Protein AF-0000000076752621 (afdb_homodimer)

Secondary structure (DSSP, 8-state):
-------------HHHHHHHHHHHHHHHTSS-TT-B--HHHHHHHHT--HHHHHHHHHHHHHTTSEEEETTTEEEE----HHHHHHHHHHHHHHHHHHHHHHHHHHHTT---HHHHHHHHHHHHHHHH--HHHHHHHHHHHHHHHHHHTT-HHHHHHHHHHHHHHHHHHHHH--TTS--HHHHHHHHHHHHHTT-HHHHHHHHHHHHHHHHHHHHHHHHHTT--/-------------HHHHHHHHHHHHHHHTSS-TT-B--HHHHHHHHT--HHHHHHHHHHHHHTTSEEEETTTEEEE----HHHHHHHHHHHHHHHHHHHHHHHHHHHTT---HHHHHHHHHHHHHHHH--HHHHHHHHHHHHHHHHHHTT-HHHHHHHHHHHHHHHHHHHHH--TTS--HHHHHHHHHHHHHTT-HHHHHHHHHHHHHHHHHHHHHHHHHTT--

Organism: NCBI:txid927661

Solvent-accessible surface area (backbone atoms only — not comparable to full-atom values): 23106 Å² total; per-residue (Å²): 133,86,71,90,69,80,81,70,73,72,75,72,52,68,25,53,51,51,35,53,52,50,50,50,32,42,58,74,48,76,45,45,67,61,36,70,58,53,63,69,60,50,22,61,75,68,71,47,62,64,66,44,49,65,57,16,49,59,54,37,33,69,32,54,54,31,44,76,43,89,98,66,42,40,24,29,41,68,81,30,48,66,58,54,50,46,51,48,56,48,41,54,24,48,52,19,43,25,27,25,44,20,1,46,36,34,62,73,64,49,82,57,61,66,45,51,50,31,49,51,44,33,50,50,20,66,73,72,40,54,63,64,50,30,17,44,25,54,35,46,34,57,49,36,38,33,53,52,47,69,37,65,68,57,44,59,63,40,48,35,51,41,52,46,44,23,38,50,38,42,74,32,61,51,93,82,49,74,59,66,55,56,58,51,49,53,40,49,51,25,22,69,66,23,39,36,67,52,9,30,54,45,38,44,53,51,52,51,50,51,41,55,51,38,52,51,36,38,46,73,74,69,40,88,132,86,71,89,70,78,80,71,72,72,76,72,52,67,26,54,52,51,34,52,51,50,50,50,33,43,58,74,48,76,46,44,66,62,34,69,58,52,64,70,60,50,22,62,73,69,71,46,60,63,66,45,50,65,58,16,49,60,54,37,34,70,33,55,53,29,44,74,42,89,97,66,42,40,23,29,42,69,80,30,48,65,57,52,50,46,51,47,56,48,41,53,24,49,52,20,42,26,27,24,44,20,1,47,34,34,63,72,65,49,82,56,60,66,44,51,50,31,51,50,46,32,49,50,20,66,74,72,40,53,64,62,51,30,17,44,27,54,33,44,35,55,50,35,38,33,53,53,46,69,36,66,66,58,45,60,65,40,48,35,52,42,52,46,44,22,39,49,38,42,75,32,61,52,92,82,50,79,58,68,55,56,59,50,49,53,40,48,52,27,23,69,65,23,38,37,67,52,10,30,53,45,38,44,53,50,51,51,50,51,43,55,50,38,52,52,36,38,47,72,73,67,40,88

InterPro domains:
  IPR000524 Transcription regulator HTH, GntR [PF00392] (14-76)
  IPR000524 Transcription regulator HTH, GntR [PR00035] (36-50)
  IPR000524 Transcription regulator HTH, GntR [PR00035] (50-66)
  IPR000524 Transcription regulator HTH, GntR [PS50949] (12-79)
  IPR000524 Transcription regulator HTH, GntR [SM00345] (18-76)
  IPR000524 Transcription regulator HTH, GntR [cd07377] (13-77)
  IPR008920 Transcription regulator FadR/GntR, C-terminal [G3DSA:1.20.120.530] (81-222)
  IPR008920 Transcription regulator FadR/GntR, C-terminal [SSF48008] (85-213)
  IPR011711 GntR, C-terminal [PF07729] (86-205)
  IPR011711 GntR, C-terminal [SM00895] (86-209)
  IPR036388 Winged helix-like DNA-binding domain superfamily [G3DSA:1.10.10.10] (10-77)
  IPR036390 Winged helix DNA-binding domain superfamily [SSF46785] (9-80)

Structure (mmCIF, N/CA/C/O backbone):
data_AF-0000000076752621-model_v1
#
loop_
_entity.id
_entity.type
_entity.pdbx_description
1 polymer 'Transcriptional regulator'
#
loop_
_atom_site.group_PDB
_atom_site.id
_atom_site.type_symbol
_atom_site.label_atom_id
_atom_site.label_alt_id
_atom_site.label_comp_id
_atom_site.label_asym_id
_atom_site.label_entity_id
_atom_site.label_seq_id
_atom_site.pdbx_PDB_ins_code
_atom_site.Cartn_x
_atom_site.Cartn_y
_atom_site.Cartn_z
_atom_site.occupancy
_atom_site.B_iso_or_equiv
_atom_site.auth_seq_id
_atom_site.auth_comp_id
_atom_site.auth_asym_id
_atom_site.auth_atom_id
_atom_site.pdbx_PDB_model_num
ATOM 1 N N . MET A 1 1 ? 38.031 -4.023 28.828 1 28.09 1 MET A N 1
ATOM 2 C CA . MET A 1 1 ? 37.969 -3.855 27.391 1 28.09 1 MET A CA 1
ATOM 3 C C . MET A 1 1 ? 36.656 -3.164 26.969 1 28.09 1 MET A C 1
ATOM 5 O O . MET A 1 1 ? 35.594 -3.506 27.453 1 28.09 1 MET A O 1
ATOM 9 N N . ALA A 1 2 ? 36.75 -1.874 26.328 1 31.66 2 ALA A N 1
ATOM 10 C CA . ALA A 1 2 ? 35.75 -0.868 25.984 1 31.66 2 ALA A CA 1
ATOM 11 C C . ALA A 1 2 ? 34.656 -1.459 25.094 1 31.66 2 ALA A C 1
ATOM 13 O O . ALA A 1 2 ? 34.969 -2.111 24.094 1 31.66 2 ALA A O 1
ATOM 14 N N . GLU A 1 3 ? 33.469 -1.844 25.547 1 33.03 3 GLU A N 1
ATOM 15 C CA . GLU A 1 3 ? 32.344 -2.461 24.844 1 33.03 3 GLU A CA 1
ATOM 16 C C . GLU A 1 3 ? 31.922 -1.619 23.656 1 33.03 3 GLU A C 1
ATOM 18 O O . GLU A 1 3 ? 31.703 -0.413 23.781 1 33.03 3 GLU A O 1
ATOM 23 N N . PRO A 1 4 ? 32.531 -1.815 22.422 1 37.19 4 PRO A N 1
ATOM 24 C CA . PRO A 1 4 ? 32.281 -0.915 21.297 1 37.19 4 PRO A CA 1
ATOM 25 C C . PRO A 1 4 ? 30.797 -0.611 21.109 1 37.19 4 PRO A C 1
ATOM 27 O O . PRO A 1 4 ? 30 -1.524 20.875 1 37.19 4 PRO A O 1
ATOM 30 N N . THR A 1 5 ? 30.266 0.3 21.906 1 31.91 5 THR A N 1
ATOM 31 C CA . THR A 1 5 ? 28.906 0.725 22.219 1 31.91 5 THR A CA 1
ATOM 32 C C . THR A 1 5 ? 28.109 0.977 20.938 1 31.91 5 THR A C 1
ATOM 34 O O . THR A 1 5 ? 26.969 0.499 20.797 1 31.91 5 THR A O 1
ATOM 37 N N . GLY A 1 6 ? 28.25 2.23 20.344 1 32.59 6 GLY A N 1
ATOM 38 C CA . GLY A 1 6 ? 27.188 3.057 19.797 1 32.59 6 GLY A CA 1
ATOM 39 C C . GLY A 1 6 ? 26.797 2.672 18.375 1 32.59 6 GLY A C 1
ATOM 40 O O . GLY A 1 6 ? 27.656 2.664 17.484 1 32.59 6 GLY A O 1
ATOM 41 N N . SER A 1 7 ? 26.078 1.664 18.062 1 34.28 7 SER A N 1
ATOM 42 C CA . SER A 1 7 ? 25.547 1.316 16.75 1 34.28 7 SER A CA 1
ATOM 43 C C . SER A 1 7 ? 25.188 2.564 15.953 1 34.28 7 SER A C 1
ATOM 45 O O . SER A 1 7 ? 24.234 3.271 16.297 1 34.28 7 SER A O 1
ATOM 47 N N . LEU A 1 8 ? 26.062 3.494 15.555 1 35.16 8 LEU A N 1
ATOM 48 C CA . LEU A 1 8 ? 25.922 4.707 14.758 1 35.16 8 LEU A CA 1
ATOM 49 C C . LEU A 1 8 ? 24.953 4.484 13.594 1 35.16 8 LEU A C 1
ATOM 51 O O . LEU A 1 8 ? 25.109 3.52 12.844 1 35.16 8 LEU A O 1
ATOM 55 N N . SER A 1 9 ? 23.703 4.812 13.703 1 39.31 9 SER A N 1
ATOM 56 C CA . SER A 1 9 ? 22.672 4.863 12.664 1 39.31 9 SER A CA 1
ATOM 57 C C . SER A 1 9 ? 23.281 5.254 11.312 1 39.31 9 SER A C 1
ATOM 59 O O . SER A 1 9 ? 24.062 6.195 11.227 1 39.31 9 SER A O 1
ATOM 61 N N . LYS A 1 10 ? 23.641 4.473 10.492 1 45.78 10 LYS A N 1
ATOM 62 C CA . LYS A 1 10 ? 24.156 4.773 9.156 1 45.78 10 LYS A CA 1
ATOM 63 C C . LYS A 1 10 ? 23.516 6.039 8.594 1 45.78 10 LYS A C 1
ATOM 65 O O . LYS A 1 10 ? 22.297 6.223 8.688 1 45.78 10 LYS A O 1
ATOM 70 N N . PRO A 1 11 ? 24.266 7.109 8.469 1 47.91 11 PRO A N 1
ATOM 71 C CA . PRO A 1 11 ? 23.75 8.367 7.918 1 47.91 11 PRO A CA 1
ATOM 72 C C . PRO A 1 11 ? 22.75 8.156 6.789 1 47.91 11 PRO A C 1
ATOM 74 O O . PRO A 1 11 ? 22.922 7.25 5.969 1 47.91 11 PRO A O 1
ATOM 77 N N . GLU A 1 12 ? 21.5 8.602 7.047 1 63.06 12 GLU A N 1
ATOM 78 C CA . GLU A 1 12 ? 20.5 8.578 5.984 1 63.06 12 GLU A CA 1
ATOM 79 C C . GLU A 1 12 ? 21.109 9 4.648 1 63.06 12 GLU A C 1
ATOM 81 O O . GLU A 1 12 ? 21.891 9.938 4.59 1 63.06 12 GLU A O 1
ATOM 86 N N . SER A 1 13 ? 21 8.195 3.645 1 79.56 13 SER A N 1
ATOM 87 C CA . SER A 1 13 ? 21.5 8.539 2.314 1 79.56 13 SER A CA 1
ATOM 88 C C . SER A 1 13 ? 21.094 9.953 1.921 1 79.56 13 SER A C 1
ATOM 90 O O . SER A 1 13 ? 20.125 10.492 2.447 1 79.56 13 SER A O 1
ATOM 92 N N . LEU A 1 14 ? 21.953 10.734 1.468 1 84.81 14 LEU A N 1
ATOM 93 C CA . LEU A 1 14 ? 21.688 12.086 0.981 1 84.81 14 LEU A CA 1
ATOM 94 C C . LEU A 1 14 ? 20.344 12.156 0.271 1 84.81 14 LEU A C 1
ATOM 96 O O . LEU A 1 14 ? 19.609 13.133 0.418 1 84.81 14 LEU A O 1
ATOM 100 N N . SER A 1 15 ? 19.953 11.078 -0.37 1 86.56 15 SER A N 1
ATOM 101 C CA . SER A 1 15 ? 18.688 11.016 -1.069 1 86.56 15 SER A CA 1
ATOM 102 C C . SER A 1 15 ? 17.516 11.055 -0.09 1 86.56 15 SER A C 1
ATOM 104 O O . SER A 1 15 ? 16.5 11.719 -0.34 1 86.56 15 SER A O 1
ATOM 106 N N . ARG A 1 16 ? 17.703 10.453 1.014 1 88.19 16 ARG A N 1
ATOM 107 C CA . ARG A 1 16 ? 16.656 10.438 2.02 1 88.19 16 ARG A CA 1
ATOM 108 C C . ARG A 1 16 ? 16.516 11.797 2.691 1 88.19 16 ARG A C 1
ATOM 110 O O . ARG A 1 16 ? 15.406 12.227 3.02 1 88.19 16 ARG A O 1
ATOM 117 N N . GLN A 1 17 ? 17.609 12.414 2.873 1 91.62 17 GLN A N 1
ATOM 118 C CA . GLN A 1 17 ? 17.578 13.758 3.436 1 91.62 17 GLN A CA 1
ATOM 119 C C . GLN A 1 17 ? 16.891 14.734 2.488 1 91.62 17 GLN A C 1
ATOM 121 O O . GLN A 1 17 ? 16.078 15.562 2.92 1 91.62 17 GLN A O 1
ATOM 126 N N . ILE A 1 18 ? 17.266 14.625 1.257 1 92.06 18 ILE A N 1
ATOM 127 C CA . ILE A 1 18 ? 16.641 15.477 0.244 1 92.06 18 ILE A CA 1
ATOM 128 C C . ILE A 1 18 ? 15.141 15.195 0.183 1 92.06 18 ILE A C 1
ATOM 130 O O . ILE A 1 18 ? 14.336 16.125 0.122 1 92.06 18 ILE A O 1
ATOM 134 N N . TYR A 1 19 ? 14.789 13.961 0.225 1 93.62 19 TYR A N 1
ATOM 135 C CA . TYR A 1 19 ? 13.383 13.578 0.258 1 93.62 19 TYR A CA 1
ATOM 136 C C . TYR A 1 19 ? 12.656 14.266 1.408 1 93.62 19 TYR A C 1
ATOM 138 O O . TYR A 1 19 ? 11.602 14.875 1.209 1 93.62 19 TYR A O 1
ATOM 146 N N . ALA A 1 20 ? 13.25 14.18 2.58 1 94.31 20 ALA A N 1
ATOM 147 C CA . ALA A 1 20 ? 12.625 14.75 3.77 1 94.31 20 ALA A CA 1
ATOM 148 C C . ALA A 1 20 ? 12.477 16.266 3.643 1 94.31 20 ALA A C 1
ATOM 150 O O . ALA A 1 20 ? 11.438 16.828 4.008 1 94.31 20 ALA A O 1
ATOM 151 N N . THR A 1 21 ? 13.445 16.859 3.127 1 94.56 21 THR A N 1
ATOM 152 C CA . THR A 1 21 ? 13.445 18.312 2.975 1 94.56 21 THR A CA 1
ATOM 153 C C . THR A 1 21 ? 12.375 18.75 1.976 1 94.56 21 THR A C 1
ATOM 155 O O . THR A 1 21 ? 11.609 19.688 2.244 1 94.56 21 THR A O 1
ATOM 158 N N . LEU A 1 22 ? 12.305 18.094 0.875 1 95.25 22 LEU A N 1
ATOM 159 C CA . LEU A 1 22 ? 11.336 18.438 -0.159 1 95.25 22 LEU A CA 1
ATOM 160 C C . LEU A 1 22 ? 9.914 18.141 0.301 1 95.25 22 LEU A C 1
ATOM 162 O O . LEU A 1 22 ? 9 18.922 0.054 1 95.25 22 LEU A O 1
ATOM 166 N N . ARG A 1 23 ? 9.789 17.062 0.934 1 96.38 23 ARG A N 1
ATOM 167 C CA . ARG A 1 23 ? 8.484 16.703 1.479 1 96.38 23 ARG A CA 1
ATOM 168 C C . ARG A 1 23 ? 7.969 17.781 2.43 1 96.38 23 ARG A C 1
ATOM 170 O O . ARG A 1 23 ? 6.828 18.234 2.311 1 96.38 23 ARG A O 1
ATOM 177 N N . GLU A 1 24 ? 8.82 18.141 3.354 1 96.69 24 GLU A N 1
ATOM 178 C CA . GLU A 1 24 ? 8.445 19.203 4.293 1 96.69 24 GLU A CA 1
ATOM 179 C C . GLU A 1 24 ? 8.141 20.5 3.562 1 96.69 24 GLU A C 1
ATOM 181 O O . GLU A 1 24 ? 7.164 21.188 3.881 1 96.69 24 GLU A O 1
ATOM 186 N N . GLY A 1 25 ? 8.961 20.859 2.607 1 96.5 25 GLY A N 1
ATOM 187 C CA . GLY A 1 25 ? 8.734 22.062 1.823 1 96.5 25 GLY A CA 1
ATOM 188 C C . GLY A 1 25 ? 7.406 22.047 1.085 1 96.5 25 GLY A C 1
ATOM 189 O O . GLY A 1 25 ? 6.727 23.078 1.006 1 96.5 25 GLY A O 1
ATOM 190 N N . ILE A 1 26 ? 7.027 20.891 0.58 1 97.25 26 ILE A N 1
ATOM 191 C CA . ILE A 1 26 ? 5.758 20.75 -0.124 1 97.25 26 ILE A CA 1
ATOM 192 C C . ILE A 1 26 ? 4.602 20.906 0.863 1 97.25 26 ILE A C 1
ATOM 194 O O . ILE A 1 26 ? 3.66 21.656 0.615 1 97.25 26 ILE A O 1
ATOM 198 N N . ILE A 1 27 ? 4.73 20.328 1.985 1 97.31 27 ILE A N 1
ATOM 199 C CA . ILE A 1 27 ? 3.664 20.328 2.98 1 97.31 27 ILE A CA 1
ATOM 200 C C . ILE A 1 27 ? 3.492 21.734 3.545 1 97.31 27 ILE A C 1
ATOM 202 O O . ILE A 1 27 ? 2.367 22.234 3.686 1 97.31 27 ILE A O 1
ATOM 206 N N . ARG A 1 28 ? 4.59 22.422 3.75 1 96.5 28 ARG A N 1
ATOM 207 C CA . ARG A 1 28 ? 4.543 23.766 4.332 1 96.5 28 ARG A CA 1
ATOM 208 C C . ARG A 1 28 ? 4.168 24.812 3.283 1 96.5 28 ARG A C 1
ATOM 210 O O . ARG A 1 28 ? 3.914 25.969 3.617 1 96.5 28 ARG A O 1
ATOM 217 N N . GLY A 1 29 ? 4.184 24.438 2.006 1 96 29 GLY A N 1
ATOM 218 C CA . GLY A 1 29 ? 3.754 25.328 0.947 1 96 29 GLY A CA 1
ATOM 219 C C . GLY A 1 29 ? 4.898 26.109 0.325 1 96 29 GLY A C 1
ATOM 220 O O . GLY A 1 29 ? 4.676 27.047 -0.437 1 96 29 GLY A O 1
ATOM 221 N N . GLN A 1 30 ? 6.102 25.781 0.724 1 95.88 30 GLN A N 1
ATOM 222 C CA . GLN A 1 30 ? 7.246 26.406 0.059 1 95.88 30 GLN A CA 1
ATOM 223 C C . GLN A 1 30 ? 7.238 26.109 -1.438 1 95.88 30 GLN A C 1
ATOM 225 O O . GLN A 1 30 ? 7.664 26.938 -2.242 1 95.88 30 GLN A O 1
ATOM 230 N N . TYR A 1 31 ? 6.879 24.922 -1.795 1 96.56 31 TYR A N 1
ATOM 231 C CA . TYR A 1 31 ? 6.586 24.531 -3.172 1 96.56 31 TYR A CA 1
ATOM 232 C C . TYR A 1 31 ? 5.086 24.375 -3.387 1 96.56 31 TYR A C 1
ATOM 234 O O . TYR A 1 31 ? 4.477 23.438 -2.883 1 96.56 31 TYR A O 1
ATOM 242 N N . ALA A 1 32 ? 4.5 25.297 -4.125 1 96.19 32 ALA A N 1
ATOM 243 C CA . ALA A 1 32 ? 3.049 25.375 -4.262 1 96.19 32 ALA A CA 1
ATOM 244 C C . ALA A 1 32 ? 2.492 24.156 -4.984 1 96.19 32 ALA A C 1
ATOM 246 O O . ALA A 1 32 ? 3.133 23.625 -5.891 1 96.19 32 ALA A O 1
ATOM 247 N N . GLN A 1 33 ? 1.297 23.781 -4.609 1 95.94 33 GLN A N 1
ATOM 248 C CA . GLN A 1 33 ? 0.602 22.734 -5.355 1 95.94 33 GLN A CA 1
ATOM 249 C C . GLN A 1 33 ? 0.522 23.078 -6.84 1 95.94 33 GLN A C 1
ATOM 251 O O . GLN A 1 33 ? 0.262 24.219 -7.203 1 95.94 33 GLN A O 1
ATOM 256 N N . GLY A 1 34 ? 0.804 22.094 -7.637 1 94.69 34 GLY A N 1
ATOM 257 C CA . GLY A 1 34 ? 0.708 22.297 -9.07 1 94.69 34 GLY A CA 1
ATOM 258 C C . GLY A 1 34 ? 1.95 22.922 -9.68 1 94.69 34 GLY A C 1
ATOM 259 O O . GLY A 1 34 ? 2.102 22.953 -10.898 1 94.69 34 GLY A O 1
ATOM 260 N N . SER A 1 35 ? 2.865 23.391 -8.891 1 95.06 35 SER A N 1
ATOM 261 C CA . SER A 1 35 ? 4.062 24.047 -9.406 1 95.06 35 SER A CA 1
ATOM 262 C C . SER A 1 35 ? 5.09 23.031 -9.883 1 95.06 35 SER A C 1
ATOM 264 O O . SER A 1 35 ? 5.113 21.891 -9.406 1 95.06 35 SER A O 1
ATOM 266 N N . ARG A 1 36 ? 5.934 23.438 -10.742 1 94.25 36 ARG A N 1
ATOM 267 C CA . ARG A 1 36 ? 7.008 22.594 -11.258 1 94.25 36 ARG A CA 1
ATOM 268 C C . ARG A 1 36 ? 8.195 22.578 -10.297 1 94.25 36 ARG A C 1
ATOM 270 O O . ARG A 1 36 ? 8.609 23.625 -9.789 1 94.25 36 ARG A O 1
ATOM 277 N N . LEU A 1 37 ? 8.609 21.375 -9.992 1 92.69 37 LEU A N 1
ATOM 278 C CA . LEU A 1 37 ? 9.859 21.234 -9.25 1 92.69 37 LEU A CA 1
ATOM 279 C C . LEU A 1 37 ? 11.039 21.125 -10.203 1 92.69 37 LEU A C 1
ATOM 281 O O . LEU A 1 37 ? 11.445 20.031 -10.586 1 92.69 37 LEU A O 1
ATOM 285 N N . ALA A 1 38 ? 11.617 22.25 -10.562 1 88.94 38 ALA A N 1
ATOM 286 C CA . ALA A 1 38 ? 12.727 22.297 -11.508 1 88.94 38 ALA A CA 1
ATOM 287 C C . ALA A 1 38 ? 13.992 21.719 -10.898 1 88.94 38 ALA A C 1
ATOM 289 O O . ALA A 1 38 ? 14.531 22.25 -9.93 1 88.94 38 ALA A O 1
ATOM 290 N N . GLU A 1 39 ? 14.438 20.656 -11.484 1 87 39 GLU A N 1
ATOM 291 C CA . GLU A 1 39 ? 15.57 19.891 -10.961 1 87 39 GLU A CA 1
ATOM 292 C C . GLU A 1 39 ? 16.797 20.781 -10.766 1 87 39 GLU A C 1
ATOM 294 O O . GLU A 1 39 ? 17.453 20.734 -9.727 1 87 39 GLU A O 1
ATOM 299 N N . GLN A 1 40 ? 17.094 21.594 -11.789 1 86.88 40 GLN A N 1
ATOM 300 C CA . GLN A 1 40 ? 18.281 22.453 -11.734 1 86.88 40 GLN A CA 1
ATOM 301 C C . GLN A 1 40 ? 18.188 23.453 -10.594 1 86.88 40 GLN A C 1
ATOM 303 O O . GLN A 1 40 ? 19.141 23.641 -9.836 1 86.88 40 GLN A O 1
ATOM 308 N N . ARG A 1 41 ? 17.125 24.078 -10.484 1 89.69 41 ARG A N 1
ATOM 309 C CA . ARG A 1 41 ? 16.922 25.078 -9.438 1 89.69 41 ARG A CA 1
ATOM 310 C C . ARG A 1 41 ? 16.984 24.438 -8.055 1 89.69 41 ARG A C 1
ATOM 312 O O . ARG A 1 41 ? 17.594 24.984 -7.133 1 89.69 41 ARG A O 1
ATOM 319 N N . LEU A 1 42 ? 16.375 23.297 -7.887 1 90.88 42 LEU A N 1
ATOM 320 C CA . LEU A 1 42 ? 16.359 22.594 -6.602 1 90.88 42 LEU A CA 1
ATOM 321 C C . LEU A 1 42 ? 17.766 22.172 -6.199 1 90.88 42 LEU A C 1
ATOM 323 O O . LEU A 1 42 ? 18.141 22.266 -5.027 1 90.88 42 LEU A O 1
ATOM 327 N N . ALA A 1 43 ? 18.469 21.688 -7.191 1 91.12 43 ALA A N 1
ATOM 328 C CA . ALA A 1 43 ? 19.844 21.281 -6.934 1 91.12 43 ALA A CA 1
ATOM 329 C C . ALA A 1 43 ? 20.672 22.453 -6.418 1 91.12 43 ALA A C 1
ATOM 331 O O . ALA A 1 43 ? 21.469 22.297 -5.48 1 91.12 43 ALA A O 1
ATOM 332 N N . GLU A 1 44 ? 20.484 23.562 -7.035 1 91.88 44 GLU A N 1
ATOM 333 C CA . GLU A 1 44 ? 21.188 24.781 -6.621 1 91.88 44 GLU A CA 1
ATOM 334 C C . GLU A 1 44 ? 20.766 25.219 -5.23 1 91.88 44 GLU A C 1
ATOM 336 O O . GLU A 1 44 ? 21.594 25.516 -4.375 1 91.88 44 GLU A O 1
ATOM 341 N N . GLU A 1 45 ? 19.5 25.188 -4.996 1 90.94 45 GLU A N 1
ATOM 342 C CA . GLU A 1 45 ? 18.938 25.625 -3.727 1 90.94 45 GLU A CA 1
ATOM 343 C C . GLU A 1 45 ? 19.406 24.734 -2.574 1 90.94 45 GLU A C 1
ATOM 345 O O . GLU A 1 45 ? 19.688 25.234 -1.481 1 90.94 45 GLU A O 1
ATOM 350 N N . LEU A 1 46 ? 19.5 23.453 -2.836 1 91.12 46 LEU A N 1
ATOM 351 C CA . LEU A 1 46 ? 19.828 22.5 -1.783 1 91.12 46 LEU A CA 1
ATOM 352 C C . LEU A 1 46 ? 21.328 22.203 -1.76 1 91.12 46 LEU A C 1
ATOM 354 O O . LEU A 1 46 ? 21.797 21.453 -0.904 1 91.12 46 LEU A O 1
ATOM 358 N N . ALA A 1 47 ? 22.031 22.766 -2.701 1 92.31 47 ALA A N 1
ATOM 359 C CA . ALA A 1 47 ? 23.469 22.594 -2.818 1 92.31 47 ALA A CA 1
ATOM 360 C C . ALA A 1 47 ? 23.844 21.125 -2.932 1 92.31 47 ALA A C 1
ATOM 362 O O . ALA A 1 47 ? 24.719 20.641 -2.203 1 92.31 47 ALA A O 1
ATOM 363 N N . VAL A 1 48 ? 23.172 20.453 -3.766 1 90.69 48 VAL A N 1
ATOM 364 C CA . VAL A 1 48 ? 23.438 19.047 -4.031 1 90.69 48 VAL A CA 1
ATOM 365 C C . VAL A 1 48 ? 23.531 18.812 -5.539 1 90.69 48 VAL A C 1
ATOM 367 O O . VAL A 1 48 ? 23.125 19.672 -6.332 1 90.69 48 VAL A O 1
ATOM 370 N N . SER A 1 49 ? 24.094 17.719 -5.832 1 87.12 49 SER A N 1
ATOM 371 C CA . SER A 1 49 ? 24.125 17.328 -7.234 1 87.12 49 SER A CA 1
ATOM 372 C C . SER A 1 49 ? 22.781 16.766 -7.676 1 87.12 49 SER A C 1
ATOM 374 O O . SER A 1 49 ? 21.891 16.562 -6.855 1 87.12 49 SER A O 1
ATOM 376 N N . ARG A 1 50 ? 22.688 16.547 -8.961 1 85.88 50 ARG A N 1
ATOM 377 C CA . ARG A 1 50 ? 21.422 16.062 -9.523 1 85.88 50 ARG A CA 1
ATOM 378 C C . ARG A 1 50 ? 21.203 14.586 -9.203 1 85.88 50 ARG A C 1
ATOM 380 O O . ARG A 1 50 ? 20.078 14.102 -9.219 1 85.88 50 ARG A O 1
ATOM 387 N N . VAL A 1 51 ? 22.25 13.938 -8.906 1 81.12 51 VAL A N 1
ATOM 388 C CA . VAL A 1 51 ? 22.172 12.492 -8.719 1 81.12 51 VAL A CA 1
ATOM 389 C C . VAL A 1 51 ? 21.297 12.18 -7.508 1 81.12 51 VAL A C 1
ATOM 391 O O . VAL A 1 51 ? 20.297 11.469 -7.621 1 81.12 51 VAL A O 1
ATOM 394 N N . PRO A 1 52 ? 21.594 12.703 -6.336 1 85.81 52 PRO A N 1
ATOM 395 C CA . PRO A 1 52 ? 20.734 12.391 -5.188 1 85.81 52 PRO A CA 1
ATOM 396 C C . PRO A 1 52 ? 19.312 12.945 -5.348 1 85.81 52 PRO A C 1
ATOM 398 O O . PRO A 1 52 ? 18.359 12.375 -4.805 1 85.81 52 PRO A O 1
ATOM 401 N N . LEU A 1 53 ? 19.156 14 -6.062 1 87.25 53 LEU A N 1
ATOM 402 C CA . LEU A 1 53 ? 17.844 14.555 -6.324 1 87.25 53 LEU A CA 1
ATOM 403 C C . LEU A 1 53 ? 17 13.602 -7.164 1 87.25 53 LEU A C 1
ATOM 405 O O . LEU A 1 53 ? 15.828 13.367 -6.863 1 87.25 53 LEU A O 1
ATOM 409 N N . ARG A 1 54 ? 17.594 13.023 -8.125 1 81.12 54 ARG A N 1
ATOM 410 C CA . ARG A 1 54 ? 16.906 12.078 -9.008 1 81.12 54 ARG A CA 1
ATOM 411 C C . ARG A 1 54 ? 16.531 10.805 -8.266 1 81.12 54 ARG A C 1
ATOM 413 O O . ARG A 1 54 ? 15.602 10.094 -8.656 1 81.12 54 ARG A O 1
ATOM 420 N N . GLU A 1 55 ? 17.25 10.633 -7.199 1 82.44 55 GLU A N 1
ATOM 421 C CA . GLU A 1 55 ? 16.922 9.477 -6.371 1 82.44 55 GLU A CA 1
ATOM 422 C C . GLU A 1 55 ? 15.781 9.797 -5.402 1 82.44 55 GLU A C 1
ATOM 424 O O . GLU A 1 55 ? 15.016 8.906 -5.02 1 82.44 55 GLU A O 1
ATOM 429 N N . ALA A 1 56 ? 15.633 11.023 -5.086 1 88.5 56 ALA A N 1
ATOM 430 C CA . ALA A 1 56 ? 14.641 11.445 -4.098 1 88.5 56 ALA A CA 1
ATOM 431 C C . ALA A 1 56 ? 13.273 11.641 -4.742 1 88.5 56 ALA A C 1
ATOM 433 O O . ALA A 1 56 ? 12.242 11.375 -4.121 1 88.5 56 ALA A O 1
ATOM 434 N N . VAL A 1 57 ? 13.211 12.055 -5.969 1 88 57 VAL A N 1
ATOM 435 C CA . VAL A 1 57 ? 11.984 12.469 -6.641 1 88 57 VAL A CA 1
ATOM 436 C C . VAL A 1 57 ? 11.07 11.258 -6.828 1 88 57 VAL A C 1
ATOM 438 O O . VAL A 1 57 ? 9.875 11.336 -6.547 1 88 57 VAL A O 1
ATOM 441 N N . PRO A 1 58 ? 11.625 10.102 -7.191 1 83.75 58 PRO A N 1
ATOM 442 C CA . PRO A 1 58 ? 10.75 8.93 -7.316 1 83.75 58 PRO A CA 1
ATOM 443 C C . PRO A 1 58 ? 10.109 8.531 -5.988 1 83.75 58 PRO A C 1
ATOM 445 O O . PRO A 1 58 ? 8.984 8.031 -5.973 1 83.75 58 PRO A O 1
ATOM 448 N N . LEU A 1 59 ? 10.789 8.781 -4.926 1 86.62 59 LEU A N 1
ATOM 449 C CA . LEU A 1 59 ? 10.227 8.5 -3.613 1 86.62 59 LEU A CA 1
ATOM 450 C C . LEU A 1 59 ? 9.078 9.453 -3.301 1 86.62 59 LEU A C 1
ATOM 452 O O . LEU A 1 59 ? 8.039 9.031 -2.781 1 86.62 59 LEU A O 1
ATOM 456 N N . LEU A 1 60 ? 9.25 10.695 -3.654 1 92.62 60 LEU A N 1
ATOM 457 C CA . LEU A 1 60 ? 8.203 11.695 -3.48 1 92.62 60 LEU A CA 1
ATOM 458 C C . LEU A 1 60 ? 6.98 11.352 -4.32 1 92.62 60 LEU A C 1
ATOM 460 O O . LEU A 1 60 ? 5.844 11.562 -3.885 1 92.62 60 LEU A O 1
ATOM 464 N N . GLU A 1 61 ? 7.246 10.852 -5.492 1 90.31 61 GLU A N 1
ATOM 465 C CA . GLU A 1 61 ? 6.152 10.477 -6.387 1 90.31 61 GLU A CA 1
ATOM 466 C C . GLU A 1 61 ? 5.391 9.266 -5.855 1 90.31 61 GLU A C 1
ATOM 468 O O . GLU A 1 61 ? 4.16 9.25 -5.867 1 90.31 61 GLU A O 1
ATOM 473 N N . ARG A 1 62 ? 6.117 8.375 -5.406 1 83.62 62 ARG A N 1
ATOM 474 C CA . ARG A 1 62 ? 5.516 7.18 -4.82 1 83.62 62 ARG A CA 1
ATOM 475 C C . ARG A 1 62 ? 4.613 7.543 -3.645 1 83.62 62 ARG A C 1
ATOM 477 O O . ARG A 1 62 ? 3.525 6.984 -3.494 1 83.62 62 ARG A O 1
ATOM 484 N N . ASP A 1 63 ? 5.121 8.5 -2.939 1 88.62 63 ASP A N 1
ATOM 485 C CA . ASP A 1 63 ? 4.375 8.891 -1.746 1 88.62 63 ASP A CA 1
ATOM 486 C C . ASP A 1 63 ? 3.291 9.906 -2.082 1 88.62 63 ASP A C 1
ATOM 488 O O . ASP A 1 63 ? 2.506 10.297 -1.214 1 88.62 63 ASP A O 1
ATOM 492 N N . GLY A 1 64 ? 3.205 10.414 -3.324 1 91 64 GLY A N 1
ATOM 493 C CA . GLY A 1 64 ? 2.076 11.18 -3.824 1 91 64 GLY A CA 1
ATOM 494 C C . GLY A 1 64 ? 2.293 12.68 -3.738 1 91 64 GLY A C 1
ATOM 495 O O . GLY A 1 64 ? 1.363 13.461 -3.953 1 91 64 GLY A O 1
ATOM 496 N N . PHE A 1 65 ? 3.484 13.07 -3.457 1 95.88 65 PHE A N 1
ATOM 497 C CA . PHE A 1 65 ? 3.748 14.492 -3.264 1 95.88 65 PHE A CA 1
ATOM 498 C C . PHE A 1 65 ? 3.961 15.195 -4.602 1 95.88 65 PHE A C 1
ATOM 500 O O . PHE A 1 65 ? 3.727 16.391 -4.723 1 95.88 65 PHE A O 1
ATOM 507 N N . VAL A 1 66 ? 4.469 14.375 -5.586 1 95.81 66 VAL A N 1
ATOM 508 C CA . VAL A 1 66 ? 4.715 14.945 -6.906 1 95.81 66 VAL A CA 1
ATOM 509 C C . VAL A 1 66 ? 4.238 13.977 -7.984 1 95.81 66 VAL A C 1
ATOM 511 O O . VAL A 1 66 ? 3.924 12.82 -7.695 1 95.81 66 VAL A O 1
ATOM 514 N N . ARG A 1 67 ? 4.078 14.461 -9.156 1 92.31 67 ARG A N 1
ATOM 515 C CA . ARG A 1 67 ? 3.789 13.688 -10.359 1 92.31 67 ARG A CA 1
ATOM 516 C C . ARG A 1 67 ? 4.719 14.086 -11.5 1 92.31 67 ARG A C 1
ATOM 518 O O . ARG A 1 67 ? 4.996 15.273 -11.703 1 92.31 67 ARG A O 1
ATOM 525 N N . THR A 1 68 ? 5.207 13.086 -12.102 1 88.12 68 THR A N 1
ATOM 526 C CA . THR A 1 68 ? 6.035 13.352 -13.273 1 88.12 68 THR A CA 1
ATOM 527 C C . THR A 1 68 ? 5.215 13.25 -14.555 1 88.12 68 THR A C 1
ATOM 529 O O . THR A 1 68 ? 4.625 12.203 -14.836 1 88.12 68 THR A O 1
ATOM 532 N N . LEU A 1 69 ? 5.078 14.266 -15.227 1 85 69 LEU A N 1
ATOM 533 C CA . LEU A 1 69 ? 4.277 14.352 -16.438 1 85 69 LEU A CA 1
ATOM 534 C C . LEU A 1 69 ? 5.168 14.383 -17.688 1 85 69 LEU A C 1
ATOM 536 O O . LEU A 1 69 ? 6.262 14.953 -17.656 1 85 69 LEU A O 1
ATOM 540 N N . PRO A 1 70 ? 4.629 13.742 -18.719 1 80 70 PRO A N 1
ATOM 541 C CA . PRO A 1 70 ? 5.387 13.828 -19.969 1 80 70 PRO A CA 1
ATOM 542 C C . PRO A 1 70 ? 5.605 15.266 -20.438 1 80 70 PRO A C 1
ATOM 544 O O . PRO A 1 70 ? 4.668 16.062 -20.422 1 80 70 PRO A O 1
ATOM 547 N N . ARG A 1 71 ? 6.836 15.617 -20.719 1 76.81 71 ARG A N 1
ATOM 548 C CA . ARG A 1 71 ? 7.23 16.891 -21.312 1 76.81 71 ARG A CA 1
ATOM 549 C C . ARG A 1 71 ? 7.078 18.031 -20.312 1 76.81 71 ARG A C 1
ATOM 551 O O . ARG A 1 71 ? 7.258 19.203 -20.672 1 76.81 71 ARG A O 1
ATOM 558 N N . ARG A 1 72 ? 6.453 17.844 -19.156 1 79.31 72 ARG A N 1
ATOM 559 C CA . ARG A 1 72 ? 6.277 18.922 -18.172 1 79.31 72 ARG A CA 1
ATOM 560 C C . ARG A 1 72 ? 7.176 18.703 -16.969 1 79.31 72 ARG A C 1
ATOM 562 O O . ARG A 1 72 ? 7.312 19.594 -16.125 1 79.31 72 ARG A O 1
ATOM 569 N N . GLY A 1 73 ? 7.688 17.609 -16.906 1 88.12 73 GLY A N 1
ATOM 570 C CA . GLY A 1 73 ? 8.578 17.344 -15.797 1 88.12 73 GLY A CA 1
ATOM 571 C C . GLY A 1 73 ? 7.84 16.969 -14.523 1 88.12 73 GLY A C 1
ATOM 572 O O . GLY A 1 73 ? 6.742 16.422 -14.57 1 88.12 73 GLY A O 1
ATOM 573 N N . THR A 1 74 ? 8.508 17.219 -13.375 1 93.38 74 THR A N 1
ATOM 574 C CA . THR A 1 74 ? 7.957 16.859 -12.07 1 93.38 74 THR A CA 1
ATOM 575 C C . THR A 1 74 ? 7.184 18.031 -11.469 1 93.38 74 THR A C 1
ATOM 577 O O . THR A 1 74 ? 7.703 19.141 -11.375 1 93.38 74 THR A O 1
ATOM 580 N N . VAL A 1 75 ? 5.891 17.797 -11.117 1 96.31 75 VAL A N 1
ATOM 581 C CA . VAL A 1 75 ? 5.035 18.828 -10.562 1 96.31 75 VAL A CA 1
ATOM 582 C C . VAL A 1 75 ? 4.523 18.406 -9.188 1 96.31 75 VAL A C 1
ATOM 584 O O . VAL A 1 75 ? 4.293 17.219 -8.945 1 96.31 75 VAL A O 1
ATOM 587 N N . VAL A 1 76 ? 4.375 19.375 -8.328 1 97.06 76 VAL A N 1
ATOM 588 C CA . VAL A 1 76 ? 3.805 19.109 -7.016 1 97.06 76 VAL A CA 1
ATOM 589 C C . VAL A 1 76 ? 2.342 18.688 -7.16 1 97.06 76 VAL A C 1
ATOM 591 O O . VAL A 1 76 ? 1.591 19.312 -7.922 1 97.06 76 VAL A O 1
ATOM 594 N N . SER A 1 77 ? 1.934 17.688 -6.469 1 96.19 77 SER A N 1
ATOM 595 C CA . SER A 1 77 ? 0.563 17.203 -6.523 1 96.19 77 SER A CA 1
ATOM 596 C C . SER A 1 77 ? -0.422 18.234 -5.984 1 96.19 77 SER A C 1
ATOM 598 O O . SER A 1 77 ? -0.052 19.094 -5.184 1 96.19 77 SER A O 1
ATOM 600 N N . THR A 1 78 ? -1.672 18.141 -6.461 1 95.56 78 THR A N 1
ATOM 601 C CA . THR A 1 78 ? -2.744 19 -5.996 1 95.56 78 THR A CA 1
ATOM 602 C C . THR A 1 78 ? -3.844 18.203 -5.312 1 95.56 78 THR A C 1
ATOM 604 O O . THR A 1 78 ? -4.172 17.094 -5.75 1 95.56 78 THR A O 1
ATOM 607 N N . TRP A 1 79 ? -4.383 18.781 -4.285 1 95.62 79 TRP A N 1
ATOM 608 C CA . TRP A 1 79 ? -5.5 18.156 -3.588 1 95.62 79 TRP A CA 1
ATOM 609 C C . TRP A 1 79 ? -6.82 18.453 -4.285 1 95.62 79 TRP A C 1
ATOM 611 O O . TRP A 1 79 ? -7.039 19.578 -4.75 1 95.62 79 TRP A O 1
ATOM 621 N N . SER A 1 80 ? -7.633 17.547 -4.375 1 95.56 80 SER A N 1
ATOM 622 C CA . SER A 1 80 ? -9.062 17.672 -4.645 1 95.56 80 SER A CA 1
ATOM 623 C C . SER A 1 80 ? -9.891 17.031 -3.541 1 95.56 80 SER A C 1
ATOM 625 O O . SER A 1 80 ? -9.398 16.188 -2.801 1 95.56 80 SER A O 1
ATOM 627 N N . VAL A 1 81 ? -11.086 17.422 -3.416 1 95.38 81 VAL A N 1
ATOM 628 C CA . VAL A 1 81 ? -11.969 16.812 -2.422 1 95.38 81 VAL A CA 1
ATOM 629 C C . VAL A 1 81 ? -12.125 15.328 -2.705 1 95.38 81 VAL A C 1
ATOM 631 O O . VAL A 1 81 ? -12.117 14.508 -1.781 1 95.38 81 VAL A O 1
ATOM 634 N N . ALA A 1 82 ? -12.148 15.008 -3.936 1 92.69 82 ALA A N 1
ATOM 635 C CA . ALA A 1 82 ? -12.281 13.609 -4.332 1 92.69 82 ALA A CA 1
ATOM 636 C C . ALA A 1 82 ? -11.055 12.805 -3.93 1 92.69 82 ALA A C 1
ATOM 638 O O . ALA A 1 82 ? -11.172 11.68 -3.436 1 92.69 82 ALA A O 1
ATOM 639 N N . ALA A 1 83 ? -9.883 13.367 -4.125 1 92.62 83 ALA A N 1
ATOM 640 C CA . ALA A 1 83 ? -8.641 12.68 -3.762 1 92.62 83 ALA A CA 1
ATOM 641 C C . ALA A 1 83 ? -8.547 12.484 -2.25 1 92.62 83 ALA A C 1
ATOM 643 O O . ALA A 1 83 ? -8.094 11.445 -1.779 1 92.62 83 ALA A O 1
ATOM 644 N N . ALA A 1 84 ? -8.977 13.492 -1.547 1 95.94 84 ALA A N 1
ATOM 645 C CA . ALA A 1 84 ? -8.984 13.391 -0.091 1 95.94 84 ALA A CA 1
ATOM 646 C C . ALA A 1 84 ? -9.977 12.328 0.374 1 95.94 84 ALA A C 1
ATOM 648 O O . ALA A 1 84 ? -9.68 11.547 1.284 1 95.94 84 ALA A O 1
ATOM 649 N N . ASP A 1 85 ? -11.117 12.352 -0.283 1 94 85 ASP A N 1
ATOM 650 C CA . ASP A 1 85 ? -12.133 11.352 0.05 1 94 85 ASP A CA 1
ATOM 651 C C . ASP A 1 85 ? -11.617 9.938 -0.219 1 94 85 ASP A C 1
ATOM 653 O O . ASP A 1 85 ? -11.828 9.031 0.59 1 94 85 ASP A O 1
ATOM 657 N N . ASP A 1 86 ? -10.953 9.734 -1.275 1 91.31 86 ASP A N 1
ATOM 658 C CA . ASP A 1 86 ? -10.352 8.445 -1.615 1 91.31 86 ASP A CA 1
ATOM 659 C C . ASP A 1 86 ? -9.336 8.016 -0.564 1 91.31 86 ASP A C 1
ATOM 661 O O . ASP A 1 86 ? -9.234 6.836 -0.229 1 91.31 86 ASP A O 1
ATOM 665 N N . LEU A 1 87 ? -8.555 8.938 -0.14 1 94.94 87 LEU A N 1
ATOM 666 C CA . LEU A 1 87 ? -7.578 8.648 0.902 1 94.94 87 LEU A CA 1
ATOM 667 C C . LEU A 1 87 ? -8.266 8.125 2.162 1 94.94 87 LEU A C 1
ATOM 669 O O . LEU A 1 87 ? -7.785 7.18 2.785 1 94.94 87 LEU A O 1
ATOM 673 N N . PHE A 1 88 ? -9.367 8.703 2.527 1 95.12 88 PHE A N 1
ATOM 674 C CA . PHE A 1 88 ? -10.062 8.281 3.738 1 95.12 88 PHE A CA 1
ATOM 675 C C . PHE A 1 88 ? -10.68 6.902 3.561 1 95.12 88 PHE A C 1
ATOM 677 O O . PHE A 1 88 ? -10.734 6.113 4.508 1 95.12 88 PHE A O 1
ATOM 684 N N . ASP A 1 89 ? -11.164 6.609 2.346 1 91.19 89 ASP A N 1
ATOM 685 C CA . ASP A 1 89 ? -11.633 5.254 2.086 1 91.19 89 ASP A CA 1
ATOM 686 C C . ASP A 1 89 ? -10.523 4.23 2.338 1 91.19 89 ASP A C 1
ATOM 688 O O . ASP A 1 89 ? -10.758 3.193 2.963 1 91.19 89 ASP A O 1
ATOM 692 N N . LEU A 1 90 ? -9.438 4.531 1.871 1 91.5 90 LEU A N 1
ATOM 693 C CA . LEU A 1 90 ? -8.297 3.639 2.057 1 91.5 90 LEU A CA 1
ATOM 694 C C . LEU A 1 90 ? -7.934 3.52 3.535 1 91.5 90 LEU A C 1
ATOM 696 O O . LEU A 1 90 ? -7.613 2.43 4.012 1 91.5 90 LEU A O 1
ATOM 700 N N . ARG A 1 91 ? -7.922 4.602 4.246 1 93.31 91 ARG A N 1
ATOM 701 C CA . ARG A 1 91 ? -7.641 4.586 5.676 1 93.31 91 ARG A CA 1
ATOM 702 C C . ARG A 1 91 ? -8.578 3.637 6.41 1 93.31 91 ARG A C 1
ATOM 704 O O . ARG A 1 91 ? -8.148 2.875 7.277 1 93.31 91 ARG A O 1
ATOM 711 N N . LEU A 1 92 ? -9.836 3.688 6.07 1 91.88 92 LEU A N 1
ATOM 712 C CA . LEU A 1 92 ? -10.812 2.844 6.742 1 91.88 92 LEU A CA 1
ATOM 713 C C . LEU A 1 92 ? -10.461 1.368 6.586 1 91.88 92 LEU A C 1
ATOM 715 O O . LEU A 1 92 ? -10.602 0.588 7.531 1 91.88 92 LEU A O 1
ATOM 719 N N . TYR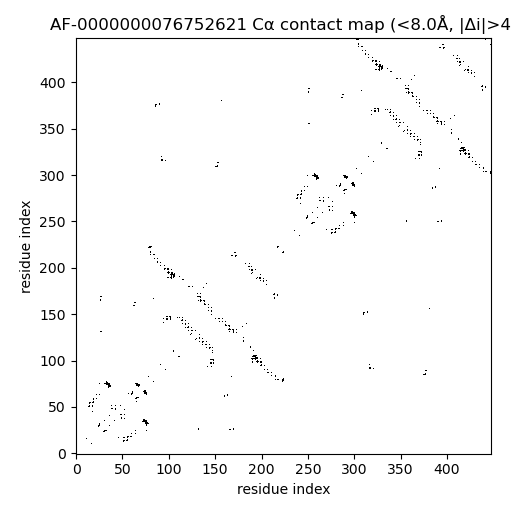 A 1 93 ? -9.93 1.046 5.531 1 86 93 TYR A N 1
ATOM 720 C CA . TYR A 1 93 ? -9.617 -0.359 5.289 1 86 93 TYR A CA 1
ATOM 721 C C . TYR A 1 93 ? -8.266 -0.731 5.895 1 86 93 TYR A C 1
ATOM 723 O O . TYR A 1 93 ? -8.125 -1.797 6.5 1 86 93 TYR A O 1
ATOM 731 N N . LEU A 1 94 ? -7.344 0.119 5.789 1 89.62 94 LEU A N 1
ATOM 732 C CA . LEU A 1 94 ? -6 -0.21 6.246 1 89.62 94 LEU A CA 1
ATOM 733 C C . LEU A 1 94 ? -5.863 0.03 7.746 1 89.62 94 LEU A C 1
ATOM 735 O O . LEU A 1 94 ? -5.449 -0.865 8.484 1 89.62 94 LEU A O 1
ATOM 739 N N . GLU A 1 95 ? -6.277 1.187 8.188 1 93.88 95 GLU A N 1
ATOM 740 C CA . GLU A 1 95 ? -5.977 1.592 9.555 1 93.88 95 GLU A CA 1
ATOM 741 C C . GLU A 1 95 ? -6.957 0.966 10.547 1 93.88 95 GLU A C 1
ATOM 743 O O . GLU A 1 95 ? -6.602 0.695 11.695 1 93.88 95 GLU A O 1
ATOM 748 N N . VAL A 1 96 ? -8.203 0.785 10.125 1 94.19 96 VAL A N 1
ATOM 749 C CA . VAL A 1 96 ? -9.133 0.078 11 1 94.19 96 VAL A CA 1
ATOM 750 C C . VAL A 1 96 ? -8.656 -1.359 11.203 1 94.19 96 VAL A C 1
ATOM 752 O O . VAL A 1 96 ? -8.641 -1.858 12.336 1 94.19 96 VAL A O 1
ATOM 755 N N . GLY A 1 97 ? -8.273 -1.985 10.125 1 91.88 97 GLY A N 1
ATOM 756 C CA . GLY A 1 97 ? -7.695 -3.316 10.242 1 91.88 97 GLY A CA 1
ATOM 757 C C . GLY A 1 97 ? -6.457 -3.354 11.117 1 91.88 97 GLY A C 1
ATOM 758 O O . GLY A 1 97 ? -6.293 -4.262 11.93 1 91.88 97 GLY A O 1
ATOM 759 N N . ALA A 1 98 ? -5.602 -2.389 10.938 1 94.88 98 ALA A N 1
ATOM 760 C CA . ALA A 1 98 ? -4.391 -2.309 11.75 1 94.88 98 ALA A CA 1
ATOM 761 C C . ALA A 1 98 ? -4.734 -2.195 13.234 1 94.88 98 ALA A C 1
ATOM 763 O O . ALA A 1 98 ? -4.082 -2.814 14.078 1 94.88 98 ALA A O 1
ATOM 764 N N . ALA A 1 99 ? -5.762 -1.404 13.531 1 97.06 99 ALA A N 1
ATOM 765 C CA . ALA A 1 99 ? -6.188 -1.243 14.922 1 97.06 99 ALA A CA 1
ATOM 766 C C . ALA A 1 99 ? -6.656 -2.57 15.508 1 97.06 99 ALA A C 1
ATOM 768 O O . ALA A 1 99 ? -6.328 -2.902 16.656 1 97.06 99 ALA A O 1
ATOM 769 N N . VAL A 1 100 ? -7.395 -3.322 14.758 1 95.19 100 VAL A N 1
ATOM 770 C CA . VAL A 1 100 ? -7.895 -4.625 15.188 1 95.19 100 VAL A CA 1
ATOM 771 C C . VAL A 1 100 ? -6.723 -5.562 15.469 1 95.19 100 VAL A C 1
ATOM 773 O O . VAL A 1 100 ? -6.66 -6.191 16.531 1 95.19 100 VAL A O 1
ATOM 776 N N . TYR A 1 101 ? -5.809 -5.59 14.539 1 93.81 101 TYR A N 1
ATOM 777 C CA . TYR A 1 101 ? -4.664 -6.484 14.695 1 93.81 101 TYR A CA 1
ATOM 778 C C . TYR A 1 101 ? -3.773 -6.039 15.844 1 93.81 101 TYR A C 1
ATOM 780 O O . TYR A 1 101 ? -3.244 -6.871 16.578 1 93.81 101 TYR A O 1
ATOM 788 N N . ALA A 1 102 ? -3.588 -4.789 15.922 1 97.19 102 ALA A N 1
ATOM 789 C CA . ALA A 1 102 ? -2.797 -4.262 17.031 1 97.19 102 ALA A CA 1
ATOM 790 C C . ALA A 1 102 ? -3.412 -4.652 18.375 1 97.19 102 ALA A C 1
ATOM 792 O O . ALA A 1 102 ? -2.699 -5.066 19.297 1 97.19 102 ALA A O 1
ATOM 793 N N . ALA A 1 103 ? -4.719 -4.547 18.484 1 97.94 103 ALA A N 1
ATOM 794 C CA . ALA A 1 103 ? -5.406 -4.949 19.719 1 97.94 103 ALA A CA 1
ATOM 795 C C . ALA A 1 103 ? -5.176 -6.43 20.016 1 97.94 103 ALA A C 1
ATOM 797 O O . ALA A 1 103 ? -4.949 -6.809 21.156 1 97.94 103 ALA A O 1
ATOM 798 N N . ARG A 1 104 ? -5.23 -7.195 18.984 1 95.88 104 ARG A N 1
ATOM 799 C CA . ARG A 1 104 ? -4.973 -8.625 19.141 1 95.88 104 ARG A CA 1
ATOM 800 C C . ARG A 1 104 ? -3.57 -8.875 19.688 1 95.88 104 ARG A C 1
ATOM 802 O O . ARG A 1 104 ? -3.381 -9.711 20.562 1 95.88 104 ARG A O 1
ATOM 809 N N . LYS A 1 105 ? -2.598 -8.188 19.125 1 96.69 105 LYS A N 1
ATOM 810 C CA . LYS A 1 105 ? -1.216 -8.32 19.578 1 96.69 105 LYS A CA 1
ATOM 811 C C . LYS A 1 105 ? -1.067 -7.883 21.031 1 96.69 105 LYS A C 1
ATOM 813 O O . LYS A 1 105 ? -0.327 -8.5 21.797 1 96.69 105 LYS A O 1
ATOM 818 N N . VAL A 1 106 ? -1.759 -6.875 21.375 1 97.75 106 VAL A N 1
ATOM 819 C CA . VAL A 1 106 ? -1.722 -6.383 22.75 1 97.75 106 VAL A CA 1
ATOM 820 C C . VAL A 1 106 ? -2.303 -7.438 23.688 1 97.75 106 VAL A C 1
ATOM 822 O O . VAL A 1 106 ? -1.729 -7.723 24.734 1 97.75 106 VAL A O 1
ATOM 825 N N . ALA A 1 107 ? -3.438 -7.988 23.297 1 97.69 107 ALA A N 1
ATOM 826 C CA . ALA A 1 107 ? -4.043 -9.047 24.094 1 97.69 107 ALA A CA 1
ATOM 827 C C . ALA A 1 107 ? -3.076 -10.211 24.281 1 97.69 107 ALA A C 1
ATOM 829 O O . ALA A 1 107 ? -3.115 -10.898 25.312 1 97.69 107 ALA A O 1
ATOM 830 N N . ALA A 1 108 ? -2.191 -10.367 23.359 1 97.19 108 ALA A N 1
ATOM 831 C CA . ALA A 1 108 ? -1.22 -11.453 23.406 1 97.19 108 ALA A CA 1
ATOM 832 C C . ALA A 1 108 ? 0.056 -11.023 24.125 1 97.19 108 ALA A C 1
ATOM 834 O O . ALA A 1 108 ? 1.029 -11.773 24.188 1 97.19 108 ALA A O 1
ATOM 835 N N . GLY A 1 109 ? 0.152 -9.797 24.547 1 97.31 109 GLY A N 1
ATOM 836 C CA . GLY A 1 109 ? 1.247 -9.391 25.406 1 97.31 109 GLY A CA 1
ATOM 837 C C . GLY A 1 109 ? 2.215 -8.438 24.734 1 97.31 109 GLY A C 1
ATOM 838 O O . GLY A 1 109 ? 3.311 -8.195 25.25 1 97.31 109 GLY A O 1
ATOM 839 N N . ALA A 1 110 ? 1.84 -7.898 23.609 1 96.81 110 ALA A N 1
ATOM 840 C CA . ALA A 1 110 ? 2.723 -6.953 22.922 1 96.81 110 ALA A CA 1
ATOM 841 C C . ALA A 1 110 ? 2.955 -5.707 23.781 1 96.81 110 ALA A C 1
ATOM 843 O O . ALA A 1 110 ? 2.059 -5.266 24.5 1 96.81 110 ALA A O 1
ATOM 844 N N . ASP A 1 111 ? 4.133 -5.117 23.625 1 96.94 111 ASP A N 1
ATOM 845 C CA . ASP A 1 111 ? 4.512 -3.9 24.344 1 96.94 111 ASP A CA 1
ATOM 846 C C . ASP A 1 111 ? 3.809 -2.678 23.766 1 96.94 111 ASP A C 1
ATOM 848 O O . ASP A 1 111 ? 3.928 -2.4 22.562 1 96.94 111 ASP A O 1
ATOM 852 N N . THR A 1 112 ? 3.145 -1.926 24.562 1 97.69 112 THR A N 1
ATOM 853 C CA . THR A 1 112 ? 2.365 -0.782 24.109 1 97.69 112 THR A CA 1
ATOM 854 C C . THR A 1 112 ? 3.133 0.519 24.328 1 97.69 112 THR A C 1
ATOM 856 O O . THR A 1 112 ? 2.635 1.601 24 1 97.69 112 THR A O 1
ATOM 859 N N . ALA A 1 113 ? 4.312 0.494 24.812 1 97.69 113 ALA A N 1
ATOM 860 C CA . ALA A 1 113 ? 5.102 1.674 25.172 1 97.69 113 ALA A CA 1
ATOM 861 C C . ALA A 1 113 ? 5.316 2.568 23.953 1 97.69 113 ALA A C 1
ATOM 863 O O . ALA A 1 113 ? 5.176 3.791 24.031 1 97.69 113 ALA A O 1
ATOM 864 N N . PRO A 1 114 ? 5.645 1.953 22.781 1 97.06 114 PRO A N 1
ATOM 865 C CA . PRO A 1 114 ? 5.816 2.824 21.625 1 97.06 114 PRO A CA 1
ATOM 866 C C . PRO A 1 114 ? 4.547 3.59 21.266 1 97.06 114 PRO A C 1
ATOM 868 O O . PRO A 1 114 ? 4.613 4.75 20.844 1 97.06 114 PRO A O 1
ATOM 871 N N . LEU A 1 115 ? 3.41 2.969 21.438 1 97.75 115 LEU A N 1
ATOM 872 C CA . LEU A 1 115 ? 2.143 3.633 21.156 1 97.75 115 LEU A CA 1
ATOM 873 C C . LEU A 1 115 ? 1.866 4.734 22.172 1 97.75 115 LEU A C 1
ATOM 875 O O . LEU A 1 115 ? 1.394 5.812 21.812 1 97.75 115 LEU A O 1
ATOM 879 N N . ALA A 1 116 ? 2.184 4.453 23.406 1 97.69 116 ALA A N 1
ATOM 880 C CA . ALA A 1 116 ? 2.043 5.461 24.453 1 97.69 116 ALA A CA 1
ATOM 881 C C . ALA A 1 116 ? 2.936 6.668 24.188 1 97.69 116 ALA A C 1
ATOM 883 O O . ALA A 1 116 ? 2.512 7.812 24.359 1 97.69 116 ALA A O 1
ATOM 884 N N . ALA A 1 117 ? 4.117 6.395 23.766 1 97.69 117 ALA A N 1
ATOM 885 C CA . ALA A 1 117 ? 5.047 7.473 23.438 1 97.69 117 ALA A CA 1
ATOM 886 C C . ALA A 1 117 ? 4.523 8.32 22.281 1 97.69 117 ALA A C 1
ATOM 888 O O . ALA A 1 117 ? 4.664 9.547 22.297 1 97.69 117 ALA A O 1
ATOM 889 N N . ALA A 1 118 ? 3.971 7.672 21.297 1 96.69 118 ALA A N 1
ATOM 890 C CA . ALA A 1 118 ? 3.398 8.391 20.156 1 96.69 118 ALA A CA 1
ATOM 891 C C . ALA A 1 118 ? 2.238 9.281 20.594 1 96.69 118 ALA A C 1
ATOM 893 O O . ALA A 1 118 ? 2.098 10.406 20.125 1 96.69 118 ALA A O 1
ATOM 894 N N . LEU A 1 119 ? 1.389 8.773 21.5 1 96.06 119 LEU A N 1
ATOM 895 C CA . LEU A 1 119 ? 0.282 9.562 22.031 1 96.06 119 LEU A CA 1
ATOM 896 C C . LEU A 1 119 ? 0.797 10.789 22.781 1 96.06 119 LEU A C 1
ATOM 898 O O . LEU A 1 119 ? 0.281 11.898 22.609 1 96.06 119 LEU A O 1
ATOM 902 N N . GLU A 1 120 ? 1.783 10.562 23.594 1 95.81 120 GLU A N 1
ATOM 903 C CA . GLU A 1 120 ? 2.371 11.664 24.344 1 95.81 120 GLU A CA 1
ATOM 904 C C . GLU A 1 120 ? 2.955 12.719 23.406 1 95.81 120 GLU A C 1
ATOM 906 O O . GLU A 1 120 ? 2.861 13.914 23.672 1 95.81 120 GLU A O 1
ATOM 911 N N . ARG A 1 121 ? 3.545 12.289 22.344 1 94.81 121 ARG A N 1
ATOM 912 C CA . ARG A 1 121 ? 4.09 13.211 21.344 1 94.81 121 ARG A CA 1
ATOM 913 C C . ARG A 1 121 ? 2.99 14.07 20.734 1 94.81 121 ARG A C 1
ATOM 915 O O . ARG A 1 121 ? 3.188 15.258 20.484 1 94.81 121 ARG A O 1
ATOM 922 N N . THR A 1 122 ? 1.849 13.438 20.422 1 93 122 THR A N 1
ATOM 923 C CA . THR A 1 122 ? 0.736 14.203 19.875 1 93 122 THR A CA 1
ATOM 924 C C . THR A 1 122 ? 0.314 15.312 20.828 1 93 122 THR A C 1
ATOM 926 O O . THR A 1 122 ? 0.054 16.438 20.406 1 93 122 THR A O 1
ATOM 929 N N . ARG A 1 123 ? 0.312 15 22.125 1 90.88 123 ARG A N 1
ATOM 930 C CA . ARG A 1 123 ? -0.06 15.984 23.141 1 90.88 123 ARG A CA 1
ATOM 931 C C . ARG A 1 123 ? 0.98 17.094 23.234 1 90.88 123 ARG A C 1
ATOM 933 O O . ARG A 1 123 ? 0.632 18.266 23.281 1 90.88 123 ARG A O 1
ATOM 940 N N . ALA A 1 124 ? 2.184 16.719 23.266 1 93.38 124 ALA A N 1
ATOM 941 C CA . ALA A 1 124 ? 3.275 17.688 23.391 1 93.38 124 ALA A CA 1
ATOM 942 C C . ALA A 1 124 ? 3.283 18.641 22.203 1 93.38 124 ALA A C 1
ATOM 944 O O . ALA A 1 124 ? 3.406 19.859 22.391 1 93.38 124 ALA A O 1
ATOM 945 N N . GLU A 1 125 ? 3.117 18.078 20.969 1 91.69 125 GLU A N 1
ATOM 946 C CA . GLU A 1 125 ? 3.164 18.922 19.766 1 91.69 125 GLU A CA 1
ATOM 947 C C . GLU A 1 125 ? 1.926 19.812 19.672 1 91.69 125 GLU A C 1
ATOM 949 O O . GLU A 1 125 ? 1.994 20.922 19.141 1 91.69 125 GLU A O 1
ATOM 954 N N . ALA A 1 126 ? 0.793 19.328 20.188 1 87.5 126 ALA A N 1
ATOM 955 C CA . ALA A 1 126 ? -0.415 20.141 20.203 1 87.5 126 ALA A CA 1
ATOM 956 C C . ALA A 1 126 ? -0.215 21.406 21.031 1 87.5 126 ALA A C 1
ATOM 958 O O . ALA A 1 126 ? -0.795 22.453 20.75 1 87.5 126 ALA A O 1
ATOM 959 N N . THR A 1 127 ? 0.604 21.25 22.047 1 87.06 127 THR A N 1
ATOM 960 C CA . THR A 1 127 ? 0.831 22.344 22.969 1 87.06 127 THR A CA 1
ATOM 961 C C . THR A 1 127 ? 1.94 23.266 22.469 1 87.06 127 THR A C 1
ATOM 963 O O . THR A 1 127 ? 1.797 24.484 22.469 1 87.06 127 THR A O 1
ATOM 966 N N . ASP A 1 128 ? 3.006 22.641 21.938 1 88.19 128 ASP A N 1
ATOM 967 C CA . ASP A 1 128 ? 4.223 23.422 21.75 1 88.19 128 ASP A CA 1
ATOM 968 C C . ASP A 1 128 ? 4.641 23.438 20.281 1 88.19 128 ASP A C 1
ATOM 970 O O . ASP A 1 128 ? 5.543 24.188 19.906 1 88.19 128 ASP A O 1
ATOM 974 N N . GLY A 1 129 ? 4.043 22.641 19.531 1 88.75 129 GLY A N 1
ATOM 975 C CA . GLY A 1 129 ? 4.52 22.484 18.172 1 88.75 129 GLY A CA 1
ATOM 976 C C . GLY A 1 129 ? 3.855 23.422 17.188 1 88.75 129 GLY A C 1
ATOM 977 O O . GLY A 1 129 ? 2.816 24.016 17.484 1 88.75 129 GLY A O 1
ATOM 978 N N . ASP A 1 130 ? 4.527 23.594 16.031 1 91.88 130 ASP A N 1
ATOM 979 C CA . ASP A 1 130 ? 3.871 24.312 14.945 1 91.88 130 ASP A CA 1
ATOM 980 C C . ASP A 1 130 ? 2.914 23.391 14.188 1 91.88 130 ASP A C 1
ATOM 982 O O . ASP A 1 130 ? 2.775 22.219 14.516 1 91.88 130 ASP A O 1
ATOM 986 N N . ALA A 1 131 ? 2.221 23.922 13.219 1 92.12 131 ALA A N 1
ATOM 987 C CA . ALA A 1 131 ? 1.174 23.188 12.508 1 92.12 131 ALA A CA 1
ATOM 988 C C . ALA A 1 131 ? 1.729 21.922 11.852 1 92.12 131 ALA A C 1
ATOM 990 O O . ALA A 1 131 ? 1.057 20.891 11.805 1 92.12 131 ALA A O 1
ATOM 991 N N . TYR A 1 132 ? 2.932 22.047 11.328 1 94.62 132 TYR A N 1
ATOM 992 C CA . TYR A 1 132 ? 3.557 20.891 10.68 1 94.62 132 TYR A CA 1
ATOM 993 C C . TYR A 1 132 ? 3.869 19.797 11.695 1 94.62 132 TYR A C 1
ATOM 995 O O . TYR A 1 132 ? 3.598 18.625 11.453 1 94.62 132 TYR A O 1
ATOM 1003 N N . GLN A 1 133 ? 4.422 20.172 12.797 1 93.5 133 GLN A N 1
ATOM 1004 C CA . GLN A 1 133 ? 4.762 19.219 13.852 1 93.5 133 GLN A CA 1
ATOM 1005 C C . GLN A 1 133 ? 3.512 18.547 14.406 1 93.5 133 GLN A C 1
ATOM 1007 O O . GLN A 1 133 ? 3.523 17.359 14.711 1 93.5 133 GLN A O 1
ATOM 1012 N N . VAL A 1 134 ? 2.473 19.312 14.547 1 92.62 134 VAL A N 1
ATOM 1013 C CA . VAL A 1 134 ? 1.199 18.766 15.016 1 92.62 134 VAL A CA 1
ATOM 1014 C C . VAL A 1 134 ? 0.672 17.734 14.023 1 92.62 134 VAL A C 1
ATOM 1016 O O . VAL A 1 134 ? 0.283 16.641 14.422 1 92.62 134 VAL A O 1
ATOM 1019 N N . ALA A 1 135 ? 0.71 18.078 12.75 1 94.06 135 ALA A N 1
ATOM 1020 C CA . ALA A 1 135 ? 0.235 17.172 11.711 1 94.06 135 ALA A CA 1
ATOM 1021 C C . ALA A 1 135 ? 1.065 15.898 11.68 1 94.06 135 ALA A C 1
ATOM 1023 O O . ALA A 1 135 ? 0.521 14.797 11.547 1 94.06 135 ALA A O 1
ATOM 1024 N N . GLN A 1 136 ? 2.359 16.047 11.828 1 94.56 136 GLN A N 1
ATOM 1025 C CA . GLN A 1 136 ? 3.266 14.906 11.828 1 94.56 136 GLN A CA 1
ATOM 1026 C C . GLN A 1 136 ? 2.982 13.977 13.008 1 94.56 136 GLN A C 1
ATOM 1028 O O . GLN A 1 136 ? 2.975 12.75 12.852 1 94.56 136 GLN A O 1
ATOM 1033 N N . ALA A 1 137 ? 2.795 14.578 14.117 1 93.5 137 ALA A N 1
ATOM 1034 C CA . ALA A 1 137 ? 2.525 13.781 15.312 1 93.5 137 ALA A CA 1
ATOM 1035 C C . ALA A 1 137 ? 1.197 13.047 15.188 1 93.5 137 ALA A C 1
ATOM 1037 O O . ALA A 1 137 ? 1.087 11.883 15.594 1 93.5 137 ALA A O 1
ATOM 1038 N N . ARG A 1 138 ? 0.222 13.68 14.672 1 92.31 138 ARG A N 1
ATOM 1039 C CA . ARG A 1 138 ? -1.087 13.062 14.469 1 92.31 138 ARG A CA 1
ATOM 1040 C C . ARG A 1 138 ? -0.989 11.852 13.547 1 92.31 138 ARG A C 1
ATOM 1042 O O . ARG A 1 138 ? -1.513 10.781 13.859 1 92.31 138 ARG A O 1
ATOM 1049 N N . ALA A 1 139 ? -0.332 12.039 12.461 1 93.62 139 ALA A N 1
ATOM 1050 C CA . ALA A 1 139 ? -0.126 10.922 11.539 1 93.62 139 ALA A CA 1
ATOM 1051 C C . ALA A 1 139 ? 0.739 9.836 12.18 1 93.62 139 ALA A C 1
ATOM 1053 O O . ALA A 1 139 ? 0.475 8.648 12.008 1 93.62 139 ALA A O 1
ATOM 1054 N N . GLY A 1 140 ? 1.746 10.258 12.875 1 94.69 140 GLY A N 1
ATOM 1055 C CA . GLY A 1 140 ? 2.668 9.344 13.523 1 94.69 140 GLY A CA 1
ATOM 1056 C C . GLY A 1 140 ? 1.993 8.422 14.531 1 94.69 140 GLY A C 1
ATOM 1057 O O . GLY A 1 140 ? 2.426 7.289 14.734 1 94.69 140 GLY A O 1
ATOM 1058 N N . PHE A 1 141 ? 0.935 8.93 15.133 1 95.88 141 PHE A N 1
ATOM 1059 C CA . PHE A 1 141 ? 0.182 8.102 16.062 1 95.88 141 PHE A CA 1
ATOM 1060 C C . PHE A 1 141 ? -0.432 6.906 15.359 1 95.88 141 PHE A C 1
ATOM 1062 O O . PHE A 1 141 ? -0.363 5.781 15.852 1 95.88 141 PHE A O 1
ATOM 1069 N N . HIS A 1 142 ? -1.003 7.074 14.242 1 94.81 142 HIS A N 1
ATOM 1070 C CA . HIS A 1 142 ? -1.569 5.984 13.453 1 94.81 142 HIS A CA 1
ATOM 1071 C C . HIS A 1 142 ? -0.48 5.035 12.961 1 94.81 142 HIS A C 1
ATOM 1073 O O . HIS A 1 142 ? -0.679 3.82 12.93 1 94.81 142 HIS A O 1
ATOM 1079 N N . ASP A 1 143 ? 0.685 5.605 12.625 1 95.75 143 ASP A N 1
ATOM 1080 C CA . ASP A 1 143 ? 1.815 4.773 12.227 1 95.75 143 ASP A CA 1
ATOM 1081 C C . ASP A 1 143 ? 2.219 3.82 13.352 1 95.75 143 ASP A C 1
ATOM 1083 O O . ASP A 1 143 ? 2.57 2.666 13.102 1 95.75 143 ASP A O 1
ATOM 1087 N N . ALA A 1 144 ? 2.166 4.363 14.539 1 9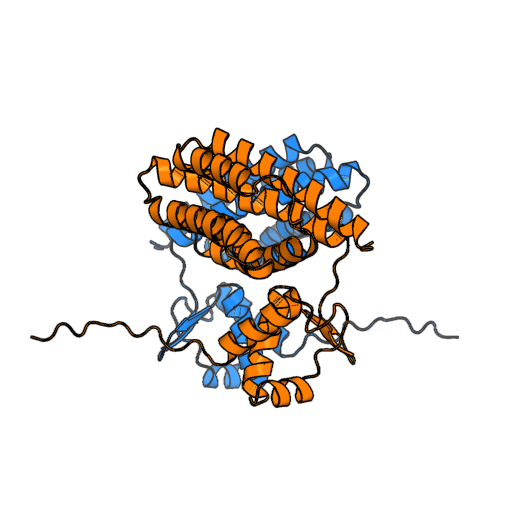6.88 144 ALA A N 1
ATOM 1088 C CA . ALA A 1 144 ? 2.539 3.549 15.695 1 96.88 144 ALA A CA 1
ATOM 1089 C C . ALA A 1 144 ? 1.574 2.379 15.875 1 96.88 144 ALA A C 1
ATOM 1091 O O . ALA A 1 144 ? 1.977 1.295 16.297 1 96.88 144 ALA A O 1
ATOM 1092 N N . ILE A 1 145 ? 0.319 2.605 15.57 1 97.44 145 ILE A N 1
ATOM 1093 C CA . ILE A 1 145 ? -0.661 1.526 15.625 1 97.44 145 ILE A CA 1
ATOM 1094 C C . ILE A 1 145 ? -0.311 0.456 14.594 1 97.44 145 ILE A C 1
ATOM 1096 O O . ILE A 1 145 ? -0.328 -0.739 14.898 1 97.44 145 ILE A O 1
ATOM 1100 N N . VAL A 1 146 ? 0.009 0.859 13.43 1 95.25 146 VAL A N 1
ATOM 1101 C CA . VAL A 1 146 ? 0.378 -0.067 12.367 1 95.25 146 VAL A CA 1
ATOM 1102 C C . VAL A 1 146 ? 1.628 -0.847 12.766 1 95.25 146 VAL A C 1
ATOM 1104 O O . VAL A 1 146 ? 1.702 -2.061 12.562 1 95.25 146 VAL A O 1
ATOM 1107 N N . GLU A 1 147 ? 2.58 -0.175 13.352 1 95.44 147 GLU A N 1
ATOM 1108 C CA . GLU A 1 147 ? 3.816 -0.828 13.773 1 95.44 147 GLU A CA 1
ATOM 1109 C C . GLU A 1 147 ? 3.545 -1.893 14.828 1 95.44 147 GLU A C 1
ATOM 1111 O O . GLU A 1 147 ? 4.227 -2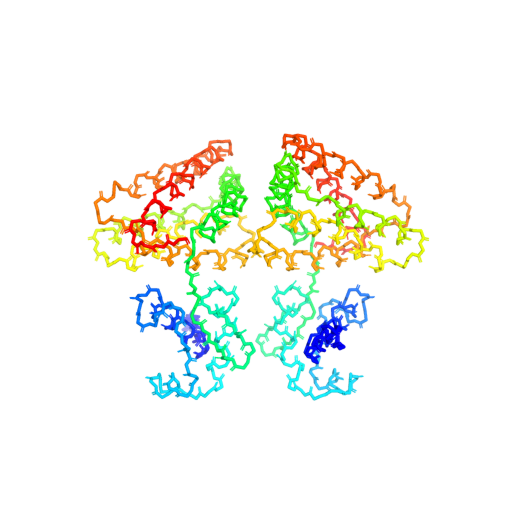.918 14.875 1 95.44 147 GLU A O 1
ATOM 1116 N N . LEU A 1 148 ? 2.574 -1.669 15.617 1 95.75 148 LEU A N 1
ATOM 1117 C CA . LEU A 1 148 ? 2.211 -2.59 16.688 1 95.75 148 LEU A CA 1
ATOM 1118 C C . LEU A 1 148 ? 1.694 -3.908 16.125 1 95.75 148 LEU A C 1
ATOM 1120 O O . LEU A 1 148 ? 1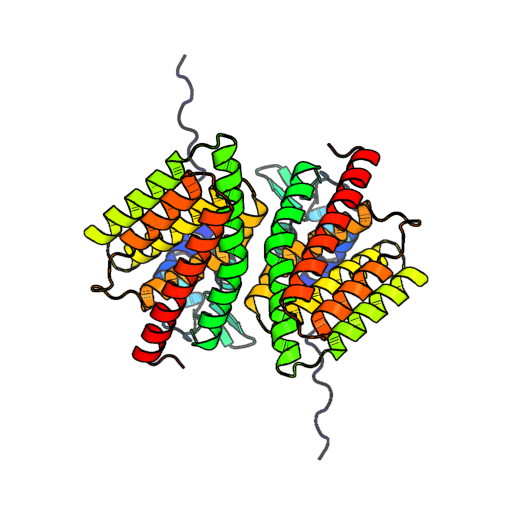.678 -4.926 16.828 1 95.75 148 LEU A O 1
ATOM 1124 N N . THR A 1 149 ? 1.229 -3.875 14.906 1 93.44 149 THR A N 1
ATOM 1125 C CA . THR A 1 149 ? 0.749 -5.098 14.273 1 93.44 149 THR A CA 1
ATOM 1126 C C . THR A 1 149 ? 1.899 -6.074 14.039 1 93.44 149 THR A C 1
ATOM 1128 O O . THR A 1 149 ? 1.679 -7.277 13.883 1 93.44 149 THR A O 1
ATOM 1131 N N . GLY A 1 150 ? 3.113 -5.539 13.93 1 91.62 150 GLY A N 1
ATOM 1132 C CA . GLY A 1 150 ? 4.27 -6.363 13.617 1 91.62 150 GLY A CA 1
ATOM 1133 C C . GLY A 1 150 ? 4.316 -6.809 12.172 1 91.62 150 GLY A C 1
ATOM 1134 O O . GLY A 1 150 ? 5.133 -7.652 11.805 1 91.62 150 GLY A O 1
ATOM 1135 N N . ASN A 1 151 ? 3.475 -6.32 11.398 1 91.69 151 ASN A N 1
ATOM 1136 C CA . ASN A 1 151 ? 3.422 -6.656 9.977 1 91.69 151 ASN A CA 1
ATOM 1137 C C . ASN A 1 151 ? 4.246 -5.684 9.141 1 91.69 151 ASN A C 1
ATOM 1139 O O . ASN A 1 151 ? 3.801 -4.57 8.859 1 91.69 151 ASN A O 1
ATOM 1143 N N . ALA A 1 152 ? 5.371 -6.117 8.672 1 86.5 152 ALA A N 1
ATOM 1144 C CA . ALA A 1 152 ? 6.32 -5.25 7.973 1 86.5 152 ALA A CA 1
ATOM 1145 C C . ALA A 1 152 ? 5.746 -4.762 6.648 1 86.5 152 ALA A C 1
ATOM 1147 O O . ALA A 1 152 ? 6.016 -3.637 6.223 1 86.5 152 ALA A O 1
ATOM 1148 N N . LEU A 1 153 ? 4.992 -5.605 6.027 1 87.5 153 LEU A N 1
ATOM 1149 C CA . LEU A 1 153 ? 4.387 -5.215 4.758 1 87.5 153 LEU A CA 1
ATOM 1150 C C . LEU A 1 153 ? 3.363 -4.105 4.961 1 87.5 153 LEU A C 1
ATOM 1152 O O . LEU A 1 153 ? 3.318 -3.145 4.191 1 87.5 153 LEU A O 1
ATOM 1156 N N . MET A 1 154 ? 2.594 -4.188 5.977 1 89.81 154 MET A N 1
ATOM 1157 C CA . MET A 1 154 ? 1.623 -3.145 6.289 1 89.81 154 MET A CA 1
ATOM 1158 C C . MET A 1 154 ? 2.32 -1.817 6.57 1 89.81 154 MET A C 1
ATOM 1160 O O . MET A 1 154 ? 1.888 -0.77 6.086 1 89.81 154 MET A O 1
ATOM 1164 N N . THR A 1 155 ? 3.379 -1.9 7.34 1 90.31 155 THR A N 1
ATOM 1165 C CA . THR A 1 155 ? 4.152 -0.708 7.664 1 90.31 155 THR A CA 1
ATOM 1166 C C . THR A 1 155 ? 4.676 -0.042 6.395 1 90.31 155 THR A C 1
ATOM 1168 O O . THR A 1 155 ? 4.605 1.181 6.258 1 90.31 155 THR A O 1
ATOM 1171 N N . THR A 1 156 ? 5.094 -0.856 5.484 1 85.69 156 THR A N 1
ATOM 1172 C CA . THR A 1 156 ? 5.633 -0.343 4.23 1 85.69 156 THR A CA 1
ATOM 1173 C C . THR A 1 156 ? 4.531 0.317 3.402 1 85.69 156 THR A C 1
ATOM 1175 O O . THR A 1 156 ? 4.73 1.403 2.854 1 85.69 156 THR A O 1
ATOM 1178 N N . LEU A 1 157 ? 3.389 -0.247 3.336 1 87.94 157 LEU A N 1
ATOM 1179 C CA . LEU A 1 157 ? 2.293 0.255 2.516 1 87.94 157 LEU A CA 1
ATOM 1180 C C . LEU A 1 157 ? 1.687 1.513 3.127 1 87.94 157 LEU A C 1
ATOM 1182 O O . LEU A 1 157 ? 1.05 2.305 2.428 1 87.94 157 LEU A O 1
ATOM 1186 N N . MET A 1 158 ? 1.926 1.688 4.43 1 91 158 MET A N 1
ATOM 1187 C CA . MET A 1 158 ? 1.346 2.826 5.137 1 91 158 MET A CA 1
ATOM 1188 C C . MET A 1 158 ? 2.139 4.102 4.855 1 91 158 MET A C 1
ATOM 1190 O O . MET A 1 158 ? 1.632 5.207 5.055 1 91 158 MET A O 1
ATOM 1194 N N . ARG A 1 159 ? 3.32 4.008 4.336 1 87.19 159 ARG A N 1
ATOM 1195 C CA . ARG A 1 159 ? 4.211 5.152 4.184 1 87.19 159 ARG A CA 1
ATOM 1196 C C . ARG A 1 159 ? 3.594 6.211 3.277 1 87.19 159 ARG A C 1
ATOM 1198 O O . ARG A 1 159 ? 3.48 7.379 3.662 1 87.19 159 ARG A O 1
ATOM 1205 N N . PRO A 1 160 ? 3.107 5.797 2.074 1 88.69 160 PRO A N 1
ATOM 1206 C CA . PRO A 1 160 ? 2.482 6.816 1.226 1 88.69 160 PRO A CA 1
ATOM 1207 C C . PRO A 1 160 ? 1.211 7.398 1.84 1 88.69 160 PRO A C 1
ATOM 1209 O O . PRO A 1 160 ? 0.885 8.562 1.605 1 88.69 160 PRO A O 1
ATOM 1212 N N . VAL A 1 161 ? 0.534 6.641 2.637 1 93.44 161 VAL A N 1
ATOM 1213 C CA . VAL A 1 161 ? -0.692 7.09 3.287 1 93.44 161 VAL A CA 1
ATOM 1214 C C . VAL A 1 161 ? -0.356 8.102 4.375 1 93.44 161 VAL A C 1
ATOM 1216 O O . VAL A 1 161 ? -0.951 9.18 4.434 1 93.44 161 VAL A O 1
ATOM 1219 N N . SER A 1 162 ? 0.648 7.781 5.152 1 93.69 162 SER A N 1
ATOM 1220 C CA . SER A 1 162 ? 1.068 8.625 6.266 1 93.69 162 SER A CA 1
ATOM 1221 C C . SER A 1 162 ? 1.528 9.992 5.781 1 93.69 162 SER A C 1
ATOM 1223 O O . SER A 1 162 ? 1.189 11.016 6.379 1 93.69 162 SER A O 1
ATOM 1225 N N . GLY A 1 163 ? 2.283 10 4.754 1 93.75 163 GLY A N 1
ATOM 1226 C CA . GLY A 1 163 ? 2.725 11.266 4.195 1 93.75 163 GLY A CA 1
ATOM 1227 C C . GLY A 1 163 ? 1.579 12.141 3.719 1 93.75 163 GLY A C 1
ATOM 1228 O O . GLY A 1 163 ? 1.55 13.344 4 1 93.75 163 GLY A O 1
ATOM 1229 N N . ARG A 1 164 ? 0.677 11.586 3.027 1 94.75 164 ARG A N 1
ATOM 1230 C CA . ARG A 1 164 ? -0.48 12.312 2.52 1 94.75 164 ARG A CA 1
ATOM 1231 C C . ARG A 1 164 ? -1.366 12.797 3.662 1 94.75 164 ARG A C 1
ATOM 1233 O O . ARG A 1 164 ? -1.896 13.914 3.613 1 94.75 164 ARG A O 1
ATOM 1240 N N . MET A 1 165 ? -1.476 12 4.633 1 95.12 165 MET A N 1
ATOM 1241 C CA . MET A 1 165 ? -2.254 12.398 5.801 1 95.12 165 MET A CA 1
ATOM 1242 C C . MET A 1 165 ? -1.618 13.602 6.496 1 95.12 165 MET A C 1
ATOM 1244 O O . MET A 1 165 ? -2.314 14.547 6.875 1 95.12 165 MET A O 1
ATOM 1248 N N . THR A 1 166 ? -0.312 13.547 6.672 1 95.81 166 THR A N 1
ATOM 1249 C CA . THR A 1 166 ? 0.385 14.672 7.277 1 95.81 166 THR A CA 1
ATOM 1250 C C . THR A 1 166 ? 0.106 15.961 6.5 1 95.81 166 THR A C 1
ATOM 1252 O O . THR A 1 166 ? -0.189 17 7.094 1 95.81 166 THR A O 1
ATOM 1255 N N . TRP A 1 167 ? 0.168 15.844 5.203 1 97.06 167 TRP A N 1
ATOM 1256 C CA . TRP A 1 167 ? -0.085 16.984 4.336 1 97.06 167 TRP A CA 1
ATOM 1257 C C . TRP A 1 167 ? -1.521 17.484 4.488 1 97.06 167 TRP A C 1
ATOM 1259 O O . TRP A 1 167 ? -1.757 18.672 4.68 1 97.06 167 TRP A O 1
ATOM 1269 N N . LEU A 1 168 ? -2.434 16.594 4.449 1 96 168 LEU A N 1
ATOM 1270 C CA . LEU A 1 168 ? -3.848 16.938 4.566 1 96 168 LEU A CA 1
ATOM 1271 C C . LEU A 1 168 ? -4.145 17.562 5.922 1 96 168 LEU A C 1
ATOM 1273 O O . LEU A 1 168 ? -4.836 18.578 6 1 96 168 LEU A O 1
ATOM 1277 N N . PHE A 1 169 ? -3.617 16.969 6.949 1 93.62 169 PHE A N 1
ATOM 1278 C CA . PHE A 1 169 ? -3.84 17.484 8.289 1 93.62 169 PHE A CA 1
ATOM 1279 C C . PHE A 1 169 ? -3.217 18.875 8.445 1 93.62 169 PHE A C 1
ATOM 1281 O O . PHE A 1 169 ? -3.773 19.734 9.117 1 93.62 169 PHE A O 1
ATOM 1288 N N . TYR A 1 170 ? -2.117 19.031 7.883 1 95 170 TYR A N 1
ATOM 1289 C CA . TYR A 1 170 ? -1.5 20.344 7.91 1 95 170 TYR A CA 1
ATOM 1290 C C . TYR A 1 170 ? -2.422 21.391 7.293 1 95 170 TYR A C 1
ATOM 1292 O O . TYR A 1 170 ? -2.559 22.5 7.824 1 95 170 TYR A O 1
ATOM 1300 N N . LEU A 1 171 ? -3.053 21.047 6.238 1 94.25 171 LEU A N 1
ATOM 1301 C CA . LEU A 1 171 ? -3.898 21.969 5.496 1 94.25 171 LEU A CA 1
ATOM 1302 C C . LEU A 1 171 ? -5.219 22.203 6.219 1 94.25 171 LEU A C 1
ATOM 1304 O O . LEU A 1 171 ? -5.855 23.234 6.039 1 94.25 171 LEU A O 1
ATOM 1308 N N . THR A 1 172 ? -5.578 21.219 7.066 1 92 172 THR A N 1
ATOM 1309 C CA . THR A 1 172 ? -6.98 21.25 7.465 1 92 172 THR A CA 1
ATOM 1310 C C . THR A 1 172 ? -7.105 21.359 8.984 1 92 172 THR A C 1
ATOM 1312 O O . THR A 1 172 ? -8.219 21.438 9.516 1 92 172 THR A O 1
ATOM 1315 N N . THR A 1 173 ? -6.02 21.219 9.617 1 81.62 173 THR A N 1
ATOM 1316 C CA . THR A 1 173 ? -6.125 21.344 11.07 1 81.62 173 THR A CA 1
ATOM 1317 C C . THR A 1 173 ? -6.332 22.797 11.477 1 81.62 173 THR A C 1
ATOM 1319 O O . THR A 1 173 ? -5.566 23.672 11.078 1 81.62 173 THR A O 1
ATOM 1322 N N . GLU A 1 174 ? -7.484 22.906 12.133 1 72.44 174 GLU A N 1
ATOM 1323 C CA . GLU A 1 174 ? -7.797 24.234 12.648 1 72.44 174 GLU A CA 1
ATOM 1324 C C . GLU A 1 174 ? -7.301 24.406 14.086 1 72.44 174 GLU A C 1
ATOM 1326 O O . GLU A 1 174 ? -7.383 23.469 14.883 1 72.44 174 GLU A O 1
ATOM 1331 N N . PRO A 1 175 ? -6.637 25.5 14.297 1 62.12 175 PRO A N 1
ATOM 1332 C CA . PRO A 1 175 ? -6.129 25.766 15.648 1 62.12 175 PRO A CA 1
ATOM 1333 C C . PRO A 1 175 ? -7.168 25.484 16.734 1 62.12 175 PRO A C 1
ATOM 1335 O O . PRO A 1 175 ? -6.816 25.031 17.812 1 62.12 175 PRO A O 1
ATOM 1338 N N . ASP A 1 176 ? -8.477 25.766 16.484 1 58.69 176 ASP A N 1
ATOM 1339 C CA . ASP A 1 176 ? -9.484 25.656 17.531 1 58.69 176 ASP A CA 1
ATOM 1340 C C . ASP A 1 176 ? -10.188 24.312 17.5 1 58.69 176 ASP A C 1
ATOM 1342 O O . ASP A 1 176 ? -11.234 24.125 18.125 1 58.69 176 ASP A O 1
ATOM 1346 N N . SER A 1 177 ? -9.609 23.516 16.719 1 58.47 177 SER A N 1
ATOM 1347 C CA . SER A 1 177 ? -10.297 22.234 16.594 1 58.47 177 SER A CA 1
ATOM 1348 C C . SER A 1 177 ? -10.195 21.422 17.891 1 58.47 177 SER A C 1
ATOM 1350 O O . SER A 1 177 ? -9.148 21.438 18.547 1 58.47 177 SER A O 1
ATOM 1352 N N . PRO A 1 178 ? -11.469 21.062 18.391 1 53.62 178 PRO A N 1
ATOM 1353 C CA . PRO A 1 178 ? -11.406 20.219 19.578 1 53.62 178 PRO A CA 1
ATOM 1354 C C . PRO A 1 178 ? -10.258 19.219 19.531 1 53.62 178 PRO A C 1
ATOM 1356 O O . PRO A 1 178 ? -9.781 18.859 18.453 1 53.62 178 PRO A O 1
ATOM 1359 N N . ASP A 1 179 ? -9.711 18.844 20.688 1 53.75 179 ASP A N 1
ATOM 1360 C CA . ASP A 1 179 ? -8.445 18.188 21 1 53.75 179 ASP A CA 1
ATOM 1361 C C . ASP A 1 179 ? -8.297 16.891 20.219 1 53.75 179 ASP A C 1
ATOM 1363 O O . ASP A 1 179 ? -8.961 15.891 20.531 1 53.75 179 ASP A O 1
ATOM 1367 N N . PRO A 1 180 ? -7.758 16.953 18.969 1 58.81 180 PRO A N 1
ATOM 1368 C CA . PRO A 1 180 ? -7.293 15.68 18.391 1 58.81 180 PRO A CA 1
ATOM 1369 C C . PRO A 1 180 ? -6.734 14.727 19.453 1 58.81 180 PRO A C 1
ATOM 1371 O O . PRO A 1 180 ? -6.812 13.508 19.281 1 58.81 180 PRO A O 1
ATOM 1374 N N . ALA A 1 181 ? -6.477 15.336 20.578 1 63.12 181 ALA A N 1
ATOM 1375 C CA . ALA A 1 181 ? -5.902 14.523 21.656 1 63.12 181 ALA A CA 1
ATOM 1376 C C . ALA A 1 181 ? -6.953 13.609 22.266 1 63.12 181 ALA A C 1
ATOM 1378 O O . ALA A 1 181 ? -6.66 12.469 22.625 1 63.12 181 ALA A O 1
ATOM 1379 N N . ALA A 1 182 ? -8.164 14.18 22.203 1 75.06 182 ALA A N 1
ATOM 1380 C CA . ALA A 1 182 ? -9.195 13.336 22.797 1 75.06 182 ALA A CA 1
ATOM 1381 C C . ALA A 1 182 ? -9.492 12.117 21.938 1 75.06 182 ALA A C 1
ATOM 1383 O O . ALA A 1 182 ? -9.648 11.008 22.438 1 75.06 182 ALA A O 1
ATOM 1384 N N . GLY A 1 183 ? -9.508 12.336 20.688 1 84.25 183 GLY A N 1
ATOM 1385 C CA . GLY A 1 183 ? -9.742 11.227 19.781 1 84.25 183 GLY A CA 1
ATOM 1386 C C . GLY A 1 183 ? -8.633 10.195 19.797 1 84.25 183 GLY A C 1
ATOM 1387 O O . GLY A 1 183 ? -8.898 8.992 19.859 1 84.25 183 GLY A O 1
ATOM 1388 N N . ASN A 1 184 ? -7.414 10.711 19.875 1 90 184 ASN A N 1
ATOM 1389 C CA . ASN A 1 184 ? -6.277 9.797 19.906 1 90 184 ASN A CA 1
ATOM 1390 C C . ASN A 1 184 ? -6.25 8.992 21.219 1 90 184 ASN A C 1
ATOM 1392 O O . ASN A 1 184 ? -5.879 7.82 21.219 1 90 184 ASN A O 1
ATOM 1396 N N . GLY A 1 185 ? -6.684 9.688 22.25 1 93 185 GLY A N 1
ATOM 1397 C CA . GLY A 1 185 ? -6.758 8.992 23.531 1 93 185 GLY A CA 1
ATOM 1398 C C . GLY A 1 185 ? -7.758 7.852 23.531 1 93 185 GLY A C 1
ATOM 1399 O O . GLY A 1 185 ? -7.48 6.781 24.078 1 93 185 GLY A O 1
ATOM 1400 N N . GLN A 1 186 ? -8.891 8.078 22.938 1 94.38 186 GLN A N 1
ATOM 1401 C CA . GLN A 1 186 ? -9.906 7.035 22.828 1 94.38 186 GLN A CA 1
ATOM 1402 C C . GLN A 1 186 ? -9.391 5.852 22.016 1 94.38 186 GLN A C 1
ATOM 1404 O O . GLN A 1 186 ? -9.594 4.695 22.406 1 94.38 186 GLN A O 1
ATOM 1409 N N . LEU A 1 187 ? -8.742 6.145 20.953 1 96.25 187 LEU A N 1
ATOM 1410 C CA . LEU A 1 187 ? -8.203 5.086 20.109 1 96.25 187 LEU A CA 1
ATOM 1411 C C . LEU A 1 187 ? -7.098 4.32 20.828 1 96.25 187 LEU A C 1
ATOM 1413 O O . LEU A 1 187 ? -7.035 3.092 20.75 1 96.25 187 LEU A O 1
ATOM 1417 N N . PHE A 1 188 ? -6.301 5.066 21.547 1 97.5 188 PHE A N 1
ATOM 1418 C CA . PHE A 1 188 ? -5.254 4.449 22.344 1 97.5 188 PHE A CA 1
ATOM 1419 C C . PHE A 1 188 ? -5.848 3.443 23.328 1 97.5 188 PHE A C 1
ATOM 1421 O O . PHE A 1 188 ? -5.395 2.299 23.406 1 97.5 188 PHE A O 1
ATOM 1428 N N . ARG A 1 189 ? -6.836 3.863 24.031 1 97.56 189 ARG A N 1
ATOM 1429 C CA . ARG A 1 189 ? -7.465 3.01 25.031 1 97.56 189 ARG A CA 1
ATOM 1430 C C . ARG A 1 189 ? -8.133 1.803 24.375 1 97.56 189 ARG A C 1
ATOM 1432 O O . ARG A 1 189 ? -8.07 0.692 24.906 1 97.56 189 ARG A O 1
ATOM 1439 N N . ALA A 1 190 ? -8.766 2.025 23.25 1 98.06 190 ALA A N 1
ATOM 1440 C CA . ALA A 1 190 ? -9.43 0.933 22.547 1 98.06 190 ALA A CA 1
ATOM 1441 C C . ALA A 1 190 ? -8.422 -0.131 22.125 1 98.06 190 ALA A C 1
ATOM 1443 O O . ALA A 1 190 ? -8.633 -1.323 22.359 1 98.06 190 ALA A O 1
ATOM 1444 N N . VAL A 1 191 ? -7.312 0.258 21.562 1 98.38 191 VAL A N 1
ATOM 1445 C CA . VAL A 1 191 ? -6.297 -0.667 21.078 1 98.38 191 VAL A CA 1
ATOM 1446 C C . VAL A 1 191 ? -5.625 -1.371 22.25 1 98.38 191 VAL A C 1
ATOM 1448 O O . VAL A 1 191 ? -5.445 -2.592 22.234 1 98.38 191 VAL A O 1
ATOM 1451 N N . THR A 1 192 ? -5.34 -0.629 23.328 1 98.12 192 THR A N 1
ATOM 1452 C CA . THR A 1 192 ? -4.566 -1.184 24.438 1 98.12 192 THR A CA 1
ATOM 1453 C C . THR A 1 192 ? -5.445 -2.049 25.328 1 98.12 192 THR A C 1
ATOM 1455 O O . THR A 1 192 ? -4.941 -2.797 26.172 1 98.12 192 THR A O 1
ATOM 1458 N N . SER A 1 193 ? -6.723 -1.974 25.188 1 97.88 193 SER A N 1
ATOM 1459 C CA . SER A 1 193 ? -7.621 -2.857 25.922 1 97.88 193 SER A CA 1
ATOM 1460 C C . SER A 1 193 ? -7.504 -4.297 25.438 1 97.88 193 SER A C 1
ATOM 1462 O O . SER A 1 193 ? -7.953 -5.227 26.109 1 97.88 193 SER A O 1
ATOM 1464 N N . GLY A 1 194 ? -7.031 -4.398 24.188 1 98 194 GLY A N 1
ATOM 1465 C CA . GLY A 1 194 ? -6.93 -5.715 23.594 1 98 194 GLY A CA 1
ATOM 1466 C C . GLY A 1 194 ? -8.242 -6.207 23 1 98 194 GLY A C 1
ATOM 1467 O O . GLY A 1 194 ? -8.312 -7.328 22.484 1 98 194 GLY A O 1
ATOM 1468 N N . ASN A 1 195 ? -9.242 -5.438 23.094 1 97.94 195 ASN A N 1
ATOM 1469 C CA . ASN A 1 195 ? -10.547 -5.785 22.547 1 97.94 195 ASN A CA 1
ATOM 1470 C C . ASN A 1 195 ? -10.656 -5.41 21.078 1 97.94 195 ASN A C 1
ATOM 1472 O O . ASN A 1 195 ? -10.82 -4.234 20.734 1 97.94 195 ASN A O 1
ATOM 1476 N N . GLU A 1 196 ? -10.648 -6.398 20.203 1 97.06 196 GLU A N 1
ATOM 1477 C CA . GLU A 1 196 ? -10.617 -6.184 18.766 1 97.06 196 GLU A CA 1
ATOM 1478 C C . GLU A 1 196 ? -11.836 -5.402 18.297 1 97.06 196 GLU A C 1
ATOM 1480 O O . GLU A 1 196 ? -11.719 -4.5 17.469 1 97.06 196 GLU A O 1
ATOM 1485 N N . ARG A 1 197 ? -12.969 -5.734 18.797 1 96 197 ARG A N 1
ATOM 1486 C CA . ARG A 1 197 ? -14.203 -5.098 18.359 1 96 197 ARG A CA 1
ATOM 1487 C C . ARG A 1 197 ? -14.242 -3.629 18.781 1 96 197 ARG A C 1
ATOM 1489 O O . ARG A 1 197 ? -14.719 -2.777 18.031 1 96 197 ARG A O 1
ATOM 1496 N N . MET A 1 198 ? -13.797 -3.355 19.969 1 97.5 198 MET A N 1
ATOM 1497 C CA . MET A 1 198 ? -13.711 -1.971 20.438 1 97.5 198 MET A CA 1
ATOM 1498 C C . MET A 1 198 ? -12.734 -1.178 19.578 1 97.5 198 MET A C 1
ATOM 1500 O O . MET A 1 198 ? -13.023 -0.054 19.172 1 97.5 198 MET A O 1
ATOM 1504 N N . ALA A 1 199 ? -11.547 -1.773 19.297 1 98 199 ALA A N 1
ATOM 1505 C CA . ALA A 1 199 ? -10.539 -1.12 18.453 1 98 199 ALA A CA 1
ATOM 1506 C C . ALA A 1 199 ? -11.102 -0.807 17.078 1 98 199 ALA A C 1
ATOM 1508 O O . ALA A 1 199 ? -10.891 0.29 16.547 1 98 199 ALA A O 1
ATOM 1509 N N . GLU A 1 200 ? -11.82 -1.74 16.516 1 95.94 200 GLU A N 1
ATOM 1510 C CA . GLU A 1 200 ? -12.43 -1.566 15.203 1 95.94 200 GLU A CA 1
ATOM 1511 C C . GLU A 1 200 ? -13.414 -0.401 15.203 1 95.94 200 GLU A C 1
ATOM 1513 O O . GLU A 1 200 ? -13.32 0.49 14.352 1 95.94 200 GLU A O 1
ATOM 1518 N N . ALA A 1 201 ? -14.336 -0.424 16.141 1 96.56 201 ALA A N 1
ATOM 1519 C CA . ALA A 1 201 ? -15.406 0.564 16.203 1 96.56 201 ALA A CA 1
ATOM 1520 C C . ALA A 1 201 ? -14.852 1.968 16.422 1 96.56 201 ALA A C 1
ATOM 1522 O O . ALA A 1 201 ? -15.258 2.918 15.742 1 96.56 201 ALA A O 1
ATOM 1523 N N . VAL A 1 202 ? -13.945 2.115 17.312 1 96.94 202 VAL A N 1
ATOM 1524 C CA . VAL A 1 202 ? -13.406 3.426 17.641 1 96.94 202 VAL A CA 1
ATOM 1525 C C . VAL A 1 202 ? -12.539 3.947 16.5 1 96.94 202 VAL A C 1
ATOM 1527 O O . VAL A 1 202 ? -12.625 5.125 16.141 1 96.94 202 VAL A O 1
ATOM 1530 N N . ALA A 1 203 ? -11.703 3.078 15.898 1 96.94 203 ALA A N 1
ATOM 1531 C CA . ALA A 1 203 ? -10.891 3.488 14.758 1 96.94 203 ALA A CA 1
ATOM 1532 C C . ALA A 1 203 ? -11.766 3.973 13.609 1 96.94 203 ALA A C 1
ATOM 1534 O O . ALA A 1 203 ? -11.492 5.016 13.008 1 96.94 203 ALA A O 1
ATOM 1535 N N . TYR A 1 204 ? -12.812 3.207 13.328 1 94.88 204 TYR A N 1
ATOM 1536 C CA . TYR A 1 204 ? -13.727 3.574 12.25 1 94.88 204 TYR A CA 1
ATOM 1537 C C . TYR A 1 204 ? -14.352 4.941 12.508 1 94.88 204 TYR A C 1
ATOM 1539 O O . TYR A 1 204 ? -14.344 5.809 11.633 1 94.88 204 TYR A O 1
ATOM 1547 N N . ALA A 1 205 ? -14.875 5.113 13.703 1 95.5 205 ALA A N 1
ATOM 1548 C CA . ALA A 1 205 ? -15.531 6.363 14.062 1 95.5 205 ALA A CA 1
ATOM 1549 C C . ALA A 1 205 ? -14.555 7.535 14 1 95.5 205 ALA A C 1
ATOM 1551 O O . ALA A 1 205 ? -14.906 8.609 13.508 1 95.5 205 ALA A O 1
ATOM 1552 N N . ARG A 1 206 ? -13.383 7.332 14.43 1 94 206 ARG A N 1
ATOM 1553 C CA . ARG A 1 206 ? -12.383 8.398 14.469 1 94 206 ARG A CA 1
ATOM 1554 C C . ARG A 1 206 ? -11.961 8.805 13.055 1 94 206 ARG A C 1
ATOM 1556 O O . ARG A 1 206 ? -11.828 9.992 12.758 1 94 206 ARG A O 1
ATOM 1563 N N . ILE A 1 207 ? -11.75 7.875 12.195 1 94.5 207 ILE A N 1
ATOM 1564 C CA . ILE A 1 207 ? -11.336 8.156 10.828 1 94.5 207 ILE A CA 1
ATOM 1565 C C . ILE A 1 207 ? -12.453 8.891 10.086 1 94.5 207 ILE A C 1
ATOM 1567 O O . ILE A 1 207 ? -12.203 9.844 9.344 1 94.5 207 ILE A O 1
ATOM 1571 N N . GLU A 1 208 ? -13.68 8.453 10.391 1 94.5 208 GLU A N 1
ATOM 1572 C CA . GLU A 1 208 ? -14.797 9.125 9.742 1 94.5 208 GLU A CA 1
ATOM 1573 C C . GLU A 1 208 ? -14.953 10.562 10.25 1 94.5 208 GLU A C 1
ATOM 1575 O O . GLU A 1 208 ? -15.32 11.461 9.492 1 94.5 208 GLU A O 1
ATOM 1580 N N . CYS A 1 209 ? -14.703 10.758 11.516 1 91.62 209 CYS A N 1
ATOM 1581 C CA . CYS A 1 209 ? -14.703 12.117 12.047 1 91.62 209 CYS A CA 1
ATOM 1582 C C . CYS A 1 209 ? -13.648 12.977 11.359 1 91.62 209 CYS A C 1
ATOM 1584 O O . CYS A 1 209 ? -13.93 14.094 10.93 1 91.62 209 CYS A O 1
ATOM 1586 N N . ASP A 1 210 ? -12.445 12.445 11.266 1 91.06 210 ASP A N 1
ATOM 1587 C CA . ASP A 1 210 ? -11.367 13.141 10.562 1 91.06 210 ASP A CA 1
ATOM 1588 C C . ASP A 1 210 ? -11.758 13.453 9.125 1 91.06 210 ASP A C 1
ATOM 1590 O O . ASP A 1 210 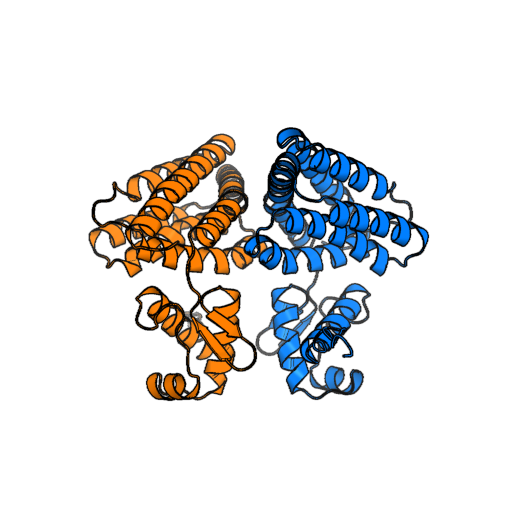? -11.43 14.516 8.602 1 91.06 210 ASP A O 1
ATOM 1594 N N . ARG A 1 211 ? -12.414 12.477 8.516 1 94.44 211 ARG A N 1
ATOM 1595 C CA . ARG A 1 211 ? -12.875 12.656 7.141 1 94.44 211 ARG A CA 1
ATOM 1596 C C . ARG A 1 211 ? -13.781 13.883 7.023 1 94.44 211 ARG A C 1
ATOM 1598 O O . ARG A 1 211 ? -13.523 14.773 6.207 1 94.44 211 ARG A O 1
ATOM 1605 N N . ARG A 1 212 ? -14.789 13.914 7.84 1 93.75 212 ARG A N 1
ATOM 1606 C CA . ARG A 1 212 ? -15.758 15 7.793 1 93.75 212 ARG A CA 1
ATOM 1607 C C . ARG A 1 212 ? -15.078 16.344 8.016 1 93.75 212 ARG A C 1
ATOM 1609 O O . ARG A 1 212 ? -15.312 17.297 7.27 1 93.75 212 ARG A O 1
ATOM 1616 N N . GLU A 1 213 ? -14.258 16.406 8.977 1 90.69 213 GLU A N 1
ATOM 1617 C CA . GLU A 1 213 ? -13.586 17.656 9.336 1 90.69 213 GLU A CA 1
ATOM 1618 C C . GLU A 1 213 ? -12.625 18.094 8.234 1 90.69 213 GLU A C 1
ATOM 1620 O O . GLU A 1 213 ? -12.586 19.281 7.871 1 90.69 213 GLU A O 1
ATOM 1625 N N . SER A 1 214 ? -11.844 17.188 7.742 1 94.06 214 SER A N 1
ATOM 1626 C CA . SER A 1 214 ? -10.852 17.516 6.727 1 94.06 214 SER A CA 1
ATOM 1627 C C . SER A 1 214 ? -11.508 17.938 5.418 1 94.06 214 SER A C 1
ATOM 1629 O O . SER A 1 214 ? -11.078 18.891 4.781 1 94.06 214 SER A O 1
ATOM 1631 N N . LEU A 1 215 ? -12.555 17.234 5.008 1 95.06 215 LEU A N 1
ATOM 1632 C CA . LEU A 1 215 ? -13.219 17.562 3.752 1 95.06 215 LEU A CA 1
ATOM 1633 C C . LEU A 1 215 ? -13.906 18.922 3.842 1 95.06 215 LEU A C 1
ATOM 1635 O O . LEU A 1 215 ? -13.867 19.703 2.891 1 95.06 215 LEU A O 1
ATOM 1639 N N . ALA A 1 216 ? -14.508 19.219 4.98 1 93.81 216 ALA A N 1
ATOM 1640 C CA . ALA A 1 216 ? -15.109 20.531 5.191 1 93.81 216 ALA A CA 1
ATOM 1641 C C . ALA A 1 216 ? -14.062 21.641 5.133 1 93.81 216 ALA A C 1
ATOM 1643 O O . ALA A 1 216 ? -14.289 22.688 4.523 1 93.81 216 ALA A O 1
ATOM 1644 N N . ALA A 1 217 ? -12.961 21.344 5.785 1 93.44 217 ALA A N 1
ATOM 1645 C CA . ALA A 1 217 ? -11.883 22.328 5.797 1 93.44 217 ALA A CA 1
ATOM 1646 C C . ALA A 1 217 ? -11.328 22.562 4.395 1 93.44 217 ALA A C 1
ATOM 1648 O O . ALA A 1 217 ? -11 23.703 4.027 1 93.44 217 ALA A O 1
ATOM 1649 N N . LEU A 1 218 ? -11.164 21.516 3.58 1 94.88 218 LEU A N 1
ATOM 1650 C CA . LEU A 1 218 ? -10.688 21.625 2.209 1 94.88 218 LEU A CA 1
ATOM 1651 C C . LEU A 1 218 ? -11.617 22.5 1.38 1 94.88 218 LEU A C 1
ATOM 1653 O O . LEU A 1 218 ? -11.164 23.359 0.61 1 94.88 218 LEU A O 1
ATOM 1657 N N . ARG A 1 219 ? -12.883 22.297 1.579 1 94.12 219 ARG A N 1
ATOM 1658 C CA . ARG A 1 219 ? -13.859 23.109 0.849 1 94.12 219 ARG A CA 1
ATOM 1659 C C . ARG A 1 219 ? -13.789 24.562 1.271 1 94.12 219 ARG A C 1
ATOM 1661 O O . ARG A 1 219 ? -13.906 25.469 0.436 1 94.12 219 ARG A O 1
ATOM 1668 N N . ARG A 1 220 ? -13.531 24.812 2.512 1 91.94 220 ARG A N 1
ATOM 1669 C CA . ARG A 1 220 ? -13.445 26.156 3.037 1 91.94 220 ARG A CA 1
ATOM 1670 C C . ARG A 1 220 ? -12.25 26.906 2.443 1 91.94 220 ARG A C 1
ATOM 1672 O O . ARG A 1 220 ? -12.305 28.125 2.24 1 91.94 220 ARG A O 1
ATOM 1679 N N . ILE A 1 221 ? -11.211 26.172 2.121 1 91.12 221 ILE A N 1
ATOM 1680 C CA . ILE A 1 221 ? -10.023 26.844 1.619 1 91.12 221 ILE A CA 1
ATOM 1681 C C . ILE A 1 221 ? -10.008 26.797 0.093 1 91.12 221 ILE A C 1
ATOM 1683 O O . ILE A 1 221 ? -8.977 27.062 -0.532 1 91.12 221 ILE A O 1
ATOM 1687 N N . GLY A 1 222 ? -11.078 26.344 -0.544 1 91.5 222 GLY A N 1
ATOM 1688 C CA . GLY A 1 222 ? -11.273 26.531 -1.971 1 91.5 222 GLY A CA 1
ATOM 1689 C C . GLY A 1 222 ? -10.883 25.328 -2.797 1 91.5 222 GLY A C 1
ATOM 1690 O O . GLY A 1 222 ? -10.75 25.422 -4.02 1 91.5 222 GLY A O 1
ATOM 1691 N N . VAL A 1 223 ? -10.617 24.25 -2.115 1 89.88 223 VAL A N 1
ATOM 1692 C CA . VAL A 1 223 ? -10.297 23.031 -2.852 1 89.88 223 VAL A CA 1
ATOM 1693 C C . VAL A 1 223 ? -11.578 22.375 -3.352 1 89.88 223 VAL A C 1
ATOM 1695 O O . VAL A 1 223 ? -12.555 22.234 -2.602 1 89.88 223 VAL A O 1
ATOM 1698 N N . GLU A 1 224 ? -11.609 22.078 -4.684 1 85.12 224 GLU A N 1
ATOM 1699 C CA . GLU A 1 224 ? -12.781 21.469 -5.309 1 85.12 224 GLU A CA 1
ATOM 1700 C C . GLU A 1 224 ? -12.602 19.969 -5.453 1 85.12 224 GLU A C 1
ATOM 1702 O O . GLU A 1 224 ? -11.477 19.469 -5.566 1 85.12 224 GLU A O 1
ATOM 1707 N N . MET B 1 1 ? -11.672 13.984 -43.375 1 28.11 1 MET B N 1
ATOM 1708 C CA . MET B 1 1 ? -10.602 14.375 -42.469 1 28.11 1 MET B CA 1
ATOM 1709 C C . MET B 1 1 ? -10.219 13.211 -41.531 1 28.11 1 MET B C 1
ATOM 1711 O O . MET B 1 1 ? -11.086 12.641 -40.875 1 28.11 1 MET B O 1
ATOM 1715 N N . ALA B 1 2 ? -9.047 12.477 -41.812 1 32.09 2 ALA B N 1
ATOM 1716 C CA . ALA B 1 2 ? -8.562 11.211 -41.281 1 32.09 2 ALA B CA 1
ATOM 1717 C C . ALA B 1 2 ? -8.453 11.266 -39.75 1 32.09 2 ALA B C 1
ATOM 1719 O O . ALA B 1 2 ? -7.867 12.203 -39.219 1 32.09 2 ALA B O 1
ATOM 1720 N N . GLU B 1 3 ? -9.398 10.789 -38.938 1 31.91 3 GLU B N 1
ATOM 1721 C CA . GLU B 1 3 ? -9.477 10.797 -37.5 1 31.91 3 GLU B CA 1
ATOM 1722 C C . GLU B 1 3 ? -8.227 10.18 -36.875 1 31.91 3 GLU B C 1
ATOM 1724 O O . GLU B 1 3 ? -7.82 9.078 -37.25 1 31.91 3 GLU B O 1
ATOM 1729 N N . PRO B 1 4 ? -7.137 11.008 -36.625 1 36.28 4 PRO B N 1
ATOM 1730 C CA . PRO B 1 4 ? -5.871 10.422 -36.188 1 36.28 4 PRO B CA 1
ATOM 1731 C C . PRO B 1 4 ? -6.062 9.383 -35.062 1 36.28 4 PRO B C 1
ATOM 1733 O O . PRO B 1 4 ? -6.594 9.711 -34 1 36.28 4 PRO B O 1
ATOM 1736 N N . THR B 1 5 ? -6.422 8.164 -35.438 1 31.39 5 THR B N 1
ATOM 1737 C CA . THR B 1 5 ? -6.91 6.996 -34.719 1 31.39 5 THR B CA 1
ATOM 1738 C C . THR B 1 5 ? -6.043 6.711 -33.469 1 31.39 5 THR B C 1
ATOM 1740 O O . THR B 1 5 ? -6.555 6.535 -32.375 1 31.39 5 THR B O 1
ATOM 1743 N N . GLY B 1 6 ? -4.945 5.883 -33.688 1 32.34 6 GLY B N 1
ATOM 1744 C CA . GLY B 1 6 ? -4.477 4.82 -32.812 1 32.34 6 GLY B CA 1
ATOM 1745 C C . GLY B 1 6 ? -3.605 5.324 -31.672 1 32.34 6 GLY B C 1
ATOM 1746 O O . GLY B 1 6 ? -2.559 5.93 -31.906 1 32.34 6 GLY B O 1
ATOM 1747 N N . SER B 1 7 ? -4.047 5.93 -30.625 1 34.12 7 SER B N 1
ATOM 1748 C CA . SER B 1 7 ? -3.293 6.32 -29.438 1 34.12 7 SER B CA 1
ATOM 1749 C C . SER B 1 7 ? -2.221 5.289 -29.109 1 34.12 7 SER B C 1
ATOM 1751 O O . SER B 1 7 ? -2.537 4.164 -28.703 1 34.12 7 SER B O 1
ATOM 1753 N N . LEU B 1 8 ? -1.175 4.996 -29.891 1 35.44 8 LEU B N 1
ATOM 1754 C CA . LEU B 1 8 ? -0.019 4.125 -29.703 1 35.44 8 LEU B CA 1
ATOM 1755 C C . LEU B 1 8 ? 0.474 4.184 -28.266 1 35.44 8 LEU B C 1
ATOM 1757 O O . LEU B 1 8 ? 0.705 5.27 -27.719 1 35.44 8 LEU B O 1
ATOM 1761 N N . SER B 1 9 ? 0.037 3.318 -27.406 1 39.34 9 SER B N 1
ATOM 1762 C CA . SER B 1 9 ? 0.521 3.09 -26.047 1 39.34 9 SER B CA 1
ATOM 1763 C C . SER B 1 9 ? 2.018 3.359 -25.938 1 39.34 9 SER B C 1
ATOM 1765 O O . SER B 1 9 ? 2.795 2.928 -26.797 1 39.34 9 SER B O 1
ATOM 1767 N N . LYS B 1 10 ? 2.498 4.406 -25.609 1 45.97 10 LYS B N 1
ATOM 1768 C CA . LYS B 1 10 ? 3.908 4.727 -25.406 1 45.97 10 LYS B CA 1
ATOM 1769 C C . LYS B 1 10 ? 4.691 3.502 -24.938 1 45.97 10 LYS B C 1
ATOM 1771 O O . LYS B 1 10 ? 4.242 2.775 -24.047 1 45.97 10 LYS B O 1
ATOM 1776 N N . PRO B 1 11 ? 5.551 2.949 -25.781 1 47.84 11 PRO B N 1
ATOM 1777 C CA . PRO B 1 11 ? 6.371 1.793 -25.406 1 47.84 11 PRO B CA 1
ATOM 1778 C C . PRO B 1 11 ? 6.812 1.816 -23.953 1 47.84 11 PRO B C 1
ATOM 1780 O O . PRO B 1 11 ? 7.094 2.885 -23.406 1 47.84 11 PRO B O 1
ATOM 1783 N N . GLU B 1 12 ? 6.348 0.777 -23.203 1 63.09 12 GLU B N 1
ATOM 1784 C CA . GLU B 1 12 ? 6.832 0.621 -21.844 1 63.09 12 GLU B CA 1
ATOM 1785 C C . GLU B 1 12 ? 8.328 0.914 -21.75 1 63.09 12 GLU B C 1
ATOM 1787 O O . GLU B 1 12 ? 9.102 0.504 -22.609 1 63.09 12 GLU B O 1
ATOM 1792 N N . SER B 1 13 ? 8.734 1.816 -20.938 1 79.5 13 SER B N 1
ATOM 1793 C CA . SER B 1 13 ? 10.148 2.123 -20.719 1 79.5 13 SER B CA 1
ATOM 1794 C C . SER B 1 13 ? 10.969 0.851 -20.562 1 79.5 13 SER B C 1
ATOM 1796 O O . SER B 1 13 ? 10.438 -0.2 -20.203 1 79.5 13 SER B O 1
ATOM 1798 N N . LEU B 1 14 ? 12.016 0.723 -21.234 1 84.69 14 LEU B N 1
ATOM 1799 C CA . LEU B 1 14 ? 12.938 -0.403 -21.141 1 84.69 14 LEU B CA 1
ATOM 1800 C C . LEU B 1 14 ? 13.039 -0.89 -19.688 1 84.69 14 LEU B C 1
ATOM 1802 O O . LEU B 1 14 ? 13.102 -2.096 -19.438 1 84.69 14 LEU B O 1
ATOM 1806 N N . SER B 1 15 ? 12.914 0.02 -18.75 1 86.5 15 SER B N 1
ATOM 1807 C CA . SER B 1 15 ? 12.977 -0.329 -17.328 1 86.5 15 SER B CA 1
ATOM 1808 C C . SER B 1 15 ? 11.773 -1.169 -16.922 1 86.5 15 SER B C 1
ATOM 1810 O O . SER B 1 15 ? 11.914 -2.131 -16.156 1 86.5 15 SER B O 1
ATOM 1812 N N . ARG B 1 16 ? 10.672 -0.879 -17.484 1 88.12 16 ARG B N 1
ATOM 1813 C CA . ARG B 1 16 ? 9.469 -1.633 -17.172 1 88.12 16 ARG B CA 1
ATOM 1814 C C . ARG B 1 16 ? 9.516 -3.027 -17.781 1 88.12 16 ARG B C 1
ATOM 1816 O O . ARG B 1 16 ? 9.031 -3.992 -17.188 1 88.12 16 ARG B O 1
ATOM 1823 N N . GLN B 1 17 ? 10.062 -3.09 -18.922 1 91.5 17 GLN B N 1
ATOM 1824 C CA . GLN B 1 17 ? 10.227 -4.391 -19.562 1 91.5 17 GLN B CA 1
ATOM 1825 C C . GLN B 1 17 ? 11.188 -5.273 -18.766 1 91.5 17 GLN B C 1
ATOM 1827 O O . GLN B 1 17 ? 10.922 -6.465 -18.578 1 91.5 17 GLN B O 1
ATOM 1832 N N . ILE B 1 18 ? 12.258 -4.676 -18.391 1 92.06 18 ILE B N 1
ATOM 1833 C CA . ILE B 1 18 ? 13.234 -5.398 -17.578 1 92.06 18 ILE B CA 1
ATOM 1834 C C . ILE B 1 18 ? 12.602 -5.844 -16.266 1 92.06 18 ILE B C 1
ATOM 1836 O O . ILE B 1 18 ? 12.781 -6.984 -15.844 1 92.06 18 ILE B O 1
ATOM 1840 N N . TYR B 1 19 ? 11.859 -4.98 -15.68 1 93.56 19 TYR B N 1
ATOM 1841 C CA . TYR B 1 19 ? 11.133 -5.32 -14.461 1 93.56 19 TYR B CA 1
ATOM 1842 C C . TYR B 1 19 ? 10.258 -6.547 -14.672 1 93.56 19 TYR B C 1
ATOM 1844 O O . TYR B 1 19 ? 10.312 -7.5 -13.883 1 93.56 19 TYR B O 1
ATOM 1852 N N . ALA B 1 20 ? 9.5 -6.52 -15.75 1 94.25 20 ALA B N 1
ATOM 1853 C CA . ALA B 1 20 ? 8.578 -7.617 -16.031 1 94.25 20 ALA B CA 1
ATOM 1854 C C . ALA B 1 20 ? 9.328 -8.93 -16.25 1 94.25 20 ALA B C 1
ATOM 1856 O O . ALA B 1 20 ? 8.914 -9.977 -15.758 1 94.25 20 ALA B O 1
ATOM 1857 N N . THR B 1 21 ? 10.383 -8.844 -16.922 1 94.56 21 THR B N 1
ATOM 1858 C CA . THR B 1 21 ? 11.188 -10.023 -17.234 1 94.56 21 THR B CA 1
ATOM 1859 C C . THR B 1 21 ? 11.789 -10.617 -15.961 1 94.56 21 THR B C 1
ATOM 1861 O O . THR B 1 21 ? 11.719 -11.828 -15.734 1 94.56 21 THR B O 1
ATOM 1864 N N . LEU B 1 22 ? 12.336 -9.789 -15.141 1 95.25 22 LEU B N 1
ATOM 1865 C CA . LEU B 1 22 ? 12.977 -10.25 -13.906 1 95.25 22 LEU B CA 1
ATOM 1866 C C . LEU B 1 22 ? 11.938 -10.781 -12.93 1 95.25 22 LEU B C 1
ATOM 1868 O O . LEU B 1 22 ? 12.164 -11.805 -12.273 1 95.25 22 LEU B O 1
ATOM 1872 N N . ARG B 1 23 ? 10.875 -10.102 -12.859 1 96.31 23 ARG B N 1
ATOM 1873 C CA . ARG B 1 23 ? 9.789 -10.555 -12 1 96.31 23 ARG B CA 1
ATOM 1874 C C . ARG B 1 23 ? 9.328 -11.961 -12.383 1 96.31 23 ARG B C 1
ATOM 1876 O O . ARG B 1 23 ? 9.211 -12.836 -11.523 1 96.31 23 ARG B O 1
ATOM 1883 N N . GLU B 1 24 ? 9.078 -12.125 -13.656 1 96.69 24 GLU B N 1
ATOM 1884 C CA . GLU B 1 24 ? 8.672 -13.445 -14.141 1 96.69 24 GLU B CA 1
ATOM 1885 C C . GLU B 1 24 ? 9.75 -14.484 -13.867 1 96.69 24 GLU B C 1
ATOM 1887 O O . GLU B 1 24 ? 9.453 -15.602 -13.43 1 96.69 24 GLU B O 1
ATOM 1892 N N . GLY B 1 25 ? 10.992 -14.148 -14.117 1 96.44 25 GLY B N 1
ATOM 1893 C CA . GLY B 1 25 ? 12.094 -15.055 -13.852 1 96.44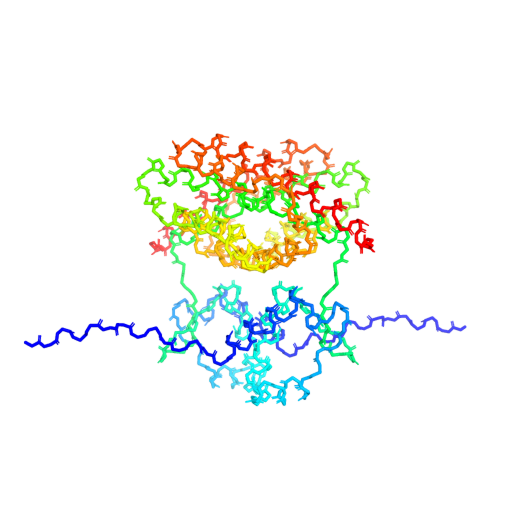 25 GLY B CA 1
ATOM 1894 C C . GLY B 1 25 ? 12.188 -15.453 -12.391 1 96.44 25 GLY B C 1
ATOM 1895 O O . GLY B 1 25 ? 12.484 -16.609 -12.078 1 96.44 25 GLY B O 1
ATOM 1896 N N . ILE B 1 26 ? 11.922 -14.516 -11.508 1 97.25 26 ILE B N 1
ATOM 1897 C CA . ILE B 1 26 ? 11.945 -14.789 -10.07 1 97.25 26 ILE B CA 1
ATOM 1898 C C . ILE B 1 26 ? 10.797 -15.719 -9.703 1 97.25 26 ILE B C 1
ATOM 1900 O O . ILE B 1 26 ? 10.992 -16.734 -9.023 1 97.25 26 ILE B O 1
ATOM 1904 N N . ILE B 1 27 ? 9.664 -15.484 -10.234 1 97.31 27 ILE B N 1
ATOM 1905 C CA . ILE B 1 27 ? 8.477 -16.25 -9.906 1 97.31 27 ILE B CA 1
ATOM 1906 C C . ILE B 1 27 ? 8.609 -17.672 -10.445 1 97.31 27 ILE B C 1
ATOM 1908 O O . ILE B 1 27 ? 8.305 -18.641 -9.75 1 97.31 27 ILE B O 1
ATOM 1912 N N . ARG B 1 28 ? 9.172 -17.797 -11.625 1 96.5 28 ARG B N 1
ATOM 1913 C CA . ARG B 1 28 ? 9.305 -19.109 -12.258 1 96.5 28 ARG B CA 1
ATOM 1914 C C . ARG B 1 28 ? 10.492 -19.875 -11.688 1 96.5 28 ARG B C 1
ATOM 1916 O O . ARG B 1 28 ? 10.672 -21.062 -11.977 1 96.5 28 ARG B O 1
ATOM 1923 N N . GLY B 1 29 ? 11.352 -19.203 -10.93 1 96 29 GLY B N 1
ATOM 1924 C CA . GLY B 1 29 ? 12.461 -19.875 -10.266 1 96 29 GLY B CA 1
ATOM 1925 C C . GLY B 1 29 ? 13.75 -19.828 -11.078 1 96 29 GLY B C 1
ATOM 1926 O O . GLY B 1 29 ? 14.719 -20.516 -10.75 1 96 29 GLY B O 1
ATOM 1927 N N . GLN B 1 30 ? 13.719 -19.109 -12.164 1 95.81 30 GLN B N 1
ATOM 1928 C CA . GLN B 1 30 ? 14.969 -18.906 -12.898 1 95.81 30 GLN B CA 1
ATOM 1929 C C . GLN B 1 30 ? 16.031 -18.25 -12.023 1 95.81 30 GLN B C 1
ATOM 1931 O O . GLN B 1 30 ? 17.219 -18.531 -12.164 1 95.81 30 GLN B O 1
ATOM 1936 N N . TYR B 1 31 ? 15.633 -17.328 -11.219 1 96.5 31 TYR B N 1
ATOM 1937 C CA . TYR B 1 31 ? 16.453 -16.766 -10.148 1 96.5 31 TYR B CA 1
ATOM 1938 C C . TYR B 1 31 ? 15.992 -17.266 -8.789 1 96.5 31 TYR B C 1
ATOM 1940 O O . TYR B 1 31 ? 14.922 -16.891 -8.305 1 96.5 31 TYR B O 1
ATOM 1948 N N . ALA B 1 32 ? 16.797 -18.109 -8.18 1 96.12 32 ALA B N 1
ATOM 1949 C CA . ALA B 1 32 ? 16.406 -18.812 -6.961 1 96.12 32 ALA B CA 1
ATOM 1950 C C . ALA B 1 32 ? 16.219 -17.844 -5.797 1 96.12 32 ALA B C 1
ATOM 1952 O O . ALA B 1 32 ? 16.938 -16.859 -5.688 1 96.12 32 ALA B O 1
ATOM 1953 N N . GLN B 1 33 ? 15.297 -18.188 -4.945 1 95.94 33 GLN B N 1
ATOM 1954 C CA . GLN B 1 33 ? 15.156 -17.422 -3.709 1 95.94 33 GLN B CA 1
ATOM 1955 C C . GLN B 1 33 ? 16.484 -17.344 -2.953 1 95.94 33 GLN B C 1
ATOM 1957 O O . GLN B 1 33 ? 17.203 -18.344 -2.867 1 95.94 33 GLN B O 1
ATOM 1962 N N . GLY B 1 34 ? 16.766 -16.172 -2.494 1 94.69 34 GLY B N 1
ATOM 1963 C CA . GLY B 1 34 ? 17.984 -15.984 -1.709 1 94.69 34 GLY B CA 1
ATOM 1964 C C . GLY B 1 34 ? 19.219 -15.773 -2.561 1 94.69 34 GLY B C 1
ATOM 1965 O O . GLY B 1 34 ? 20.266 -15.406 -2.045 1 94.69 34 GLY B O 1
ATOM 1966 N N . SER B 1 35 ? 19.141 -15.969 -3.84 1 95 35 SER B N 1
ATOM 1967 C CA . SER B 1 35 ? 20.297 -15.82 -4.707 1 95 35 SER B CA 1
ATOM 1968 C C . SER B 1 35 ? 20.594 -14.359 -5 1 95 35 SER B C 1
ATOM 1970 O O . SER B 1 35 ? 19.688 -13.516 -4.961 1 95 35 SER B O 1
ATOM 1972 N N . ARG B 1 36 ? 21.797 -14.086 -5.332 1 94.31 36 ARG B N 1
ATOM 1973 C CA . ARG B 1 36 ? 22.219 -12.734 -5.695 1 94.31 36 ARG B CA 1
ATOM 1974 C C . ARG B 1 36 ? 21.875 -12.43 -7.152 1 94.31 36 ARG B C 1
ATOM 1976 O O . ARG B 1 36 ? 22.109 -13.258 -8.039 1 94.31 36 ARG B O 1
ATOM 1983 N N . LEU B 1 37 ? 21.219 -11.312 -7.324 1 92.62 37 LEU B N 1
ATOM 1984 C CA . LEU B 1 37 ? 21.016 -10.812 -8.68 1 92.62 37 LEU B CA 1
ATOM 1985 C C . LEU B 1 37 ? 22.172 -9.922 -9.102 1 92.62 37 LEU B C 1
ATOM 1987 O O . LEU B 1 37 ? 22.125 -8.695 -8.938 1 92.62 37 LEU B O 1
ATOM 1991 N N . ALA B 1 38 ? 23.203 -10.492 -9.68 1 88.69 38 ALA B N 1
ATOM 1992 C CA . ALA B 1 38 ? 24.391 -9.758 -10.086 1 88.69 38 ALA B CA 1
ATOM 1993 C C . ALA B 1 38 ? 24.094 -8.844 -11.273 1 88.69 38 ALA B C 1
ATOM 1995 O O . ALA B 1 38 ? 23.781 -9.32 -12.359 1 88.69 38 ALA B O 1
ATOM 1996 N N . GLU B 1 39 ? 24.234 -7.582 -11.031 1 86.88 39 GLU B N 1
ATOM 1997 C CA . GLU B 1 39 ? 23.875 -6.562 -12.016 1 86.88 39 GLU B CA 1
ATOM 1998 C C . GLU B 1 39 ? 24.594 -6.793 -13.336 1 86.88 39 GLU B C 1
ATOM 2000 O O . GLU B 1 39 ? 23.984 -6.719 -14.406 1 86.88 39 GLU B O 1
ATOM 2005 N N . GLN B 1 40 ? 25.906 -7.062 -13.266 1 86.56 40 GLN B N 1
ATOM 2006 C CA . GLN B 1 40 ? 26.703 -7.238 -14.477 1 86.56 40 GLN B CA 1
ATOM 2007 C C . GLN B 1 40 ? 26.234 -8.445 -15.281 1 86.56 40 GLN B C 1
ATOM 2009 O O . GLN B 1 40 ? 26.062 -8.359 -16.5 1 86.56 40 GLN B O 1
ATOM 2014 N N . ARG B 1 41 ? 26.031 -9.492 -14.648 1 89.31 41 ARG B N 1
ATOM 2015 C CA . ARG B 1 41 ? 25.578 -10.711 -15.305 1 89.31 41 ARG B CA 1
ATOM 2016 C C . ARG B 1 41 ? 24.188 -10.516 -15.922 1 89.31 41 ARG B C 1
ATOM 2018 O O . ARG B 1 41 ? 23.938 -10.961 -17.047 1 89.31 41 ARG B O 1
ATOM 2025 N N . LEU B 1 42 ? 23.297 -9.898 -15.211 1 90.75 42 LEU B N 1
ATOM 2026 C CA . LEU B 1 42 ? 21.938 -9.672 -15.688 1 90.75 42 LEU B CA 1
ATOM 2027 C C . LEU B 1 42 ? 21.938 -8.766 -16.922 1 90.75 42 LEU B C 1
ATOM 2029 O O . LEU B 1 42 ? 21.188 -8.992 -17.859 1 90.75 42 LEU B O 1
ATOM 2033 N N . ALA B 1 43 ? 22.781 -7.762 -16.828 1 90.81 43 ALA B N 1
ATOM 2034 C CA . ALA B 1 43 ? 22.891 -6.848 -17.953 1 90.81 43 ALA B CA 1
ATOM 2035 C C . ALA B 1 43 ? 23.328 -7.59 -19.219 1 90.81 43 ALA B C 1
ATOM 2037 O O . ALA B 1 43 ? 22.812 -7.348 -20.297 1 90.81 43 ALA B O 1
ATOM 2038 N N . GLU B 1 44 ? 24.281 -8.453 -19.031 1 91.62 44 GLU B N 1
ATOM 2039 C CA . GLU B 1 44 ? 24.766 -9.258 -20.156 1 91.62 44 GLU B CA 1
ATOM 2040 C C . GLU B 1 44 ? 23.703 -10.219 -20.656 1 91.62 44 GLU B C 1
ATOM 2042 O O . GLU B 1 44 ? 23.469 -10.312 -21.859 1 91.62 44 GLU B O 1
ATOM 2047 N N . GLU B 1 45 ? 23.016 -10.828 -19.766 1 90.75 45 GLU B N 1
ATOM 2048 C CA . GLU B 1 45 ? 22 -11.805 -20.109 1 90.75 45 GLU B CA 1
ATOM 2049 C C . GLU B 1 45 ? 20.828 -11.156 -20.844 1 90.75 45 GLU B C 1
ATOM 2051 O O . GLU B 1 45 ? 20.281 -11.742 -21.781 1 90.75 45 GLU B O 1
ATOM 2056 N N . LEU B 1 46 ? 20.484 -9.961 -20.438 1 90.88 46 LEU B N 1
ATOM 2057 C CA . LEU B 1 46 ? 19.312 -9.289 -21 1 90.88 46 LEU B CA 1
ATOM 2058 C C . LEU B 1 46 ? 19.719 -8.352 -22.141 1 90.88 46 LEU B C 1
ATOM 2060 O O . LEU B 1 46 ? 18.859 -7.73 -22.766 1 90.88 46 LEU B O 1
ATOM 2064 N N . ALA B 1 47 ? 21 -8.242 -22.344 1 92.19 47 ALA B N 1
ATOM 2065 C CA . ALA B 1 47 ? 21.547 -7.398 -23.406 1 92.19 47 ALA B CA 1
ATOM 2066 C C . ALA B 1 47 ? 21.094 -5.949 -23.25 1 92.19 47 ALA B C 1
ATOM 2068 O O . ALA B 1 47 ? 20.609 -5.336 -24.203 1 92.19 47 ALA B O 1
ATOM 2069 N N . VAL B 1 48 ? 21.203 -5.477 -22.078 1 90.5 48 VAL B N 1
ATOM 2070 C CA . VAL B 1 48 ? 20.859 -4.09 -21.766 1 90.5 48 VAL B CA 1
ATOM 2071 C C . VAL B 1 48 ? 22 -3.438 -20.984 1 90.5 48 VAL B C 1
ATOM 2073 O O . VAL B 1 48 ? 22.875 -4.129 -20.469 1 90.5 48 VAL B O 1
ATOM 2076 N N . SER B 1 49 ? 21.922 -2.176 -20.984 1 86.75 49 SER B N 1
ATOM 2077 C CA . SER B 1 49 ? 22.875 -1.442 -20.156 1 86.75 49 SER B CA 1
ATOM 2078 C C . SER B 1 49 ? 22.469 -1.479 -18.688 1 86.75 49 SER B C 1
ATOM 2080 O O . SER B 1 49 ? 21.391 -1.956 -18.344 1 86.75 49 SER B O 1
ATOM 2082 N N . ARG B 1 50 ? 23.359 -0.971 -17.859 1 85.56 50 ARG B N 1
ATOM 2083 C CA . ARG B 1 50 ? 23.125 -0.999 -16.422 1 85.56 50 ARG B CA 1
ATOM 2084 C C . ARG B 1 50 ? 22.109 0.057 -16.016 1 85.56 50 ARG B C 1
ATOM 2086 O O . ARG B 1 50 ? 21.469 -0.059 -14.969 1 85.56 50 ARG B O 1
ATOM 2093 N N . VAL B 1 51 ? 21.953 0.994 -16.828 1 81.06 51 VAL B N 1
ATOM 2094 C CA . VAL B 1 51 ? 21.094 2.123 -16.469 1 81.06 51 VAL B CA 1
ATOM 2095 C C . VAL B 1 51 ? 19.656 1.651 -16.328 1 81.06 51 VAL B C 1
ATOM 2097 O O . VAL B 1 51 ? 19.047 1.811 -15.266 1 81.06 51 VAL B O 1
ATOM 2100 N N . PRO B 1 52 ? 19.062 1.035 -17.328 1 85.69 52 PRO B N 1
ATOM 2101 C CA . PRO B 1 52 ? 17.688 0.582 -17.156 1 85.69 52 PRO B CA 1
ATOM 2102 C C . PRO B 1 52 ? 17.547 -0.495 -16.094 1 85.69 52 PRO B C 1
ATOM 2104 O O . PRO B 1 52 ? 16.484 -0.608 -15.461 1 85.69 52 PRO B O 1
ATOM 2107 N N . LEU B 1 53 ? 18.562 -1.267 -15.867 1 87.06 53 LEU B N 1
ATOM 2108 C CA . LEU B 1 53 ? 18.531 -2.277 -14.82 1 87.06 53 LEU B CA 1
ATOM 2109 C C . LEU B 1 53 ? 18.453 -1.627 -13.438 1 87.06 53 LEU B C 1
ATOM 2111 O O . LEU B 1 53 ? 17.672 -2.061 -12.594 1 87.06 53 LEU B O 1
ATOM 2115 N N . ARG B 1 54 ? 19.172 -0.604 -13.25 1 80.81 54 ARG B N 1
ATOM 2116 C CA . ARG B 1 54 ? 19.188 0.117 -11.977 1 80.81 54 ARG B CA 1
ATOM 2117 C C . ARG B 1 54 ? 17.859 0.817 -11.727 1 80.81 54 ARG B C 1
ATOM 2119 O O . ARG B 1 54 ? 17.5 1.095 -10.578 1 80.81 54 ARG B O 1
ATOM 2126 N N . GLU B 1 55 ? 17.188 0.996 -12.82 1 82.38 55 GLU B N 1
ATOM 2127 C CA . GLU B 1 55 ? 15.859 1.592 -12.68 1 82.38 55 GLU B CA 1
ATOM 2128 C C . GLU B 1 55 ? 14.812 0.531 -12.359 1 82.38 55 GLU B C 1
ATOM 2130 O O . GLU B 1 55 ? 13.812 0.819 -11.703 1 82.38 55 GLU B O 1
ATOM 2135 N N . ALA B 1 56 ? 15.078 -0.655 -12.75 1 88.44 56 ALA B N 1
ATOM 2136 C CA . ALA B 1 56 ? 14.109 -1.738 -12.594 1 88.44 56 ALA B CA 1
ATOM 2137 C C . ALA B 1 56 ? 14.211 -2.363 -11.203 1 88.44 56 ALA B C 1
ATOM 2139 O O . ALA B 1 56 ? 13.211 -2.785 -10.633 1 88.44 56 ALA B O 1
ATOM 2140 N N . VAL B 1 57 ? 15.375 -2.41 -10.617 1 88 57 VAL B N 1
ATOM 2141 C CA . VAL B 1 57 ? 15.648 -3.143 -9.383 1 88 57 VAL B C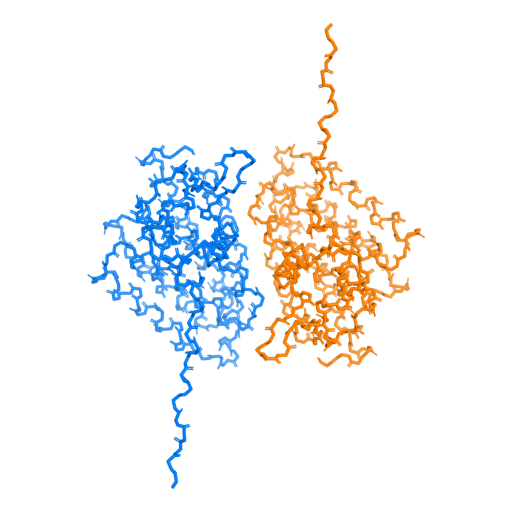A 1
ATOM 2142 C C . VAL B 1 57 ? 14.898 -2.496 -8.227 1 88 57 VAL B C 1
ATOM 2144 O O . VAL B 1 57 ? 14.258 -3.188 -7.426 1 88 57 VAL B O 1
ATOM 2147 N N . PRO B 1 58 ? 14.852 -1.167 -8.164 1 83.69 58 PRO B N 1
ATOM 2148 C CA . PRO B 1 58 ? 14.086 -0.547 -7.078 1 83.69 58 PRO B CA 1
ATOM 2149 C C . PRO B 1 58 ? 12.594 -0.87 -7.152 1 83.69 58 PRO B C 1
ATOM 2151 O O . PRO B 1 58 ? 11.93 -0.971 -6.121 1 83.69 58 PRO B O 1
ATOM 2154 N N . LEU B 1 59 ? 12.109 -1.062 -8.336 1 86.69 59 LEU B N 1
ATOM 2155 C CA . LEU B 1 59 ? 10.711 -1.444 -8.492 1 86.69 59 LEU B CA 1
ATOM 2156 C C . LEU B 1 59 ? 10.477 -2.867 -7.996 1 86.69 59 LEU B C 1
ATOM 2158 O O . LEU B 1 59 ? 9.477 -3.135 -7.32 1 86.69 59 LEU B O 1
ATOM 2162 N N . LEU B 1 60 ? 11.406 -3.73 -8.281 1 92.75 60 LEU B N 1
ATOM 2163 C CA . LEU B 1 60 ? 11.344 -5.105 -7.805 1 92.75 60 LEU B CA 1
ATOM 2164 C C . LEU B 1 60 ? 11.406 -5.156 -6.281 1 92.75 60 LEU B C 1
ATOM 2166 O O . LEU B 1 60 ? 10.734 -5.977 -5.656 1 92.75 60 LEU B O 1
ATOM 2170 N N . GLU B 1 61 ? 12.211 -4.285 -5.746 1 90.31 61 GLU B N 1
ATOM 2171 C CA . GLU B 1 61 ? 12.359 -4.23 -4.293 1 90.31 61 GLU B CA 1
ATOM 2172 C C . GLU B 1 61 ? 11.086 -3.711 -3.631 1 90.31 61 GLU B C 1
ATOM 2174 O O . GLU B 1 61 ? 10.625 -4.266 -2.629 1 90.31 61 GLU B O 1
ATOM 2179 N N . ARG B 1 62 ? 10.57 -2.744 -4.211 1 83.56 62 ARG B N 1
ATOM 2180 C CA . ARG B 1 62 ? 9.32 -2.18 -3.713 1 83.56 62 ARG B CA 1
ATOM 2181 C C . ARG B 1 62 ? 8.211 -3.225 -3.707 1 83.56 62 ARG B C 1
ATOM 2183 O O . ARG B 1 62 ? 7.426 -3.301 -2.76 1 83.56 62 ARG B O 1
ATOM 2190 N N . ASP B 1 63 ? 8.281 -3.988 -4.738 1 88.62 63 ASP B N 1
ATOM 2191 C CA . ASP B 1 63 ? 7.227 -4.984 -4.875 1 88.62 63 ASP B CA 1
ATOM 2192 C C . ASP B 1 63 ? 7.566 -6.258 -4.109 1 88.62 63 ASP B C 1
ATOM 2194 O O . ASP B 1 63 ? 6.762 -7.191 -4.051 1 88.62 63 ASP B O 1
ATOM 2198 N N . GLY B 1 64 ? 8.766 -6.387 -3.523 1 91.06 64 GLY B N 1
ATOM 2199 C CA . GLY B 1 64 ? 9.102 -7.426 -2.561 1 91.06 64 GLY B CA 1
ATOM 2200 C C . GLY B 1 64 ? 9.805 -8.609 -3.188 1 91.06 64 GLY B C 1
ATOM 2201 O O . GLY B 1 64 ? 9.992 -9.648 -2.541 1 91.06 64 GLY B O 1
ATOM 2202 N N . PHE B 1 65 ? 10.211 -8.461 -4.395 1 95.94 65 PHE B N 1
ATOM 2203 C CA . PHE B 1 65 ? 10.812 -9.594 -5.094 1 95.94 65 PHE B CA 1
ATOM 2204 C C . PHE B 1 65 ? 12.289 -9.719 -4.75 1 95.94 65 PHE B C 1
ATOM 2206 O O . PHE B 1 65 ? 12.859 -10.805 -4.824 1 95.94 65 PHE B O 1
ATOM 2213 N N . VAL B 1 66 ? 12.898 -8.531 -4.414 1 95.81 66 VAL B N 1
ATOM 2214 C CA . VAL B 1 66 ? 14.312 -8.539 -4.07 1 95.81 66 VAL B CA 1
ATOM 2215 C C . VAL B 1 66 ? 14.555 -7.645 -2.854 1 95.81 66 VAL B C 1
ATOM 2217 O O . VAL B 1 66 ? 13.664 -6.898 -2.439 1 95.81 66 VAL B O 1
ATOM 2220 N N . ARG B 1 67 ? 15.672 -7.805 -2.24 1 92.31 67 ARG B N 1
ATOM 2221 C CA . ARG B 1 67 ? 16.172 -6.961 -1.163 1 92.31 67 ARG B CA 1
ATOM 2222 C C . ARG B 1 67 ? 17.625 -6.555 -1.416 1 92.31 67 ARG B C 1
ATOM 2224 O O . ARG B 1 67 ? 18.438 -7.379 -1.848 1 92.31 67 ARG B O 1
ATOM 2231 N N . THR B 1 68 ? 17.812 -5.328 -1.224 1 88.19 68 THR B N 1
ATOM 2232 C CA . THR B 1 68 ? 19.188 -4.855 -1.347 1 88.19 68 THR B CA 1
ATOM 2233 C C . THR B 1 68 ? 19.859 -4.793 0.02 1 88.19 68 THR B C 1
ATOM 2235 O O . THR B 1 68 ? 19.391 -4.109 0.926 1 88.19 68 THR B O 1
ATOM 2238 N N . LEU B 1 69 ? 20.828 -5.512 0.211 1 85.06 69 LEU B N 1
ATOM 2239 C CA . LEU B 1 69 ? 21.547 -5.621 1.477 1 85.06 69 LEU B CA 1
ATOM 2240 C C . LEU B 1 69 ? 22.891 -4.898 1.404 1 85.06 69 LEU B C 1
ATOM 2242 O O . LEU B 1 69 ? 23.531 -4.883 0.354 1 85.06 69 LEU B O 1
ATOM 2246 N N . PRO B 1 70 ? 23.234 -4.309 2.559 1 80.12 70 PRO B N 1
ATOM 2247 C CA . PRO B 1 70 ? 24.562 -3.684 2.582 1 80.12 70 PRO B CA 1
ATOM 2248 C C . PRO B 1 70 ? 25.688 -4.664 2.266 1 80.12 70 PRO B C 1
ATOM 2250 O O . PRO B 1 70 ? 25.719 -5.773 2.807 1 80.12 70 PRO B O 1
ATOM 2253 N N . ARG B 1 71 ? 26.531 -4.32 1.315 1 76.88 71 ARG B N 1
ATOM 2254 C CA . ARG B 1 71 ? 27.75 -5.043 0.968 1 76.88 71 ARG B CA 1
ATOM 2255 C C . ARG B 1 71 ? 27.438 -6.359 0.267 1 76.88 71 ARG B C 1
ATOM 2257 O O . ARG B 1 71 ? 28.328 -7.168 0.014 1 76.88 71 ARG B O 1
ATOM 2264 N N . ARG B 1 72 ? 26.172 -6.805 0.198 1 79.5 72 ARG B N 1
ATOM 2265 C CA . ARG B 1 72 ? 25.812 -8.062 -0.458 1 79.5 72 ARG B CA 1
ATOM 2266 C C . ARG B 1 72 ? 25.078 -7.801 -1.766 1 79.5 72 ARG B C 1
ATOM 2268 O O . ARG B 1 72 ? 24.875 -8.719 -2.559 1 79.5 72 ARG B O 1
ATOM 2275 N N . GLY B 1 73 ? 24.688 -6.652 -1.906 1 88.25 73 GLY B N 1
ATOM 2276 C CA . GLY B 1 73 ? 24 -6.336 -3.145 1 88.25 73 GLY B CA 1
ATOM 2277 C C . GLY B 1 73 ? 22.531 -6.711 -3.121 1 88.25 73 GLY B C 1
ATOM 2278 O O . GLY B 1 73 ? 21.906 -6.727 -2.059 1 88.25 73 GLY B O 1
ATOM 2279 N N . THR B 1 74 ? 21.984 -6.934 -4.328 1 93.38 74 THR B N 1
ATOM 2280 C CA . THR B 1 74 ? 20.562 -7.238 -4.469 1 93.38 74 THR B CA 1
ATOM 2281 C C . THR B 1 74 ? 20.328 -8.75 -4.484 1 93.38 74 THR B C 1
ATOM 2283 O O . THR B 1 74 ? 20.969 -9.469 -5.254 1 93.38 74 THR B O 1
ATOM 2286 N N . VAL B 1 75 ? 19.453 -9.242 -3.574 1 96.31 75 VAL B N 1
ATOM 2287 C CA . VAL B 1 75 ? 19.172 -10.664 -3.467 1 96.31 75 VAL B CA 1
ATOM 2288 C C . VAL B 1 75 ? 17.688 -10.914 -3.664 1 96.31 75 VAL B C 1
ATOM 2290 O O . VAL B 1 75 ? 16.859 -10.086 -3.279 1 96.31 75 VAL B O 1
ATOM 2293 N N . VAL B 1 76 ? 17.391 -12.047 -4.262 1 97.12 76 VAL B N 1
ATOM 2294 C CA . VAL B 1 76 ? 15.992 -12.438 -4.422 1 97.12 76 VAL B CA 1
ATOM 2295 C C . VAL B 1 76 ? 15.375 -12.734 -3.059 1 97.12 76 VAL B C 1
ATOM 2297 O O . VAL B 1 76 ? 15.992 -13.391 -2.219 1 97.12 76 VAL B O 1
ATOM 2300 N N . SER B 1 77 ? 14.203 -12.258 -2.818 1 96.19 77 SER B N 1
ATOM 2301 C CA . SER B 1 77 ? 13.508 -12.461 -1.553 1 96.19 77 SER B CA 1
ATOM 2302 C C . SER B 1 77 ? 13.18 -13.93 -1.323 1 96.19 77 SER B C 1
ATOM 2304 O O . SER B 1 77 ? 13.07 -14.703 -2.277 1 96.19 77 SER B O 1
ATOM 2306 N N . THR B 1 78 ? 13.062 -14.297 -0.04 1 95.56 78 THR B N 1
ATOM 2307 C CA . THR B 1 78 ? 12.695 -15.656 0.34 1 95.56 78 THR B CA 1
ATOM 2308 C C . THR B 1 78 ? 11.359 -15.672 1.08 1 95.56 78 THR B C 1
ATOM 2310 O O . THR B 1 78 ? 11.07 -14.766 1.862 1 95.56 78 THR B O 1
ATOM 2313 N N . TRP B 1 79 ? 10.617 -16.703 0.821 1 95.62 79 TRP B N 1
ATOM 2314 C CA . TRP B 1 79 ? 9.352 -16.875 1.523 1 95.62 79 TRP B CA 1
ATOM 2315 C C . TRP B 1 79 ? 9.57 -17.562 2.869 1 95.62 79 TRP B C 1
ATOM 2317 O O . TRP B 1 79 ? 10.375 -18.484 2.982 1 95.62 79 TRP B O 1
ATOM 2327 N N . SER B 1 80 ? 8.906 -17.141 3.822 1 95.5 80 SER B N 1
ATOM 2328 C CA . SER B 1 80 ? 8.656 -17.844 5.074 1 95.5 80 SER B CA 1
ATOM 2329 C C . SER B 1 80 ? 7.16 -17.984 5.332 1 95.5 80 SER B C 1
ATOM 2331 O O . SER B 1 80 ? 6.352 -17.25 4.777 1 95.5 80 SER B O 1
ATOM 2333 N N . VAL B 1 81 ? 6.801 -18.906 6.129 1 95.31 81 VAL B N 1
ATOM 2334 C CA . VAL B 1 81 ? 5.395 -19.078 6.477 1 95.31 81 VAL B CA 1
ATOM 2335 C C . VAL B 1 81 ? 4.871 -17.812 7.156 1 95.31 81 VAL B C 1
ATOM 2337 O O . VAL B 1 81 ? 3.752 -17.375 6.887 1 95.31 81 VAL B O 1
ATOM 2340 N N . ALA B 1 82 ? 5.715 -17.219 7.914 1 92.69 82 ALA B N 1
ATOM 2341 C CA . ALA B 1 82 ? 5.332 -16 8.617 1 92.69 82 ALA B CA 1
ATOM 2342 C C . ALA B 1 82 ? 5.094 -14.859 7.633 1 92.69 82 ALA B C 1
ATOM 2344 O O . ALA B 1 82 ? 4.125 -14.109 7.77 1 92.69 82 ALA B O 1
ATOM 2345 N N . ALA B 1 83 ? 5.941 -14.742 6.637 1 92.56 83 ALA B N 1
ATOM 2346 C CA . ALA B 1 83 ? 5.785 -13.688 5.637 1 92.56 83 ALA B CA 1
ATOM 2347 C C . ALA B 1 83 ? 4.52 -13.891 4.812 1 92.56 83 ALA B C 1
ATOM 2349 O O . ALA B 1 83 ? 3.822 -12.93 4.484 1 92.56 83 ALA B O 1
ATOM 2350 N N . ALA B 1 84 ? 4.27 -15.117 4.516 1 95.94 84 ALA B N 1
ATOM 2351 C CA . ALA B 1 84 ? 3.047 -15.43 3.783 1 95.94 84 ALA B CA 1
ATOM 2352 C C . ALA B 1 84 ? 1.811 -15.117 4.625 1 95.94 84 ALA B C 1
ATOM 2354 O O . ALA B 1 84 ? 0.827 -14.57 4.117 1 95.94 84 ALA B O 1
ATOM 2355 N N . ASP B 1 85 ? 1.915 -15.5 5.875 1 94.12 85 ASP B N 1
ATOM 2356 C CA . ASP B 1 85 ? 0.808 -15.219 6.785 1 94.12 85 ASP B CA 1
ATOM 2357 C C . ASP B 1 85 ? 0.56 -13.719 6.902 1 94.12 85 ASP B C 1
ATOM 2359 O O . ASP B 1 85 ? -0.589 -13.273 6.879 1 94.12 85 ASP B O 1
ATOM 2363 N N . ASP B 1 86 ? 1.567 -12.945 6.98 1 91.38 86 ASP B N 1
ATOM 2364 C CA . ASP B 1 86 ? 1.465 -11.484 7.035 1 91.38 86 ASP B CA 1
ATOM 2365 C C . ASP B 1 86 ? 0.801 -10.938 5.773 1 91.38 86 ASP B C 1
ATOM 2367 O O . ASP B 1 86 ? 0.019 -9.984 5.844 1 91.38 86 ASP B O 1
ATOM 2371 N N . LEU B 1 87 ? 1.176 -11.469 4.676 1 94.94 87 LEU B N 1
ATOM 2372 C CA . LEU B 1 87 ? 0.568 -11.055 3.418 1 94.94 87 LEU B CA 1
ATOM 2373 C C . LEU B 1 87 ? -0.94 -11.273 3.443 1 94.94 87 LEU B C 1
ATOM 2375 O O . LEU B 1 87 ? -1.706 -10.422 2.986 1 94.94 87 LEU B O 1
ATOM 2379 N N . PHE B 1 88 ? -1.383 -12.367 3.979 1 95.19 88 PHE B N 1
ATOM 2380 C CA . PHE B 1 88 ? -2.809 -12.672 4.008 1 95.19 88 PHE B CA 1
ATOM 2381 C C . PHE B 1 88 ? -3.539 -11.75 4.977 1 95.19 88 PHE B C 1
ATOM 2383 O O . PHE B 1 88 ? -4.684 -11.359 4.73 1 95.19 88 PHE B O 1
ATOM 2390 N N . ASP B 1 89 ? -2.877 -11.398 6.086 1 91.31 89 ASP B N 1
ATOM 2391 C CA . ASP B 1 89 ? -3.475 -10.406 6.969 1 91.31 89 ASP B CA 1
ATOM 2392 C C . ASP B 1 89 ? -3.738 -9.094 6.223 1 91.31 89 ASP B C 1
ATOM 2394 O O . ASP B 1 89 ? -4.812 -8.508 6.363 1 91.31 89 ASP B O 1
ATOM 2398 N N . LEU B 1 90 ? -2.803 -8.719 5.508 1 91.56 90 LEU B N 1
ATOM 2399 C CA . LEU B 1 90 ? -2.941 -7.488 4.734 1 91.56 90 LEU B CA 1
ATOM 2400 C C . LEU B 1 90 ? -4.051 -7.621 3.699 1 91.56 90 LEU B C 1
ATOM 2402 O O . LEU B 1 90 ? -4.82 -6.68 3.482 1 91.56 90 LEU B O 1
ATOM 2406 N N . ARG B 1 91 ? -4.133 -8.711 3.025 1 93.44 91 ARG B N 1
ATOM 2407 C CA . ARG B 1 91 ? -5.188 -8.953 2.049 1 93.44 91 ARG B CA 1
ATOM 2408 C C . ARG B 1 91 ? -6.566 -8.789 2.678 1 93.44 91 ARG B C 1
ATOM 2410 O O . ARG B 1 91 ? -7.461 -8.188 2.082 1 93.44 91 ARG B O 1
ATOM 2417 N N . LEU B 1 92 ? -6.73 -9.328 3.855 1 91.94 92 LEU B N 1
ATOM 2418 C CA . LEU B 1 92 ? -8.031 -9.25 4.523 1 91.94 92 LEU B CA 1
ATOM 2419 C C . LEU B 1 92 ? -8.445 -7.797 4.727 1 91.94 92 LEU B C 1
ATOM 2421 O O . LEU B 1 92 ? -9.617 -7.449 4.543 1 91.94 92 LEU B O 1
ATOM 2425 N N . TYR B 1 93 ? -7.543 -7 4.945 1 86.12 93 TYR B N 1
ATOM 2426 C CA . TYR B 1 93 ? -7.875 -5.605 5.215 1 86.12 93 TYR B CA 1
ATOM 2427 C C . TYR B 1 93 ? -8.031 -4.824 3.916 1 86.12 93 TYR B C 1
ATOM 2429 O O . TYR B 1 93 ? -8.938 -3.998 3.789 1 86.12 93 TYR B O 1
ATOM 2437 N N . LEU B 1 94 ? -7.234 -5.094 2.99 1 89.62 94 LEU B N 1
ATOM 2438 C CA . LEU B 1 94 ? -7.254 -4.312 1.758 1 89.62 94 LEU B CA 1
ATOM 2439 C C . LEU B 1 94 ? -8.297 -4.855 0.789 1 89.62 94 LEU B C 1
ATOM 2441 O O . LEU B 1 94 ? -9.156 -4.109 0.314 1 89.62 94 LEU B O 1
ATOM 2445 N N . GLU B 1 95 ? -8.281 -6.145 0.561 1 93.94 95 GLU B N 1
ATOM 2446 C CA . GLU B 1 95 ? -9.086 -6.719 -0.514 1 93.94 95 GLU B CA 1
ATOM 2447 C C . GLU B 1 95 ? -10.531 -6.914 -0.074 1 93.94 95 GLU B C 1
ATOM 2449 O O . GLU B 1 95 ? -11.453 -6.836 -0.893 1 93.94 95 GLU B O 1
ATOM 2454 N N . VAL B 1 96 ? -10.742 -7.223 1.204 1 94.25 96 VAL B N 1
ATOM 2455 C CA . VAL B 1 96 ? -12.117 -7.301 1.681 1 94.25 96 VAL B CA 1
ATOM 2456 C C . VAL B 1 96 ? -12.781 -5.926 1.581 1 94.25 96 VAL B C 1
ATOM 2458 O O . VAL B 1 96 ? -13.906 -5.809 1.104 1 94.25 96 VAL B O 1
ATOM 2461 N N . GLY B 1 97 ? -12.055 -4.926 2.002 1 91.75 97 GLY B N 1
ATOM 2462 C CA . GLY B 1 97 ? -12.555 -3.57 1.838 1 91.75 97 GLY B CA 1
ATOM 2463 C C . GLY B 1 97 ? -12.812 -3.203 0.389 1 91.75 97 GLY B C 1
ATOM 2464 O O . GLY B 1 97 ? -13.836 -2.584 0.072 1 91.75 97 GLY B O 1
ATOM 2465 N N . ALA B 1 98 ? -11.898 -3.568 -0.455 1 94.94 98 ALA B N 1
ATOM 2466 C CA . ALA B 1 98 ? -12.07 -3.297 -1.881 1 94.94 98 ALA B CA 1
ATOM 2467 C C . ALA B 1 98 ? -13.336 -3.955 -2.422 1 94.94 98 ALA B C 1
ATOM 2469 O O . ALA B 1 98 ? -14.055 -3.361 -3.229 1 94.94 98 ALA B O 1
ATOM 2470 N N . ALA B 1 99 ? -13.594 -5.18 -1.966 1 97.06 99 ALA B N 1
ATOM 2471 C CA . ALA B 1 99 ? -14.789 -5.891 -2.406 1 97.06 99 ALA B CA 1
ATOM 2472 C C . ALA B 1 99 ? -16.062 -5.148 -1.978 1 97.06 99 ALA B C 1
ATOM 2474 O O . ALA B 1 99 ? -17 -5.031 -2.756 1 97.06 99 ALA B O 1
ATOM 2475 N N . VAL B 1 100 ? -16.078 -4.656 -0.782 1 95.19 100 VAL B N 1
ATOM 2476 C CA . VAL B 1 100 ? -17.203 -3.908 -0.255 1 95.19 100 VAL B CA 1
ATOM 2477 C C . VAL B 1 100 ? -17.438 -2.65 -1.09 1 95.19 100 VAL B C 1
ATOM 2479 O O . VAL B 1 100 ? -18.547 -2.381 -1.53 1 95.19 100 VAL B O 1
ATOM 2482 N N . TYR B 1 101 ? -16.359 -1.944 -1.333 1 93.81 101 TYR B N 1
ATOM 2483 C CA . TYR B 1 101 ? -16.469 -0.702 -2.088 1 93.81 101 TYR B CA 1
ATOM 2484 C C . TYR B 1 101 ? -16.859 -0.978 -3.535 1 93.81 101 TYR B C 1
ATOM 2486 O O . TYR B 1 101 ? -17.656 -0.234 -4.125 1 93.81 101 TYR B O 1
ATOM 2494 N N . ALA B 1 102 ? -16.281 -1.965 -4.059 1 97.19 102 ALA B N 1
ATOM 2495 C CA . ALA B 1 102 ? -16.641 -2.344 -5.426 1 97.19 102 ALA B CA 1
ATOM 2496 C C . ALA B 1 102 ? -18.125 -2.666 -5.531 1 97.19 102 ALA B C 1
ATOM 2498 O O . ALA B 1 102 ? -18.797 -2.234 -6.477 1 97.19 102 ALA B O 1
ATOM 2499 N N . ALA B 1 103 ? -18.656 -3.391 -4.574 1 97.94 103 ALA B N 1
ATOM 2500 C CA . ALA B 1 103 ? -20.078 -3.703 -4.559 1 97.94 103 ALA B CA 1
ATOM 2501 C C . ALA B 1 103 ? -20.922 -2.432 -4.496 1 97.94 103 ALA B C 1
ATOM 2503 O O . ALA B 1 103 ? -21.938 -2.32 -5.18 1 97.94 103 ALA B O 1
ATOM 2504 N N . ARG B 1 104 ? -20.469 -1.536 -3.711 1 95.81 104 ARG B N 1
ATOM 2505 C CA . ARG B 1 104 ? -21.156 -0.252 -3.607 1 95.81 104 ARG B CA 1
ATOM 2506 C C . ARG B 1 104 ? -21.188 0.461 -4.957 1 95.81 104 ARG B C 1
ATOM 2508 O O . ARG B 1 104 ? -22.219 1.012 -5.348 1 95.81 104 ARG B O 1
ATOM 2515 N N . LYS B 1 105 ? -20.062 0.484 -5.621 1 96.69 105 LYS B N 1
ATOM 2516 C CA . LYS B 1 105 ? -19.984 1.116 -6.934 1 96.69 105 LYS B CA 1
ATOM 2517 C C . LYS B 1 105 ? -20.891 0.419 -7.941 1 96.69 105 LYS B C 1
ATOM 2519 O O . LYS B 1 105 ? -21.516 1.075 -8.773 1 96.69 105 LYS B O 1
ATOM 2524 N N . VAL B 1 106 ? -20.938 -0.843 -7.844 1 97.75 106 VAL B N 1
ATOM 2525 C CA . VAL B 1 106 ? -21.812 -1.614 -8.734 1 97.75 106 VAL B CA 1
ATOM 2526 C C . VAL B 1 106 ? -23.266 -1.252 -8.484 1 97.75 106 VAL B C 1
ATOM 2528 O O . VAL B 1 106 ? -24.031 -1.032 -9.422 1 97.75 106 VAL B O 1
ATOM 2531 N N . ALA B 1 107 ? -23.641 -1.207 -7.215 1 97.69 107 ALA B N 1
ATOM 2532 C CA . ALA B 1 107 ? -25 -0.814 -6.863 1 97.69 107 ALA B CA 1
ATOM 2533 C C . ALA B 1 107 ? -25.328 0.563 -7.426 1 97.69 107 ALA B C 1
ATOM 2535 O O . ALA B 1 107 ? -26.484 0.844 -7.746 1 97.69 107 ALA B O 1
ATOM 2536 N N . ALA B 1 108 ? -24.328 1.35 -7.598 1 97.12 108 ALA B N 1
ATOM 2537 C CA . ALA B 1 108 ? -24.516 2.707 -8.109 1 97.12 108 ALA B CA 1
ATOM 2538 C C . ALA B 1 108 ? -24.406 2.74 -9.633 1 97.12 108 ALA B C 1
ATOM 2540 O O . ALA B 1 108 ? -24.453 3.812 -10.234 1 97.12 108 ALA B O 1
ATOM 2541 N N . GLY B 1 109 ? -24.141 1.644 -10.258 1 97.31 109 GLY B N 1
ATOM 2542 C CA . GLY B 1 109 ? -24.25 1.578 -11.711 1 97.31 109 GLY B CA 1
ATOM 2543 C C . GLY B 1 109 ? -22.906 1.398 -12.398 1 97.31 109 GLY B C 1
ATOM 2544 O O . GLY B 1 109 ? -22.797 1.565 -13.609 1 97.31 109 GLY B O 1
ATOM 2545 N N . ALA B 1 110 ? -21.891 1.074 -11.641 1 96.81 110 ALA B N 1
ATOM 2546 C CA . ALA B 1 110 ? -20.562 0.875 -12.242 1 96.81 110 ALA B CA 1
ATOM 2547 C C . ALA B 1 110 ? -20.594 -0.298 -13.219 1 96.81 110 ALA B C 1
ATOM 2549 O O . ALA B 1 110 ? -21.297 -1.286 -13 1 96.81 110 ALA B O 1
ATOM 2550 N N . ASP B 1 111 ? -19.766 -0.198 -14.258 1 96.94 111 ASP B N 1
ATOM 2551 C CA . ASP B 1 111 ? -19.625 -1.24 -15.273 1 96.94 111 ASP B CA 1
ATOM 2552 C C . ASP B 1 111 ? -18.844 -2.436 -14.734 1 96.94 111 ASP B C 1
ATOM 2554 O O . ASP B 1 111 ? -17.719 -2.287 -14.266 1 96.94 111 ASP B O 1
ATOM 2558 N N . THR B 1 112 ? -19.406 -3.605 -14.82 1 97.69 112 THR B N 1
ATOM 2559 C CA . THR B 1 112 ? -18.781 -4.805 -14.266 1 97.69 112 THR B CA 1
ATOM 2560 C C . THR B 1 112 ? -18.078 -5.605 -15.352 1 97.69 112 THR B C 1
ATOM 2562 O O . THR B 1 112 ? -17.5 -6.66 -15.078 1 97.69 112 THR B O 1
ATOM 2565 N N . ALA B 1 113 ? -18.031 -5.164 -16.562 1 97.69 113 ALA B N 1
ATOM 2566 C CA . ALA B 1 113 ? -17.484 -5.887 -17.703 1 97.69 113 ALA B CA 1
ATOM 2567 C C . ALA B 1 113 ? -16 -6.211 -17.484 1 97.69 113 ALA B C 1
ATOM 2569 O O . ALA B 1 113 ? -15.562 -7.328 -17.734 1 97.69 113 ALA B O 1
ATOM 2570 N N . PRO B 1 114 ? -15.242 -5.227 -16.953 1 97.06 114 PRO B N 1
ATOM 2571 C CA . PRO B 1 114 ? -13.836 -5.562 -16.719 1 97.06 114 PRO B CA 1
ATOM 2572 C C . PRO B 1 114 ? -13.664 -6.699 -15.719 1 97.06 114 PRO B C 1
ATOM 2574 O O . PRO B 1 114 ? -12.766 -7.531 -15.867 1 97.06 114 PRO B O 1
ATOM 2577 N N . LEU B 1 115 ? -14.516 -6.746 -14.727 1 97.81 115 LEU B N 1
ATOM 2578 C CA . LEU B 1 115 ? -14.445 -7.816 -13.742 1 97.81 115 LEU B CA 1
ATOM 2579 C C . LEU B 1 115 ? -14.859 -9.148 -14.359 1 97.81 115 LEU B C 1
ATOM 2581 O O . LEU B 1 115 ? -14.242 -10.18 -14.078 1 97.81 115 LEU B O 1
ATOM 2585 N N . ALA B 1 116 ? -15.867 -9.102 -15.188 1 97.62 116 ALA B N 1
ATOM 2586 C CA . ALA B 1 116 ? -16.297 -10.297 -15.906 1 97.62 116 ALA B CA 1
ATOM 2587 C C . ALA B 1 116 ? -15.18 -10.828 -16.797 1 97.62 116 ALA B C 1
ATOM 2589 O O . ALA B 1 116 ? -14.945 -12.031 -16.859 1 97.62 116 ALA B O 1
ATOM 2590 N N . ALA B 1 117 ? -14.539 -9.938 -17.453 1 97.69 117 ALA B N 1
ATOM 2591 C CA . ALA B 1 117 ? -13.43 -10.32 -18.328 1 97.69 117 ALA B CA 1
ATOM 2592 C C . ALA B 1 117 ? -12.297 -10.969 -17.531 1 97.69 117 ALA B C 1
ATOM 2594 O O . ALA B 1 117 ? -11.688 -11.938 -17.984 1 97.69 117 ALA B O 1
ATOM 2595 N N . ALA B 1 118 ? -12.008 -10.406 -16.391 1 96.75 118 ALA B N 1
ATOM 2596 C CA . ALA B 1 118 ? -10.969 -10.969 -15.523 1 96.75 118 ALA B CA 1
ATOM 2597 C C . ALA B 1 118 ? -11.344 -12.375 -15.062 1 96.75 118 ALA B C 1
ATOM 2599 O O . ALA B 1 118 ? -10.492 -13.266 -15.008 1 96.75 118 ALA B O 1
ATOM 2600 N N . LEU B 1 119 ? -12.625 -12.586 -14.719 1 96.06 119 LEU B N 1
ATOM 2601 C CA . LEU B 1 119 ? -13.086 -13.914 -14.32 1 96.06 119 LEU B CA 1
ATOM 2602 C C . LEU B 1 119 ? -12.93 -14.906 -15.469 1 96.06 119 LEU B C 1
ATOM 2604 O O . LEU B 1 119 ? -12.469 -16.031 -15.258 1 96.06 119 LEU B O 1
ATOM 2608 N N . GLU B 1 120 ? -13.328 -14.477 -16.625 1 95.81 120 GLU B N 1
ATOM 2609 C CA . GLU B 1 120 ? -13.195 -15.344 -17.797 1 95.81 120 GLU B CA 1
ATOM 2610 C C . GLU B 1 120 ? -11.742 -15.703 -18.062 1 95.81 120 GLU B C 1
ATOM 2612 O O . GLU B 1 120 ? -11.43 -16.828 -18.453 1 95.81 120 GLU B O 1
ATOM 2617 N N . ARG B 1 121 ? -10.859 -14.773 -17.859 1 94.88 121 ARG B N 1
ATOM 2618 C CA . ARG B 1 121 ? -9.438 -15.031 -18.031 1 94.88 121 ARG B CA 1
ATOM 2619 C C . ARG B 1 121 ? -8.953 -16.094 -17.047 1 94.88 121 ARG B C 1
ATOM 2621 O O . ARG B 1 121 ? -8.117 -16.938 -17.406 1 94.88 121 ARG B O 1
ATOM 2628 N N . THR B 1 122 ? -9.422 -16.016 -15.797 1 93.06 122 THR B N 1
ATOM 2629 C CA . THR B 1 122 ? -9.039 -17.016 -14.82 1 93.06 122 THR B CA 1
ATOM 2630 C C . THR B 1 122 ? -9.445 -18.406 -15.289 1 93.06 122 THR B C 1
ATOM 2632 O O . THR B 1 122 ? -8.68 -19.375 -15.156 1 93.06 122 THR B O 1
ATOM 2635 N N . ARG B 1 123 ? -10.633 -18.5 -15.883 1 90.88 123 ARG B N 1
ATOM 2636 C CA . ARG B 1 123 ? -11.133 -19.781 -16.391 1 90.88 123 ARG B CA 1
ATOM 2637 C C . ARG B 1 123 ? -10.305 -20.25 -17.578 1 90.88 123 ARG B C 1
ATOM 2639 O O . ARG B 1 123 ? -9.93 -21.422 -17.641 1 90.88 123 ARG B O 1
ATOM 2646 N N . ALA B 1 124 ? -10.07 -19.391 -18.453 1 93.44 124 ALA B N 1
ATOM 2647 C CA . ALA B 1 124 ? -9.305 -19.734 -19.656 1 93.44 124 ALA B CA 1
ATOM 2648 C C . ALA B 1 124 ? -7.91 -20.219 -19.312 1 93.44 124 ALA B C 1
ATOM 2650 O O . ALA B 1 124 ? -7.449 -21.234 -19.828 1 93.44 124 ALA B O 1
ATOM 2651 N N . GLU B 1 125 ? -7.234 -19.484 -18.359 1 91.81 125 GLU B N 1
ATOM 2652 C CA . GLU B 1 125 ? -5.867 -19.844 -18 1 91.81 125 GLU B CA 1
ATOM 2653 C C . GLU B 1 125 ? -5.832 -21.141 -17.188 1 91.81 125 GLU B C 1
ATOM 2655 O O . GLU B 1 125 ? -4.863 -21.891 -17.25 1 91.81 125 GLU B O 1
ATOM 2660 N N . ALA B 1 126 ? -6.895 -21.391 -16.422 1 87.56 126 ALA B N 1
ATOM 2661 C CA . ALA B 1 126 ? -6.973 -22.641 -15.68 1 87.56 126 ALA B CA 1
ATOM 2662 C C . ALA B 1 126 ? -6.992 -23.844 -16.625 1 87.56 126 ALA B C 1
ATOM 2664 O O . ALA B 1 126 ? -6.484 -24.922 -16.281 1 87.56 126 ALA B O 1
ATOM 2665 N N . THR B 1 127 ? -7.57 -23.609 -17.781 1 87.12 127 THR B N 1
ATOM 2666 C CA . THR B 1 127 ? -7.723 -24.688 -18.75 1 87.12 127 THR B CA 1
ATOM 2667 C C . THR B 1 127 ? -6.48 -24.797 -19.625 1 87.12 127 THR B C 1
ATOM 2669 O O . THR B 1 127 ? -5.98 -25.906 -19.844 1 87.12 127 THR B O 1
ATOM 2672 N N . ASP B 1 128 ? -5.949 -23.641 -20.047 1 88.44 128 ASP B N 1
ATOM 2673 C CA . ASP B 1 128 ? -4.98 -23.688 -21.141 1 88.44 128 ASP B CA 1
ATOM 2674 C C . ASP B 1 128 ? -3.635 -23.109 -20.703 1 88.44 128 ASP B C 1
ATOM 2676 O O . ASP B 1 128 ? -2.645 -23.219 -21.422 1 88.44 128 ASP B O 1
ATOM 2680 N N . GLY B 1 129 ? -3.623 -22.516 -19.594 1 88.88 129 GLY B N 1
ATOM 2681 C CA . GLY B 1 129 ? -2.424 -21.781 -19.219 1 88.88 129 GLY B CA 1
ATOM 2682 C C . GLY B 1 129 ? -1.445 -22.625 -18.422 1 88.88 129 GLY B C 1
ATOM 2683 O O . GLY B 1 129 ? -1.808 -23.688 -17.906 1 88.88 129 GLY B O 1
ATOM 2684 N N . ASP B 1 130 ? -0.198 -22.141 -18.375 1 91.94 130 ASP B N 1
ATOM 2685 C CA . ASP B 1 130 ? 0.765 -22.75 -17.484 1 91.94 130 ASP B CA 1
ATOM 2686 C C . ASP B 1 130 ? 0.601 -22.219 -16.047 1 91.94 130 ASP B C 1
ATOM 2688 O O . ASP B 1 130 ? -0.261 -21.375 -15.797 1 91.94 130 ASP B O 1
ATOM 2692 N N . ALA B 1 131 ? 1.366 -22.719 -15.133 1 92.12 131 ALA B N 1
ATOM 2693 C CA . ALA B 1 131 ? 1.213 -22.406 -13.711 1 92.12 131 ALA B CA 1
ATOM 2694 C C . ALA B 1 131 ? 1.36 -20.906 -13.469 1 92.12 131 ALA B C 1
ATOM 2696 O O . ALA B 1 131 ? 0.667 -20.344 -12.625 1 92.12 131 ALA B O 1
ATOM 2697 N N . TYR B 1 132 ? 2.281 -20.297 -14.188 1 94.62 132 TYR B N 1
ATOM 2698 C CA . TYR B 1 132 ? 2.5 -18.859 -14.039 1 94.62 132 TYR B CA 1
ATOM 2699 C C . TYR B 1 132 ? 1.294 -18.078 -14.531 1 94.62 132 TYR B C 1
ATOM 2701 O O . TYR B 1 132 ? 0.841 -17.141 -13.859 1 94.62 132 TYR B O 1
ATOM 2709 N N . GLN B 1 133 ? 0.782 -18.422 -15.656 1 93.5 133 GLN B N 1
ATOM 2710 C CA . GLN B 1 133 ? -0.377 -17.75 -16.234 1 93.5 133 GLN B CA 1
ATOM 2711 C C . GLN B 1 133 ? -1.604 -17.922 -15.336 1 93.5 133 GLN B C 1
ATOM 2713 O O . GLN B 1 133 ? -2.395 -16.984 -15.18 1 93.5 133 GLN B O 1
ATOM 2718 N N . VAL B 1 134 ? -1.748 -19.078 -14.773 1 92.62 134 VAL B N 1
ATOM 2719 C CA . VAL B 1 134 ? -2.85 -19.344 -13.852 1 92.62 134 VAL B CA 1
ATOM 2720 C C . VAL B 1 134 ? -2.727 -18.453 -12.625 1 92.62 134 VAL B C 1
ATOM 2722 O O . VAL B 1 134 ? -3.697 -17.812 -12.219 1 92.62 134 VAL B O 1
ATOM 2725 N N . ALA B 1 135 ? -1.516 -18.375 -12.078 1 94.12 135 ALA B N 1
ATOM 2726 C CA . ALA B 1 135 ? -1.273 -17.547 -10.906 1 94.12 135 ALA B CA 1
ATOM 2727 C C . ALA B 1 135 ? -1.53 -16.078 -11.203 1 94.12 135 ALA B C 1
ATOM 2729 O O . ALA B 1 135 ? -2.137 -15.367 -10.398 1 94.12 135 ALA B O 1
ATOM 2730 N N . GLN B 1 136 ? -1.109 -15.648 -12.367 1 94.62 136 GLN B N 1
ATOM 2731 C CA . GLN B 1 136 ? -1.299 -14.266 -12.781 1 94.62 136 GLN B CA 1
ATOM 2732 C C . GLN B 1 136 ? -2.781 -13.93 -12.922 1 94.62 136 GLN B C 1
ATOM 2734 O O . GLN B 1 136 ? -3.225 -12.859 -12.492 1 94.62 136 GLN B O 1
ATOM 2739 N N . ALA B 1 137 ? -3.469 -14.82 -13.516 1 93.56 137 ALA B N 1
ATOM 2740 C CA . ALA B 1 137 ? -4.898 -14.602 -13.719 1 93.56 137 ALA B CA 1
ATOM 2741 C C . ALA B 1 137 ? -5.641 -14.562 -12.383 1 93.56 137 ALA B C 1
ATOM 2743 O O . ALA B 1 137 ? -6.543 -13.742 -12.188 1 93.56 137 ALA B O 1
ATOM 2744 N N . ARG B 1 138 ? -5.285 -15.406 -11.492 1 92.38 138 ARG B N 1
ATOM 2745 C CA . ARG B 1 138 ? -5.898 -15.438 -10.172 1 92.38 138 ARG B CA 1
ATOM 2746 C C . ARG B 1 138 ? -5.68 -14.125 -9.43 1 92.38 138 ARG B C 1
ATOM 2748 O O . ARG B 1 138 ? -6.621 -13.555 -8.883 1 92.38 138 ARG B O 1
ATOM 2755 N N . ALA B 1 139 ? -4.461 -13.68 -9.445 1 93.69 139 ALA B N 1
ATOM 2756 C CA . ALA B 1 139 ? -4.168 -12.391 -8.82 1 93.69 139 ALA B CA 1
ATOM 2757 C C . ALA B 1 139 ? -4.863 -11.258 -9.562 1 93.69 139 ALA B C 1
ATOM 2759 O O . ALA B 1 139 ? -5.379 -10.328 -8.938 1 93.69 139 ALA B O 1
ATOM 2760 N N . GLY B 1 140 ? -4.867 -11.336 -10.852 1 94.75 140 GLY B N 1
ATOM 2761 C CA . GLY B 1 140 ? -5.473 -10.312 -11.688 1 94.75 140 GLY B CA 1
ATOM 2762 C C . GLY B 1 140 ? -6.957 -10.125 -11.422 1 94.75 140 GLY B C 1
ATOM 2763 O O . GLY B 1 140 ? -7.484 -9.023 -11.57 1 94.75 140 GLY B O 1
ATOM 2764 N N . PHE B 1 141 ? -7.609 -11.219 -11.023 1 95.94 141 PHE B N 1
ATOM 2765 C CA . PHE B 1 141 ? -9.023 -11.125 -10.688 1 95.94 141 PHE B CA 1
ATOM 2766 C C . PHE B 1 141 ? -9.234 -10.203 -9.484 1 95.94 141 PHE B C 1
ATOM 2768 O O . PHE B 1 141 ? -10.133 -9.359 -9.5 1 95.94 141 PHE B O 1
ATOM 2775 N N . HIS B 1 142 ? -8.453 -10.289 -8.492 1 94.88 142 HIS B N 1
ATOM 2776 C CA . HIS B 1 142 ? -8.539 -9.422 -7.324 1 94.88 142 HIS B CA 1
ATOM 2777 C C . HIS B 1 142 ? -8.18 -7.984 -7.68 1 94.88 142 HIS B C 1
ATOM 2779 O O . HIS B 1 142 ? -8.789 -7.043 -7.168 1 94.88 142 HIS B O 1
ATOM 2785 N N . ASP B 1 143 ? -7.219 -7.832 -8.602 1 95.81 143 ASP B N 1
ATOM 2786 C CA . ASP B 1 143 ? -6.867 -6.496 -9.07 1 95.81 143 ASP B CA 1
ATOM 2787 C C . ASP B 1 143 ? -8.062 -5.816 -9.727 1 95.81 143 ASP B C 1
ATOM 2789 O O . ASP B 1 143 ? -8.266 -4.609 -9.562 1 95.81 143 ASP B O 1
ATOM 2793 N N . ALA B 1 144 ? -8.797 -6.621 -10.461 1 96.94 144 ALA B N 1
ATOM 2794 C CA . ALA B 1 144 ? -9.961 -6.078 -11.148 1 96.94 144 ALA B CA 1
ATOM 2795 C C . ALA B 1 144 ? -11.008 -5.59 -10.148 1 96.94 144 ALA B C 1
ATOM 2797 O O . ALA B 1 144 ? -11.703 -4.605 -10.398 1 96.94 144 ALA B O 1
ATOM 2798 N N . ILE B 1 145 ? -11.117 -6.285 -9.031 1 97.5 145 ILE B N 1
ATOM 2799 C CA . ILE B 1 145 ? -12.031 -5.852 -7.98 1 97.5 145 ILE B CA 1
ATOM 2800 C C . ILE B 1 145 ? -11.57 -4.504 -7.426 1 97.5 145 ILE B C 1
ATOM 2802 O O . ILE B 1 145 ? -12.375 -3.59 -7.25 1 97.5 145 ILE B O 1
ATOM 2806 N N . VAL B 1 146 ? -10.32 -4.379 -7.191 1 95.31 146 VAL B N 1
ATOM 2807 C CA . VAL B 1 146 ? -9.758 -3.139 -6.668 1 95.31 146 VAL B CA 1
ATOM 2808 C C . VAL B 1 146 ? -9.977 -2.01 -7.676 1 95.31 146 VAL B C 1
ATOM 2810 O O . VAL B 1 146 ? -10.344 -0.896 -7.293 1 95.31 146 VAL B O 1
ATOM 2813 N N . GLU B 1 147 ? -9.797 -2.285 -8.922 1 95.5 147 GLU B N 1
ATOM 2814 C CA . GLU B 1 147 ? -9.977 -1.277 -9.961 1 95.5 147 GLU B CA 1
ATOM 2815 C C . GLU B 1 147 ? -11.422 -0.794 -10.008 1 95.5 147 GLU B C 1
ATOM 2817 O O . GLU B 1 147 ? -11.688 0.374 -10.305 1 95.5 147 GLU B O 1
ATOM 2822 N N . LEU B 1 148 ? -12.312 -1.648 -9.719 1 95.81 148 LEU B N 1
ATOM 2823 C CA . LEU B 1 148 ? -13.734 -1.334 -9.742 1 95.81 148 LEU B CA 1
ATOM 2824 C C . LEU B 1 148 ? -14.086 -0.308 -8.664 1 95.81 148 LEU B C 1
ATOM 2826 O O . LEU B 1 148 ? -15.125 0.35 -8.75 1 95.81 148 LEU B O 1
ATOM 2830 N N . THR B 1 149 ? -13.258 -0.216 -7.656 1 93.5 149 THR B N 1
ATOM 2831 C CA . THR B 1 149 ? -13.5 0.763 -6.602 1 93.5 149 THR B CA 1
ATOM 2832 C C . THR B 1 149 ? -13.336 2.184 -7.137 1 93.5 149 THR B C 1
ATOM 2834 O O . THR B 1 149 ? -13.852 3.137 -6.551 1 93.5 149 THR B O 1
ATOM 2837 N N . GLY B 1 150 ? -12.555 2.326 -8.195 1 91.69 150 GLY B N 1
ATOM 2838 C CA . GLY B 1 150 ? -12.258 3.643 -8.742 1 91.69 150 GLY B CA 1
ATOM 2839 C C . GLY B 1 150 ? -11.281 4.43 -7.887 1 91.69 150 GLY B C 1
ATOM 2840 O O . GLY B 1 150 ? -11.062 5.621 -8.117 1 91.69 150 GLY B O 1
ATOM 2841 N N . ASN B 1 151 ? -10.734 3.842 -6.941 1 91.75 151 ASN B N 1
ATOM 2842 C CA . ASN B 1 151 ? -9.766 4.48 -6.059 1 91.75 151 ASN B CA 1
ATOM 2843 C C . ASN B 1 151 ? -8.336 4.27 -6.547 1 91.75 151 ASN B C 1
ATOM 2845 O O . ASN B 1 151 ? -7.758 3.201 -6.34 1 91.75 151 ASN B O 1
ATOM 2849 N N . ALA B 1 152 ? -7.746 5.289 -7.094 1 86.69 152 ALA B N 1
ATOM 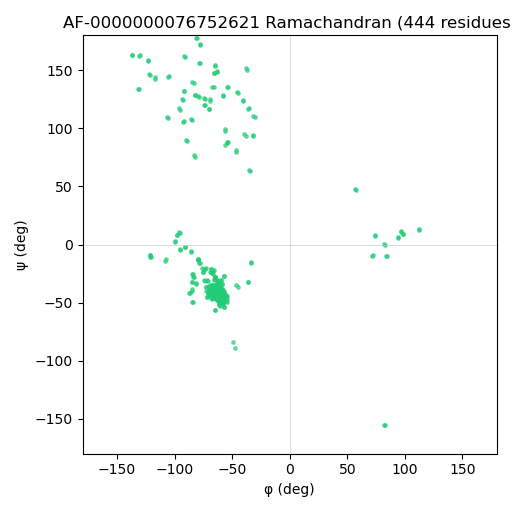2850 C CA . ALA B 1 152 ? -6.434 5.184 -7.727 1 86.69 152 ALA B CA 1
ATOM 2851 C C . ALA B 1 152 ? -5.352 4.871 -6.695 1 86.69 152 ALA B C 1
ATOM 2853 O O . ALA B 1 152 ? -4.391 4.16 -6.996 1 86.69 152 ALA B O 1
ATOM 2854 N N . LEU B 1 153 ? -5.527 5.402 -5.535 1 87.56 153 LEU B N 1
ATOM 2855 C CA . LEU B 1 153 ? -4.551 5.141 -4.488 1 87.56 153 LEU B CA 1
ATOM 2856 C C . LEU B 1 153 ? -4.578 3.672 -4.07 1 87.56 153 LEU B C 1
ATOM 2858 O O . LEU B 1 153 ? -3.527 3.053 -3.889 1 87.56 153 LEU B O 1
ATOM 2862 N N . MET B 1 154 ? -5.711 3.104 -3.957 1 89.88 154 MET B N 1
ATOM 2863 C CA . MET B 1 154 ? -5.84 1.688 -3.623 1 89.88 154 MET B CA 1
ATOM 2864 C C . MET B 1 154 ? -5.188 0.817 -4.691 1 89.88 154 MET B C 1
ATOM 2866 O O . MET B 1 154 ? -4.473 -0.134 -4.375 1 89.88 154 MET B O 1
ATOM 2870 N N . THR B 1 155 ? -5.453 1.17 -5.938 1 90.44 155 THR B N 1
ATOM 2871 C CA . THR B 1 155 ? -4.871 0.438 -7.059 1 90.44 155 THR B CA 1
ATOM 2872 C C . THR B 1 155 ? -3.348 0.465 -6.988 1 90.44 155 THR B C 1
ATOM 2874 O O . THR B 1 155 ? -2.693 -0.561 -7.191 1 90.44 155 THR B O 1
ATOM 2877 N N . THR B 1 156 ? -2.834 1.592 -6.621 1 85.81 156 THR B N 1
ATOM 2878 C CA . THR B 1 156 ? -1.388 1.75 -6.531 1 85.81 156 THR B CA 1
ATOM 2879 C C . THR B 1 156 ? -0.823 0.908 -5.391 1 85.81 156 THR B C 1
ATOM 2881 O O . THR B 1 156 ? 0.197 0.235 -5.555 1 85.81 156 THR B O 1
ATOM 2884 N N . LEU B 1 157 ? -1.45 0.871 -4.285 1 88.06 157 LEU B N 1
ATOM 2885 C CA . LEU B 1 157 ? -0.96 0.162 -3.107 1 88.06 157 LEU B CA 1
ATOM 2886 C C . LEU B 1 157 ? -1.099 -1.346 -3.285 1 88.06 157 LEU B C 1
ATOM 2888 O O . LEU B 1 157 ? -0.411 -2.119 -2.615 1 88.06 157 LEU B O 1
ATOM 2892 N N . MET B 1 158 ? -1.988 -1.734 -4.203 1 91 158 MET B N 1
ATOM 2893 C CA . MET B 1 158 ? -2.244 -3.156 -4.422 1 91 158 MET B CA 1
ATOM 2894 C C . MET B 1 158 ? -1.133 -3.787 -5.254 1 91 158 MET B C 1
ATOM 2896 O O . MET B 1 158 ? -0.965 -5.008 -5.246 1 91 158 MET B O 1
ATOM 2900 N N . ARG B 1 159 ? -0.316 -3.027 -5.906 1 87.31 159 ARG B N 1
ATOM 2901 C CA . ARG B 1 159 ? 0.667 -3.541 -6.855 1 87.31 159 ARG B CA 1
ATOM 2902 C C . ARG B 1 159 ? 1.659 -4.473 -6.164 1 87.31 159 ARG B C 1
ATOM 2904 O O . ARG B 1 159 ? 1.847 -5.613 -6.586 1 87.31 159 ARG B O 1
ATOM 2911 N N . PRO B 1 160 ? 2.25 -4.012 -5.027 1 88.75 160 PRO B N 1
ATOM 2912 C CA . PRO B 1 160 ? 3.172 -4.926 -4.352 1 88.75 160 PRO B CA 1
ATOM 2913 C C . PRO B 1 160 ? 2.475 -6.172 -3.811 1 88.75 160 PRO B C 1
ATOM 2915 O O . PRO B 1 160 ? 3.082 -7.246 -3.74 1 88.75 160 PRO B O 1
ATOM 2918 N N . VAL B 1 161 ? 1.234 -6.062 -3.473 1 93.44 161 VAL B N 1
ATOM 2919 C CA . VAL B 1 161 ? 0.467 -7.191 -2.953 1 93.44 161 VAL B CA 1
ATOM 2920 C C . VAL B 1 161 ? 0.188 -8.188 -4.074 1 93.44 161 VAL B C 1
ATOM 2922 O O . VAL B 1 161 ? 0.427 -9.391 -3.92 1 93.44 161 VAL B O 1
ATOM 2925 N N . SER B 1 162 ? -0.214 -7.664 -5.203 1 93.69 162 SER B N 1
ATOM 2926 C CA . SER B 1 162 ? -0.561 -8.484 -6.359 1 93.69 162 SER B CA 1
ATOM 2927 C C . SER B 1 162 ? 0.64 -9.289 -6.844 1 93.69 162 SER B C 1
ATOM 2929 O O . SER B 1 162 ? 0.512 -10.469 -7.168 1 93.69 162 SER B O 1
ATOM 2931 N N . GLY B 1 163 ? 1.741 -8.656 -6.922 1 93.81 163 GLY B N 1
ATOM 2932 C CA . GLY B 1 163 ? 2.945 -9.367 -7.328 1 93.81 163 GLY B CA 1
ATOM 2933 C C . GLY B 1 163 ? 3.309 -10.508 -6.398 1 93.81 163 GLY B C 1
ATOM 2934 O O . GLY B 1 163 ? 3.631 -11.609 -6.852 1 93.81 163 GLY B O 1
ATOM 2935 N N . ARG B 1 164 ? 3.275 -10.273 -5.148 1 94.88 164 ARG B N 1
ATOM 2936 C CA . ARG B 1 164 ? 3.594 -11.289 -4.152 1 94.88 164 ARG B CA 1
ATOM 2937 C C . ARG B 1 164 ? 2.57 -12.422 -4.176 1 94.88 164 ARG B C 1
ATOM 2939 O O . ARG B 1 164 ? 2.928 -13.594 -4.027 1 94.88 164 ARG B O 1
ATOM 2946 N N . MET B 1 165 ? 1.372 -12.055 -4.379 1 95.19 165 MET B N 1
ATOM 2947 C CA . MET B 1 165 ? 0.329 -13.078 -4.477 1 95.19 165 MET B CA 1
ATOM 2948 C C . MET B 1 165 ? 0.561 -13.977 -5.68 1 95.19 165 MET B C 1
ATOM 2950 O O . MET B 1 165 ? 0.432 -15.203 -5.582 1 95.19 165 MET B O 1
ATOM 2954 N N . THR B 1 166 ? 0.873 -13.375 -6.809 1 95.88 166 THR B N 1
ATOM 2955 C CA . THR B 1 166 ? 1.17 -14.172 -7.996 1 95.88 166 THR B CA 1
ATOM 2956 C C . THR B 1 166 ? 2.285 -15.172 -7.711 1 95.88 166 THR B C 1
ATOM 2958 O O . THR B 1 166 ? 2.18 -16.344 -8.07 1 95.88 166 THR B O 1
ATOM 2961 N N . TRP B 1 167 ? 3.305 -14.695 -7.051 1 97.12 167 TRP B N 1
ATOM 2962 C CA . TRP B 1 167 ? 4.441 -15.539 -6.703 1 97.12 167 TRP B CA 1
ATOM 2963 C C . TRP B 1 167 ? 4.012 -16.672 -5.762 1 97.12 167 TRP B C 1
ATOM 2965 O O . TRP B 1 167 ? 4.324 -17.828 -6 1 97.12 167 TRP B O 1
ATOM 2975 N N . LEU B 1 168 ? 3.297 -16.328 -4.758 1 96 168 LEU B N 1
ATOM 2976 C CA . LEU B 1 168 ? 2.836 -17.297 -3.777 1 96 168 LEU B CA 1
ATOM 2977 C C . LEU B 1 168 ? 1.927 -18.344 -4.426 1 96 168 LEU B C 1
ATOM 2979 O O . LEU B 1 168 ? 2.08 -19.547 -4.191 1 96 168 LEU B O 1
ATOM 2983 N N . PHE B 1 169 ? 1.016 -17.859 -5.23 1 93.69 169 PHE B N 1
ATOM 2984 C CA . PHE B 1 169 ? 0.096 -18.766 -5.906 1 93.69 169 PHE B CA 1
ATOM 2985 C C . PHE B 1 169 ? 0.847 -19.688 -6.863 1 93.69 169 PHE B C 1
ATOM 2987 O O . PHE B 1 169 ? 0.5 -20.859 -7.008 1 93.69 169 PHE B O 1
ATOM 2994 N N . TYR B 1 170 ? 1.779 -19.156 -7.504 1 95 170 TYR B N 1
ATOM 2995 C CA . TYR B 1 170 ? 2.6 -19.984 -8.375 1 95 170 TYR B CA 1
ATOM 2996 C C . TYR B 1 170 ? 3.238 -21.125 -7.594 1 95 170 TYR B C 1
ATOM 2998 O O . TYR B 1 170 ? 3.275 -22.266 -8.062 1 95 170 TYR B O 1
ATOM 3006 N N . LEU B 1 171 ? 3.689 -20.844 -6.43 1 94.31 171 LEU B N 1
ATOM 3007 C CA . LEU B 1 171 ? 4.402 -21.812 -5.609 1 94.31 171 LEU B CA 1
ATOM 3008 C C . LEU B 1 171 ? 3.436 -22.828 -4.992 1 94.31 171 LEU B C 1
ATOM 3010 O O . LEU B 1 171 ? 3.826 -23.953 -4.672 1 94.31 171 LEU B O 1
ATOM 3014 N N . THR B 1 172 ? 2.174 -22.391 -4.887 1 92 172 THR B N 1
ATOM 3015 C CA . THR B 1 172 ? 1.343 -23.172 -3.977 1 92 172 THR B CA 1
ATOM 3016 C C . THR B 1 172 ? 0.124 -23.734 -4.703 1 92 172 THR B C 1
ATOM 3018 O O . THR B 1 172 ? -0.676 -24.469 -4.117 1 92 172 THR B O 1
ATOM 3021 N N . THR B 1 173 ? -0.044 -23.297 -5.875 1 81.81 173 THR B N 1
ATOM 3022 C CA . THR B 1 173 ? -1.193 -23.844 -6.586 1 81.81 173 THR B CA 1
ATOM 3023 C C . THR B 1 173 ? -0.922 -25.281 -7.035 1 81.81 173 THR B C 1
ATOM 3025 O O . THR B 1 173 ? 0.095 -25.547 -7.676 1 81.81 173 THR B O 1
ATOM 3028 N N . GLU B 1 174 ? -1.82 -26.078 -6.492 1 72.5 174 GLU B N 1
ATOM 3029 C CA . GLU B 1 174 ? -1.738 -27.484 -6.879 1 72.5 174 GLU B CA 1
ATOM 3030 C C . GLU B 1 174 ? -2.623 -27.781 -8.086 1 72.5 174 GLU B C 1
ATOM 3032 O O . GLU B 1 174 ? -3.729 -27.25 -8.195 1 72.5 174 GLU B O 1
ATOM 3037 N N . PRO B 1 175 ? -2.033 -28.469 -9.039 1 62.03 175 PRO B N 1
ATOM 3038 C CA . PRO B 1 175 ? -2.805 -28.797 -10.234 1 62.03 175 PRO B CA 1
ATOM 3039 C C . PRO B 1 175 ? -4.195 -29.344 -9.906 1 62.03 175 PRO B C 1
ATOM 3041 O O . PRO B 1 175 ? -5.152 -29.078 -10.641 1 62.03 175 PRO B O 1
ATOM 3044 N N . ASP B 1 176 ? -4.355 -30.125 -8.797 1 58.72 176 ASP B N 1
ATOM 3045 C CA . ASP B 1 176 ? -5.625 -30.781 -8.523 1 58.72 176 ASP B CA 1
ATOM 3046 C C . ASP B 1 176 ? -6.477 -29.969 -7.559 1 58.72 176 ASP B C 1
ATOM 3048 O O . ASP B 1 176 ? -7.461 -30.469 -7.012 1 58.72 176 ASP B O 1
ATOM 3052 N N . SER B 1 177 ? -6.004 -28.812 -7.375 1 58.44 177 SER B N 1
ATOM 3053 C CA . SER B 1 177 ? -6.766 -28.031 -6.41 1 58.44 177 SER B CA 1
ATOM 3054 C C . SER B 1 177 ? -8.141 -27.656 -6.965 1 58.44 177 SER B C 1
ATOM 3056 O O . SER B 1 177 ? -8.281 -27.375 -8.156 1 58.44 177 SER B O 1
ATOM 3058 N N . PRO B 1 178 ? -9.172 -28.062 -6.102 1 53.66 178 PRO B N 1
ATOM 3059 C CA . PRO B 1 178 ? -10.508 -27.656 -6.551 1 53.66 178 PRO B CA 1
ATOM 3060 C C . PRO B 1 178 ? -10.508 -26.266 -7.176 1 53.66 178 PRO B C 1
ATOM 3062 O O . PRO B 1 178 ? -9.625 -25.453 -6.891 1 53.66 178 PRO B O 1
ATOM 3065 N N . ASP B 1 179 ? -11.422 -25.984 -8.109 1 53.84 179 ASP B N 1
ATOM 3066 C CA . ASP B 1 179 ? -11.516 -24.938 -9.117 1 53.84 179 ASP B CA 1
ATOM 3067 C C . ASP B 1 179 ? -11.43 -23.547 -8.469 1 53.84 179 ASP B C 1
ATOM 3069 O O . ASP B 1 179 ? -12.383 -23.109 -7.824 1 53.84 179 ASP B O 1
ATOM 3073 N N . PRO B 1 180 ? -10.18 -23.031 -8.25 1 58.69 180 PRO B N 1
ATOM 3074 C CA . PRO B 1 180 ? -10.133 -21.594 -7.977 1 58.69 180 PRO B CA 1
ATOM 3075 C C . PRO B 1 180 ? -11.211 -20.812 -8.727 1 58.69 180 PRO B C 1
ATOM 3077 O O . PRO B 1 180 ? -11.672 -19.766 -8.242 1 58.69 180 PRO B O 1
ATOM 3080 N N . ALA B 1 181 ? -11.742 -21.516 -9.695 1 63.34 181 ALA B N 1
ATOM 3081 C CA . ALA B 1 181 ? -12.773 -20.859 -10.508 1 63.34 181 ALA B CA 1
ATOM 3082 C C . ALA B 1 181 ? -14.086 -20.75 -9.742 1 63.34 181 ALA B C 1
ATOM 3084 O O . ALA B 1 181 ? -14.797 -19.75 -9.852 1 63.34 181 ALA B O 1
ATOM 3085 N N . ALA B 1 182 ? -14.211 -21.766 -8.883 1 75.06 182 ALA B N 1
ATOM 3086 C CA . ALA B 1 182 ? -15.469 -21.719 -8.141 1 75.06 182 ALA B CA 1
ATOM 3087 C C . ALA B 1 182 ? -15.445 -20.594 -7.109 1 75.06 182 ALA B C 1
ATOM 3089 O O . ALA B 1 182 ? -16.422 -19.859 -6.945 1 75.06 182 ALA B O 1
ATOM 3090 N N . GLY B 1 183 ? -14.344 -20.453 -6.496 1 84.38 183 GLY B N 1
ATOM 3091 C CA . GLY B 1 183 ? -14.219 -19.375 -5.523 1 84.38 183 GLY B CA 1
ATOM 3092 C C . GLY B 1 183 ? -14.305 -18 -6.145 1 84.38 183 GLY B C 1
ATOM 3093 O O . GLY B 1 183 ? -15.016 -17.125 -5.633 1 84.38 183 GLY B O 1
ATOM 3094 N N . ASN B 1 184 ? -13.664 -17.891 -7.297 1 90.12 184 ASN B N 1
ATOM 3095 C CA . ASN B 1 184 ? -13.711 -16.594 -7.984 1 90.12 184 ASN B CA 1
ATOM 3096 C C . ASN B 1 184 ? -15.117 -16.266 -8.477 1 90.12 184 ASN B C 1
ATOM 3098 O O . ASN B 1 184 ? -15.531 -15.109 -8.453 1 90.12 184 ASN B O 1
ATOM 3102 N N . GLY B 1 185 ? -15.797 -17.328 -8.875 1 93.12 185 GLY B N 1
ATOM 3103 C CA . GLY B 1 185 ? -17.172 -17.125 -9.297 1 93.12 185 GLY B CA 1
ATOM 3104 C C . GLY B 1 185 ? -18.078 -16.641 -8.18 1 93.12 185 GLY B C 1
ATOM 3105 O O . GLY B 1 185 ? -18.922 -15.758 -8.398 1 93.12 185 GLY B O 1
ATOM 3106 N N . GLN B 1 186 ? -17.906 -17.188 -7.016 1 94.38 186 GLN B N 1
ATOM 3107 C CA . GLN B 1 186 ? -18.672 -16.75 -5.855 1 94.38 186 GLN B CA 1
ATOM 3108 C C . GLN B 1 186 ? -18.391 -15.289 -5.52 1 94.38 186 GLN B C 1
ATOM 3110 O O . GLN B 1 186 ? -19.312 -14.516 -5.25 1 94.38 186 GLN B O 1
ATOM 3115 N N . LEU B 1 187 ? -17.156 -14.945 -5.57 1 96.25 187 LEU B N 1
ATOM 3116 C CA . LEU B 1 187 ? -16.781 -13.57 -5.262 1 96.25 187 LEU B CA 1
ATOM 3117 C C . LEU B 1 187 ? -17.297 -12.609 -6.32 1 96.25 187 LEU B C 1
ATOM 3119 O O . LEU B 1 187 ? -17.781 -11.523 -5.996 1 96.25 187 LEU B O 1
ATOM 3123 N N . PHE B 1 188 ? -17.234 -13.062 -7.543 1 97.44 188 PHE B N 1
ATOM 3124 C CA . PHE B 1 188 ? -17.781 -12.273 -8.648 1 97.44 188 PHE B CA 1
ATOM 3125 C C . PHE B 1 188 ? -19.25 -11.969 -8.414 1 97.44 188 PHE B C 1
ATOM 3127 O O . PHE B 1 188 ? -19.672 -10.812 -8.5 1 97.44 188 PHE B O 1
ATOM 3134 N N . ARG B 1 189 ? -19.984 -12.977 -8.094 1 97.56 189 ARG B N 1
ATOM 3135 C CA . ARG B 1 189 ? -21.422 -12.82 -7.883 1 97.56 189 ARG B CA 1
ATOM 3136 C C . ARG B 1 189 ? -21.703 -11.93 -6.672 1 97.56 189 ARG B C 1
ATOM 3138 O O . ARG B 1 189 ? -22.625 -11.117 -6.699 1 97.56 189 ARG B O 1
ATOM 3145 N N . ALA B 1 190 ? -20.938 -12.117 -5.637 1 98.06 190 ALA B N 1
ATOM 3146 C CA . ALA B 1 190 ? -21.109 -11.312 -4.434 1 98.06 190 ALA B CA 1
ATOM 3147 C C . ALA B 1 190 ? -20.891 -9.828 -4.723 1 98.06 190 ALA B C 1
ATOM 3149 O O . ALA B 1 190 ? -21.719 -8.984 -4.355 1 98.06 190 ALA B O 1
ATOM 3150 N N . VAL B 1 191 ? -19.859 -9.492 -5.434 1 98.44 191 VAL B N 1
ATOM 3151 C CA . VAL B 1 191 ? -19.516 -8.102 -5.738 1 98.44 191 VAL B CA 1
ATOM 3152 C C . VAL B 1 191 ? -20.531 -7.52 -6.707 1 98.44 191 VAL B C 1
ATOM 3154 O O . VAL B 1 191 ? -21.031 -6.406 -6.508 1 98.44 191 VAL B O 1
ATOM 3157 N N . THR B 1 192 ? -20.953 -8.297 -7.707 1 98.12 192 THR B N 1
ATOM 3158 C CA . THR B 1 192 ? -21.812 -7.77 -8.766 1 98.12 192 THR B CA 1
ATOM 3159 C C . THR B 1 192 ? -23.266 -7.695 -8.297 1 98.12 192 THR B C 1
ATOM 3161 O O . THR B 1 192 ? -24.094 -7.055 -8.945 1 98.12 192 THR B O 1
ATOM 3164 N N . SER B 1 193 ? -23.594 -8.32 -7.215 1 97.88 193 SER B N 1
ATOM 3165 C CA . SER B 1 193 ? -24.922 -8.188 -6.641 1 97.88 193 SER B CA 1
ATOM 3166 C C . SER B 1 193 ? -25.156 -6.793 -6.078 1 97.88 193 SER B C 1
ATOM 3168 O O . SER B 1 193 ? -26.297 -6.398 -5.82 1 97.88 193 SER B O 1
ATOM 3170 N N . GLY B 1 194 ? -24.031 -6.16 -5.77 1 98 194 GLY B N 1
ATOM 3171 C CA . GLY B 1 194 ? -24.109 -4.836 -5.172 1 98 194 GLY B CA 1
ATOM 3172 C C . GLY B 1 194 ? -24.359 -4.871 -3.672 1 98 194 GLY B C 1
ATOM 3173 O O . GLY B 1 194 ? -24.484 -3.826 -3.033 1 98 194 GLY B O 1
ATOM 3174 N N . ASN B 1 195 ? -24.453 -6.008 -3.137 1 97.94 195 ASN B N 1
ATOM 3175 C CA . ASN B 1 195 ? -24.656 -6.176 -1.703 1 97.94 195 ASN B CA 1
ATOM 3176 C C . ASN B 1 195 ? -23.328 -6.141 -0.936 1 97.94 195 ASN B C 1
ATOM 3178 O O . ASN B 1 195 ? -22.578 -7.113 -0.949 1 97.94 195 ASN B O 1
ATOM 3182 N N . GLU B 1 196 ? -23.078 -5.066 -0.22 1 97 196 GLU B N 1
ATOM 3183 C CA . GLU B 1 196 ? -21.812 -4.836 0.456 1 97 196 GLU B CA 1
ATOM 3184 C C . GLU B 1 196 ? -21.516 -5.93 1.478 1 97 196 GLU B C 1
ATOM 3186 O O . GLU B 1 196 ? -20.391 -6.41 1.576 1 97 196 GLU B O 1
ATOM 3191 N N . ARG B 1 197 ? -22.516 -6.312 2.211 1 96.06 197 ARG B N 1
ATOM 3192 C CA . ARG B 1 197 ? -22.312 -7.301 3.264 1 96.06 197 ARG B CA 1
ATOM 3193 C C . ARG B 1 197 ? -21.984 -8.672 2.676 1 96.06 197 ARG B C 1
ATOM 3195 O O . ARG B 1 197 ? -21.156 -9.398 3.225 1 96.06 197 ARG B O 1
ATOM 3202 N N . MET B 1 198 ? -22.656 -9.023 1.615 1 97.56 198 MET B N 1
ATOM 3203 C CA . MET B 1 198 ? -22.344 -10.273 0.932 1 97.56 198 MET B CA 1
ATOM 3204 C C . MET B 1 198 ? -20.922 -10.258 0.376 1 97.56 198 MET B C 1
ATOM 3206 O O . MET B 1 198 ? -20.188 -11.227 0.524 1 97.56 198 MET B O 1
ATOM 3210 N N . ALA B 1 199 ? -20.531 -9.125 -0.275 1 98.06 199 ALA B N 1
ATOM 3211 C CA . ALA B 1 199 ? -19.188 -8.984 -0.819 1 98.06 199 ALA B CA 1
ATOM 3212 C C . ALA B 1 199 ? -18.141 -9.133 0.278 1 98.06 199 ALA B C 1
ATOM 3214 O O . ALA B 1 199 ? -17.125 -9.82 0.094 1 98.06 199 ALA B O 1
ATOM 3215 N N . GLU B 1 200 ? -18.391 -8.523 1.4 1 95.94 200 GLU B N 1
ATOM 3216 C CA . GLU B 1 200 ? -17.469 -8.586 2.537 1 95.94 200 GLU B CA 1
ATOM 3217 C C . GLU B 1 200 ? -17.297 -10.023 3.016 1 95.94 200 GLU B C 1
ATOM 3219 O O . GLU B 1 200 ? -16.172 -10.508 3.15 1 95.94 200 GLU B O 1
ATOM 3224 N N . ALA B 1 201 ? -18.406 -10.695 3.264 1 96.69 201 ALA B N 1
ATOM 3225 C CA . ALA B 1 201 ? -18.391 -12.039 3.83 1 96.69 201 ALA B CA 1
ATOM 3226 C C . ALA B 1 201 ? -17.703 -13.023 2.885 1 96.69 201 ALA B C 1
ATOM 3228 O O . ALA B 1 201 ? -16.875 -13.828 3.311 1 96.69 201 ALA B O 1
ATOM 3229 N N . VAL B 1 202 ? -18.016 -12.969 1.649 1 97 202 VAL B N 1
ATOM 3230 C CA . VAL B 1 202 ? -17.484 -13.914 0.676 1 97 202 VAL B CA 1
ATOM 3231 C C . VAL B 1 202 ? -16 -13.633 0.449 1 97 202 VAL B C 1
ATOM 3233 O O . VAL B 1 202 ? -15.195 -14.562 0.382 1 97 202 VAL B O 1
ATOM 3236 N N . ALA B 1 203 ? -15.617 -12.352 0.325 1 96.94 203 ALA B N 1
ATOM 3237 C CA . ALA B 1 203 ? -14.203 -12.008 0.161 1 96.94 203 ALA B CA 1
ATOM 3238 C C . ALA B 1 203 ? -13.375 -12.508 1.342 1 96.94 203 ALA B C 1
ATOM 3240 O O . ALA B 1 203 ? -12.312 -13.102 1.153 1 96.94 203 ALA B O 1
ATOM 3241 N N . TYR B 1 204 ? -13.891 -12.281 2.543 1 94.94 204 TYR B N 1
ATOM 3242 C CA . TYR B 1 204 ? -13.195 -12.727 3.744 1 94.94 204 TYR B CA 1
ATOM 3243 C C . TYR B 1 204 ? -13 -14.234 3.738 1 94.94 204 TYR B C 1
ATOM 3245 O O . TYR B 1 204 ? -11.883 -14.727 3.953 1 94.94 204 TYR B O 1
ATOM 3253 N N . ALA B 1 205 ? -14.078 -14.945 3.479 1 95.56 205 ALA B N 1
ATOM 3254 C CA . ALA B 1 205 ? -14.031 -16.406 3.479 1 95.56 205 ALA B CA 1
ATOM 3255 C C . ALA B 1 205 ? -13.078 -16.922 2.408 1 95.56 205 ALA B C 1
ATOM 3257 O O . ALA B 1 205 ? -12.305 -17.859 2.654 1 95.56 205 ALA B O 1
ATOM 3258 N N . ARG B 1 206 ? -13.086 -16.328 1.289 1 94.06 206 ARG B N 1
ATOM 3259 C CA . ARG B 1 206 ? -12.25 -16.766 0.179 1 94.06 206 ARG B CA 1
ATOM 3260 C C . ARG B 1 206 ? -10.773 -16.531 0.473 1 94.06 206 ARG B C 1
ATOM 3262 O O . ARG B 1 206 ? -9.93 -17.391 0.196 1 94.06 206 ARG B O 1
ATOM 3269 N N . ILE B 1 207 ? -10.43 -15.406 1.014 1 94.62 207 ILE B N 1
ATOM 3270 C CA . ILE B 1 207 ? -9.047 -15.086 1.326 1 94.62 207 ILE B CA 1
ATOM 3271 C C . ILE B 1 207 ? -8.523 -16.016 2.414 1 94.62 207 ILE B C 1
ATOM 3273 O O . ILE B 1 207 ? -7.395 -16.5 2.34 1 94.62 207 ILE B O 1
ATOM 3277 N N . GLU B 1 208 ? -9.422 -16.297 3.357 1 94.56 208 GLU B N 1
ATOM 3278 C CA . GLU B 1 208 ? -9.008 -17.219 4.414 1 94.56 208 GLU B CA 1
ATOM 3279 C C . GLU B 1 208 ? -8.805 -18.625 3.877 1 94.56 208 GLU B C 1
ATOM 3281 O O . GLU B 1 208 ? -7.91 -19.344 4.328 1 94.56 208 GLU B O 1
ATOM 3286 N N . CYS B 1 209 ? -9.641 -19.031 2.955 1 91.75 209 CYS B N 1
ATOM 3287 C CA . CYS B 1 209 ? -9.438 -20.312 2.303 1 91.75 209 CYS B CA 1
ATOM 3288 C C . CYS B 1 209 ? -8.094 -20.359 1.58 1 91.75 209 CYS B C 1
ATOM 3290 O O . CYS B 1 209 ? -7.332 -21.312 1.731 1 91.75 209 CYS B O 1
ATOM 3292 N N . ASP B 1 210 ? -7.812 -19.328 0.812 1 91.06 210 ASP B N 1
ATOM 3293 C CA . ASP B 1 210 ? -6.531 -19.219 0.126 1 91.06 210 ASP B CA 1
ATOM 3294 C C . ASP B 1 210 ? -5.371 -19.281 1.118 1 91.06 210 ASP B C 1
ATOM 3296 O O . ASP B 1 210 ? -4.332 -19.891 0.834 1 91.06 210 ASP B O 1
ATOM 3300 N N . ARG B 1 211 ? -5.582 -18.594 2.232 1 94.44 211 ARG B N 1
ATOM 3301 C CA . ARG B 1 211 ? -4.562 -18.594 3.277 1 94.44 211 ARG B CA 1
ATOM 3302 C C . ARG B 1 211 ? -4.234 -20 3.732 1 94.44 211 ARG B C 1
ATOM 3304 O O . ARG B 1 211 ? -3.07 -20.422 3.707 1 94.44 211 ARG B O 1
ATOM 3311 N N . ARG B 1 212 ? -5.25 -20.719 4.113 1 93.81 212 ARG B N 1
ATOM 3312 C CA . ARG B 1 212 ? -5.066 -22.078 4.621 1 93.81 212 ARG B CA 1
ATOM 3313 C C . ARG B 1 212 ? -4.371 -22.953 3.586 1 93.81 212 ARG B C 1
ATOM 3315 O O . ARG B 1 212 ? -3.412 -23.656 3.908 1 93.81 212 ARG B O 1
ATOM 3322 N N . GLU B 1 213 ? -4.82 -22.891 2.398 1 90.75 213 GLU B N 1
ATOM 3323 C CA . GLU B 1 213 ? -4.277 -23.734 1.331 1 90.75 213 GLU B CA 1
ATOM 3324 C C . GLU B 1 213 ? -2.834 -23.359 1.015 1 90.75 213 GLU B C 1
ATOM 3326 O O . GLU B 1 213 ? -1.979 -24.234 0.859 1 90.75 213 GLU B O 1
ATOM 3331 N N . SER B 1 214 ? -2.555 -22.094 0.897 1 94.06 214 SER B N 1
ATOM 3332 C CA . SER B 1 214 ? -1.219 -21.625 0.544 1 94.06 214 SER B CA 1
ATOM 3333 C C . SER B 1 214 ? -0.215 -21.938 1.648 1 94.06 214 SER B C 1
ATOM 3335 O O . SER B 1 214 ? 0.905 -22.375 1.373 1 94.06 214 SER B O 1
ATOM 3337 N N . LEU B 1 215 ? -0.598 -21.719 2.9 1 95.12 215 LEU B N 1
ATOM 3338 C CA . LEU B 1 215 ? 0.319 -21.953 4.008 1 95.12 215 LEU B CA 1
ATOM 3339 C C . LEU B 1 215 ? 0.623 -23.453 4.141 1 95.12 215 LEU B C 1
ATOM 3341 O O . LEU B 1 215 ? 1.766 -23.828 4.398 1 95.12 215 LEU B O 1
ATOM 3345 N N . ALA B 1 216 ? -0.385 -24.281 3.945 1 93.81 216 ALA B N 1
ATOM 3346 C CA . ALA B 1 216 ? -0.172 -25.734 3.963 1 93.81 216 ALA B CA 1
ATOM 3347 C C . ALA B 1 216 ? 0.777 -26.156 2.846 1 93.81 216 ALA B C 1
ATOM 3349 O O . ALA B 1 216 ? 1.668 -26.984 3.062 1 93.81 216 ALA B O 1
ATOM 3350 N N . ALA B 1 217 ? 0.526 -25.594 1.694 1 93.5 217 ALA B N 1
ATOM 3351 C CA . ALA B 1 217 ? 1.368 -25.922 0.549 1 93.5 217 ALA B CA 1
ATOM 3352 C C . ALA B 1 217 ? 2.811 -25.484 0.78 1 93.5 217 ALA B C 1
ATOM 3354 O O . ALA B 1 217 ? 3.75 -26.188 0.404 1 93.5 217 ALA B O 1
ATOM 3355 N N . LEU B 1 218 ? 3.039 -24.297 1.37 1 94.88 218 LEU B N 1
ATOM 3356 C CA . LEU B 1 218 ? 4.379 -23.797 1.672 1 94.88 218 LEU B CA 1
ATOM 3357 C C . LEU B 1 218 ? 5.105 -24.75 2.623 1 94.88 218 LEU B C 1
ATOM 3359 O O . LEU B 1 218 ? 6.285 -25.047 2.432 1 94.88 218 LEU B O 1
ATOM 3363 N N . ARG B 1 219 ? 4.375 -25.203 3.594 1 94.12 219 ARG B N 1
ATOM 3364 C CA . ARG B 1 219 ? 4.973 -26.141 4.543 1 94.12 219 ARG B CA 1
ATOM 3365 C C . ARG B 1 219 ? 5.34 -27.453 3.865 1 94.12 219 ARG B C 1
ATOM 3367 O O . ARG B 1 219 ? 6.387 -28.031 4.156 1 94.12 219 ARG B O 1
ATOM 3374 N N . ARG B 1 220 ? 4.543 -27.875 2.938 1 91.88 220 ARG B N 1
ATOM 3375 C CA . ARG B 1 220 ? 4.785 -29.125 2.217 1 91.88 220 ARG B CA 1
ATOM 3376 C C . ARG B 1 220 ? 6.047 -29.031 1.367 1 91.88 220 ARG B C 1
ATOM 3378 O O . ARG B 1 220 ? 6.754 -30.016 1.184 1 91.88 220 ARG B O 1
ATOM 3385 N N . ILE B 1 221 ? 6.352 -27.828 0.908 1 91.12 221 ILE B N 1
ATOM 3386 C CA . ILE B 1 221 ? 7.512 -27.719 0.029 1 91.12 221 ILE B CA 1
ATOM 3387 C C . ILE B 1 221 ? 8.727 -27.266 0.833 1 91.12 221 ILE B C 1
ATOM 3389 O O . ILE B 1 221 ? 9.734 -26.844 0.262 1 91.12 221 ILE B O 1
ATOM 3393 N N . GLY B 1 222 ? 8.641 -27.203 2.164 1 91.5 222 GLY B N 1
ATOM 3394 C CA . GLY B 1 222 ? 9.805 -27.062 3.023 1 91.5 222 GLY B CA 1
ATOM 3395 C C . GLY B 1 222 ? 10.055 -25.641 3.479 1 91.5 222 GLY B C 1
ATOM 3396 O O . GLY B 1 222 ? 11.125 -25.328 3.994 1 91.5 222 GLY B O 1
ATOM 3397 N N . VAL B 1 223 ? 9.102 -24.797 3.186 1 89.88 223 VAL B N 1
ATOM 3398 C CA . VAL B 1 223 ? 9.242 -23.422 3.652 1 89.88 223 VAL B CA 1
ATOM 3399 C C . VAL B 1 223 ? 8.867 -23.328 5.129 1 89.88 223 VAL B C 1
ATOM 3401 O O . VAL B 1 223 ? 7.84 -23.875 5.547 1 89.88 223 VAL B O 1
ATOM 3404 N N . GLU B 1 224 ? 9.797 -22.75 5.938 1 85.12 224 GLU B N 1
ATOM 3405 C CA . GLU B 1 224 ? 9.586 -22.609 7.375 1 85.12 224 GLU B CA 1
ATOM 3406 C C . GLU B 1 224 ? 9.062 -21.219 7.719 1 85.12 224 GLU B C 1
ATOM 3408 O O . GLU B 1 224 ? 9.352 -20.25 7.012 1 85.12 224 GLU B O 1
#

pLDDT: mean 88.6, std 14.29, range [28.09, 98.44]

Nearest PDB structures (foldseek):
  7xp1-assembly1_A-2  TM=8.155E-01  e=1.444E-09  Pseudomonas aeruginosa PAO1
  3sxy-assembly1_B  TM=8.316E-01  e=8.080E-09  Thermotoga maritima
  3fms-assembly1_A-2  TM=8.100E-01  e=2.838E-08  Thermotoga maritima MSB8
  6za7-assembly1_B  TM=7.223E-01  e=1.624E-08  Agrobacterium fabrum str. C58
  6za7-assembly1_A  TM=6.673E-01  e=5.976E-08  Agrobacterium fabrum str. C58

Foldseek 3Di:
DPPPDDPPPPPDPPLVVLLVVVLLCLLVCVAPAFAADDLVVSCVVVVHDSVSVVVNLVVCVVLPQWDQDPPRGIGGHDDALVVLLVLLVVCLVLLLVLLLLLLQLLVVPQDCVLLVVLLVQLVVCLVVNDLLSNLLSLLVNSLSSNVSSVDPVSNVVCNSSSSVSSSLSSQQPDNPPPRSSVLSVLLSCQSNVSDSVSNNVSSNVSSVVVSVRSSVSCVVVPHD/DPPPDDPPPPPDPPLVVLLVVVLLCLLVCVAPAFAADDLVVSCVVVVHDSVSVVVNLVVCVVLPQWDQDPPRGIGGHDDALVVLLVLLVVCLVLLLVLLLLLLQLLVVPQDCVLLVVLLVQLVVCLVVNDLLSNLLSLLVNSLSSNVSSVDPVSNVVCNSSSSVSSSLSSQQPDNPPPRSSVLSVLLSCQSNVSDSVSNNVSSNVSSVVVSVRSSVSCVVVPHD

Sequence (448 aa):
MAEPTGSLSKPESLSRQIYATLREGIIRGQYAQGSRLAEQRLAEELAVSRVPLREAVPLLERDGFVRTLPRRGTVVSTWSVAAADDLFDLRLYLEVGAAVYAARKVAAGADTAPLAAALERTRAEATDGDAYQVAQARAGFHDAIVELTGNALMTTLMRPVSGRMTWLFYLTTEPDSPDPAAGNGQLFRAVTSGNERMAEAVAYARIECDRRESLAALRRIGVEMAEPTGSLSKPESLSRQIYATLREGIIRGQYAQGSRLAEQRLAEELAVSRVPLREAVPLLERDGFVRTLPRRGTVVSTWSVAAADDLFDLRLYLEVGAAVYAARKVAAGADTAPLAAALERTRAEATDGDAYQVAQARAGFHDAIVELTGNALMTTLMRPVSGRMTWLFYLTTEPDSPDPAAGNGQLFRAVTSGNERMAEAVAYARIECDRRESLAALRRIGVE

Radius of gyration: 22.94 Å; Cα contacts (8 Å, |Δi|>4): 552; chains: 2; bounding box: 63×58×70 Å